Protein 4OUJ (pdb70)

B-factor: mean 22.01, std 11.74, range [7.43, 96.4]

Structure (mmCIF, N/CA/C/O backbone):
data_4OUJ
#
_entry.id   4OUJ
#
_cell.length_a   83.819
_cell.length_b   36.959
_cell.length_c   114.624
_cell.angle_alpha   90.00
_cell.angle_beta   102.11
_cell.angle_gamma   90.00
#
_symmetry.space_group_name_H-M   'P 1 21 1'
#
loop_
_entity.id
_entity.type
_entity.pdbx_description
1 polymer 'Hemagglutinin component HA33'
2 branched beta-D-galactopyranose-(1-4)-alpha-D-glucopyranose
3 water water
#
loop_
_atom_site.group_PDB
_atom_site.id
_atom_site.type_symbol
_atom_site.label_atom_id
_atom_site.label_alt_id
_atom_site.label_comp_id
_atom_site.label_asym_id
_atom_site.label_entity_id
_atom_site.label_seq_id
_atom_site.pdbx_PDB_ins_code
_atom_site.Cartn_x
_atom_site.Cartn_y
_atom_site.Cartn_z
_atom_site.occupancy
_atom_site.B_iso_or_equiv
_atom_site.auth_seq_id
_atom_site.auth_comp_id
_atom_site.auth_asym_id
_atom_site.auth_atom_id
_atom_site.pdbx_PDB_model_num
ATOM 1 N N . LEU A 1 12 ? 84.597 19.914 32.537 1.00 48.45 11 LEU A N 1
ATOM 2 C CA . LEU A 1 12 ? 83.611 19.236 33.374 1.00 29.97 11 LEU A CA 1
ATOM 3 C C . LEU A 1 12 ? 82.517 20.205 33.786 1.00 27.36 11 LEU A C 1
ATOM 4 O O . LEU A 1 12 ? 81.422 19.802 34.203 1.00 27.57 11 LEU A O 1
ATOM 19 N N . ASN A 1 13 ? 82.805 21.494 33.668 1.00 30.12 12 ASN A N 1
ATOM 20 C CA . ASN A 1 13 ? 81.828 22.496 34.041 1.00 28.03 12 ASN A CA 1
ATOM 21 C C . ASN A 1 13 ? 80.566 22.381 33.191 1.00 25.03 12 ASN A C 1
ATOM 22 O O . ASN A 1 13 ? 80.632 22.234 31.971 1.00 27.02 12 ASN A O 1
ATOM 33 N N . ASP A 1 14 ? 79.430 22.440 33.874 1.00 22.51 13 ASP A N 1
ATOM 34 C CA . ASP A 1 14 ? 78.108 22.432 33.262 1.00 23.11 13 ASP A CA 1
ATOM 35 C C . ASP A 1 14 ? 77.681 21.067 32.733 1.00 21.90 13 ASP A C 1
ATOM 36 O O . ASP A 1 14 ? 76.596 20.934 32.182 1.00 27.72 13 ASP A O 1
ATOM 45 N N . LYS A 1 15 ? 78.515 20.047 32.912 1.00 19.33 14 LYS A N 1
ATOM 46 C CA . LYS A 1 15 ? 78.205 18.723 32.386 1.00 17.94 14 LYS A CA 1
ATOM 47 C C . LYS A 1 15 ? 77.200 18.018 33.264 1.00 14.91 14 LYS A C 1
ATOM 48 O O . LYS A 1 15 ? 77.282 18.116 34.480 1.00 16.38 14 LYS A O 1
ATOM 67 N N . ILE A 1 16 ? 76.273 17.294 32.646 1.00 16.29 15 ILE A N 1
ATOM 68 C CA . ILE A 1 16 ? 75.283 16.490 33.382 1.00 14.48 15 ILE A CA 1
ATOM 69 C C . ILE A 1 16 ? 75.753 15.053 33.383 1.00 13.22 15 ILE A C 1
ATOM 70 O O . ILE A 1 16 ? 75.981 14.438 32.322 1.00 16.34 15 ILE A O 1
ATOM 86 N N . VAL A 1 17 ? 75.939 14.534 34.588 1.00 13.96 16 VAL A N 1
ATOM 87 C CA . VAL A 1 17 ? 76.568 13.230 34.772 1.00 11.30 16 VAL A CA 1
ATOM 88 C C . VAL A 1 17 ? 75.742 12.337 35.690 1.00 13.98 16 VAL A C 1
ATOM 89 O O . VAL A 1 17 ? 74.849 12.809 36.411 1.00 14.00 16 VAL A O 1
ATOM 102 N N . THR A 1 18 ? 76.071 11.051 35.656 1.00 12.24 17 THR A N 1
ATOM 103 C CA . THR A 1 18 ? 75.710 10.128 36.722 1.00 12.60 17 THR A CA 1
ATOM 104 C C . THR A 1 18 ? 76.953 9.870 37.554 1.00 11.50 17 THR A C 1
ATOM 105 O O . THR A 1 18 ? 78.080 10.049 37.092 1.00 12.01 17 THR A O 1
ATOM 116 N N . ILE A 1 19 ? 76.729 9.489 38.807 1.00 10.17 18 ILE A N 1
ATOM 117 C CA . ILE A 1 19 ? 77.821 9.168 39.709 1.00 9.24 18 ILE A CA 1
ATOM 118 C C . ILE A 1 19 ? 77.479 7.859 40.354 1.00 9.46 18 ILE A C 1
ATOM 119 O O . ILE A 1 19 ? 76.451 7.705 41.022 1.00 12.31 18 ILE A O 1
ATOM 135 N N . SER A 1 20 ? 78.354 6.897 40.118 1.00 11.00 19 SER A N 1
ATOM 136 C CA . SER A 1 20 ? 78.178 5.562 40.638 1.00 10.47 19 SER A CA 1
ATOM 137 C C . SER A 1 20 ? 79.400 5.085 41.424 1.00 13.35 19 SER A C 1
ATOM 138 O O . SER A 1 20 ? 80.439 5.738 41.457 1.00 11.60 19 SER A O 1
ATOM 146 N N . CYS A 1 21 ? 79.253 3.939 42.075 1.00 11.42 20 CYS A N 1
ATOM 147 C CA . CYS A 1 21 ? 80.197 3.536 43.107 1.00 11.48 20 CYS A CA 1
ATOM 148 C C . CYS A 1 21 ? 81.189 2.509 42.610 1.00 14.92 20 CYS A C 1
ATOM 149 O O . CYS A 1 21 ? 80.792 1.470 42.105 1.00 15.07 20 CYS A O 1
ATOM 157 N N . LYS A 1 22 ? 82.484 2.765 42.774 1.00 14.72 21 LYS A N 1
ATOM 158 C CA . LYS A 1 22 ? 83.446 1.731 42.445 1.00 14.03 21 LYS A CA 1
ATOM 159 C C . LYS A 1 22 ? 83.213 0.466 43.264 1.00 17.08 21 LYS A C 1
ATOM 160 O O . LYS A 1 22 ? 83.496 -0.640 42.780 1.00 19.49 21 LYS A O 1
ATOM 179 N N . ALA A 1 23 ? 82.725 0.625 44.491 1.00 16.07 22 ALA A N 1
ATOM 180 C CA . ALA A 1 23 ? 82.509 -0.511 45.400 1.00 20.84 22 ALA A CA 1
ATOM 181 C C . ALA A 1 23 ? 81.321 -1.366 44.963 1.00 24.85 22 ALA A C 1
ATOM 182 O O . ALA A 1 23 ? 81.234 -2.546 45.319 1.00 23.44 22 ALA A O 1
ATOM 189 N N . ASN A 1 24 ? 80.407 -0.756 44.213 1.00 18.08 23 ASN A N 1
ATOM 190 C CA . ASN A 1 24 ? 79.274 -1.471 43.613 1.00 19.52 23 ASN A CA 1
ATOM 191 C C . ASN A 1 24 ? 78.747 -0.641 42.446 1.00 16.98 23 ASN A C 1
ATOM 192 O O . ASN A 1 24 ? 78.047 0.354 42.642 1.00 17.18 23 ASN A O 1
ATOM 203 N N . THR A 1 25 ? 79.153 -1.004 41.232 1.0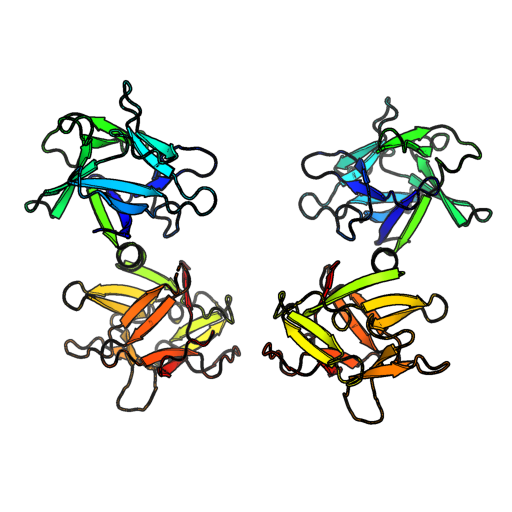0 19.55 24 THR A N 1
ATOM 204 C CA . THR A 1 25 ? 78.909 -0.178 40.055 1.00 17.53 24 THR A CA 1
ATOM 205 C C . THR A 1 25 ? 77.447 -0.197 39.617 1.00 15.67 24 THR A C 1
ATOM 206 O O . THR A 1 25 ? 77.047 0.533 38.708 1.00 19.35 24 THR A O 1
ATOM 217 N N . ASP A 1 26 ? 76.644 -0.997 40.305 1.00 19.79 25 ASP A N 1
ATOM 218 C CA . ASP A 1 26 ? 75.215 -0.993 40.065 1.00 19.27 25 ASP A CA 1
ATOM 219 C C . ASP A 1 26 ? 74.517 0.056 40.917 1.00 15.68 25 ASP A C 1
ATOM 220 O O . ASP A 1 26 ? 73.330 0.225 40.780 1.00 18.23 25 ASP A O 1
ATOM 229 N N . LEU A 1 27 ? 75.259 0.752 41.777 1.00 15.17 26 LEU A N 1
ATOM 230 C CA . LEU A 1 27 ? 74.662 1.757 42.662 1.00 12.24 26 LEU A CA 1
ATOM 231 C C . LEU A 1 27 ? 75.069 3.177 42.280 1.00 12.13 26 LEU A C 1
ATOM 232 O O . LEU A 1 27 ? 76.251 3.480 42.090 1.00 12.55 26 LEU A O 1
ATOM 248 N N . PHE A 1 28 ? 74.043 4.023 42.164 1.00 12.30 27 PHE A N 1
ATOM 249 C CA . PHE A 1 28 ? 74.134 5.376 41.652 1.00 12.52 27 PHE A CA 1
ATOM 250 C C . PHE A 1 28 ? 73.609 6.378 42.669 1.00 11.78 27 PHE A C 1
ATOM 251 O O . PHE A 1 28 ? 72.684 6.084 43.425 1.00 12.35 27 PHE A O 1
ATOM 268 N N . PHE A 1 29 ? 74.200 7.570 42.673 1.00 11.97 28 PHE A N 1
ATOM 269 C CA . PHE A 1 29 ? 73.676 8.656 43.489 1.00 10.70 28 PHE A CA 1
ATOM 270 C C . PHE A 1 29 ? 72.273 8.999 43.001 1.00 10.76 28 PHE A C 1
ATOM 271 O O . PHE A 1 29 ? 72.065 9.312 41.820 1.00 12.62 28 PHE A O 1
ATOM 288 N N . TYR A 1 30 ? 71.324 8.993 43.929 1.00 11.63 29 TYR A N 1
ATOM 289 C CA . TYR A 1 30 ? 69.904 9.124 43.621 1.00 13.29 29 TYR A CA 1
ATOM 290 C C . TYR A 1 30 ? 69.277 10.138 44.558 1.00 14.85 29 TYR A C 1
ATOM 291 O O . TYR A 1 30 ? 69.396 10.043 45.779 1.00 14.26 29 TYR A O 1
ATOM 309 N N . GLN A 1 31 ? 68.619 11.135 43.993 1.00 13.70 30 GLN A N 1
ATOM 310 C CA . GLN A 1 31 ? 67.955 12.150 44.779 1.00 13.62 30 GLN A CA 1
ATOM 311 C C . GLN A 1 31 ? 66.517 11.701 45.015 1.00 15.35 30 GLN A C 1
ATOM 312 O O . GLN A 1 31 ? 65.714 11.606 44.087 1.00 15.48 30 GLN A O 1
ATOM 326 N N . VAL A 1 32 ? 66.206 11.372 46.260 1.00 17.46 31 VAL A N 1
ATOM 327 C CA . VAL A 1 32 ? 64.939 10.766 46.607 1.00 17.52 31 VAL A CA 1
ATOM 328 C C . VAL A 1 32 ? 63.819 11.799 46.517 1.00 19.87 31 VAL A C 1
ATOM 329 O O . VAL A 1 32 ? 63.873 12.823 47.186 1.00 21.53 31 VAL A O 1
ATOM 342 N N . PRO A 1 33 ? 62.799 11.523 45.693 1.00 24.22 32 PRO A N 1
ATOM 343 C CA . PRO A 1 33 ? 61.684 12.463 45.548 1.00 26.83 32 PRO A CA 1
ATOM 344 C C . PRO A 1 33 ? 60.981 12.732 46.867 1.00 27.19 32 PRO A C 1
ATOM 345 O O . PRO A 1 33 ? 60.809 11.816 47.666 1.00 27.65 32 PRO A O 1
ATOM 356 N N . GLY A 1 34 ? 60.596 13.979 47.092 1.00 31.27 33 GLY A N 1
ATOM 357 C CA . GLY A 1 34 ? 59.698 14.294 48.189 1.00 30.81 33 GLY A CA 1
ATOM 358 C C . GLY A 1 34 ? 60.410 14.874 49.383 1.00 35.42 33 GLY A C 1
ATOM 359 O O . GLY A 1 34 ? 59.791 15.484 50.253 1.00 43.79 33 GLY A O 1
ATOM 363 N N . ASN A 1 35 ? 61.724 14.679 49.428 1.00 28.83 34 ASN A N 1
ATOM 364 C CA . ASN A 1 35 ? 62.510 15.162 50.536 1.00 25.33 34 ASN A CA 1
ATOM 365 C C . ASN A 1 35 ? 63.897 15.509 50.007 1.00 31.40 34 ASN A C 1
ATOM 366 O O . ASN A 1 35 ? 64.113 15.552 48.792 1.00 32.62 34 ASN A O 1
ATOM 377 N N . GLY A 1 36 ? 64.826 15.784 50.907 1.00 33.14 35 GLY A N 1
ATOM 378 C CA . GLY A 1 36 ? 66.177 16.116 50.490 1.00 29.50 35 GLY A CA 1
ATOM 379 C C . GLY A 1 36 ? 67.127 14.940 50.552 1.00 26.47 35 GLY A C 1
ATOM 380 O O . GLY A 1 36 ? 68.346 15.120 50.504 1.00 22.07 35 GLY A O 1
ATOM 384 N N . ASN A 1 37 ? 66.602 13.726 50.640 1.00 19.38 36 ASN A N 1
ATOM 385 C CA . ASN A 1 37 ? 67.496 12.588 50.855 1.00 19.54 36 ASN A CA 1
ATOM 386 C C . ASN A 1 37 ? 68.261 12.230 49.593 1.00 16.63 36 ASN A C 1
ATOM 387 O O . ASN A 1 37 ? 67.788 12.457 48.466 1.00 17.11 36 ASN A O 1
ATOM 398 N N . VAL A 1 38 ? 69.458 11.686 49.793 1.00 14.03 37 VAL A N 1
ATOM 399 C CA . VAL A 1 38 ? 70.259 11.129 48.715 1.00 14.35 37 VAL A CA 1
ATOM 400 C C . VAL A 1 38 ? 70.547 9.692 49.076 1.00 13.83 37 VAL A C 1
ATOM 401 O O . VAL A 1 38 ? 70.935 9.404 50.214 1.00 18.07 37 VAL A O 1
ATOM 414 N N . SER A 1 39 ? 70.264 8.782 48.151 1.00 15.03 38 SER A N 1
ATOM 415 C CA . SER A 1 39 ? 70.493 7.378 48.386 1.00 15.37 38 SER A CA 1
ATOM 416 C C . SER A 1 39 ? 71.399 6.831 47.299 1.00 11.77 38 SER A C 1
ATOM 417 O O . SER A 1 39 ? 71.783 7.540 46.347 1.00 15.49 38 SER A O 1
ATOM 425 N N . LEU A 1 40 ? 71.838 5.596 47.521 1.00 14.64 39 LEU A N 1
ATOM 426 C CA . LEU A 1 40 ? 72.526 4.799 46.522 1.00 11.43 39 LEU A CA 1
ATOM 427 C C . LEU A 1 40 ? 71.511 3.810 46.002 1.00 14.11 39 LEU A C 1
ATOM 428 O O . LEU A 1 40 ? 70.965 3.019 46.758 1.00 17.03 39 LEU A O 1
ATOM 444 N N . PHE A 1 41 ? 71.221 3.880 44.706 1.00 13.17 40 PHE A N 1
ATOM 445 C CA . PHE A 1 41 ? 70.058 3.205 44.128 1.00 15.72 40 PHE A CA 1
ATOM 446 C C . PHE A 1 41 ? 70.476 2.542 42.814 1.00 14.88 40 PHE A C 1
ATOM 447 O O . PHE A 1 41 ? 71.443 2.967 42.154 1.00 16.08 40 PHE A O 1
ATOM 464 N N . GLN A 1 42 ? 69.728 1.513 42.420 1.00 15.20 41 GLN A N 1
ATOM 465 C CA . GLN A 1 42 ? 69.956 0.862 41.147 1.00 17.83 41 GLN A CA 1
ATOM 466 C C . GLN A 1 42 ? 69.827 1.873 40.012 1.00 16.23 41 GLN A C 1
ATOM 467 O O . GLN A 1 42 ? 69.236 2.936 40.162 1.00 14.98 41 GLN A O 1
ATOM 481 N N . GLN A 1 43 ? 70.365 1.508 38.856 1.00 16.39 42 GLN A N 1
ATOM 482 C CA . GLN A 1 43 ? 70.398 2.396 37.702 1.00 15.59 42 GLN A CA 1
ATOM 483 C C . GLN A 1 43 ? 68.987 2.653 37.175 1.00 19.66 42 GLN A C 1
ATOM 484 O O . GLN A 1 43 ? 68.266 1.709 36.807 1.00 21.39 42 GLN A O 1
ATOM 498 N N . THR A 1 44 ? 68.599 3.925 37.109 1.00 17.15 43 THR A N 1
ATOM 499 C CA . THR A 1 44 ? 67.250 4.285 36.665 1.00 18.30 43 THR A CA 1
ATOM 500 C C . THR A 1 44 ? 67.188 4.941 35.283 1.00 18.17 43 THR A C 1
ATOM 501 O O . THR A 1 44 ? 66.104 5.039 34.695 1.00 21.13 43 THR A O 1
ATOM 512 N N . ARG A 1 45 ? 68.324 5.402 34.776 1.00 17.80 44 ARG A N 1
ATOM 513 C CA . ARG A 1 45 ? 68.367 6.119 33.501 1.00 17.18 44 ARG A CA 1
ATOM 514 C C . ARG A 1 45 ? 67.332 7.252 33.445 1.00 19.30 44 ARG A C 1
ATOM 515 O O . ARG A 1 45 ? 66.653 7.448 32.441 1.00 21.52 44 ARG A O 1
ATOM 536 N N . ASN A 1 46 ? 67.219 8.002 34.539 1.00 19.58 45 ASN A N 1
ATOM 537 C CA . ASN A 1 46 ? 66.340 9.160 34.569 1.00 18.96 45 ASN A CA 1
ATOM 538 C C . ASN A 1 46 ? 66.947 10.270 35.430 1.00 16.64 45 ASN A C 1
ATOM 539 O O . ASN A 1 46 ? 68.029 10.116 35.986 1.00 15.87 45 ASN A O 1
ATOM 550 N N . TYR A 1 47 ? 66.252 11.393 35.489 1.00 18.92 46 TYR A N 1
ATOM 551 C CA . TYR A 1 47 ? 66.820 12.602 36.054 1.00 17.66 46 TYR A CA 1
ATOM 552 C C . TYR A 1 47 ? 67.115 12.486 37.558 1.00 16.05 46 TYR A C 1
ATOM 553 O O . TYR A 1 47 ? 67.918 13.244 38.074 1.00 16.35 46 TYR A O 1
ATOM 571 N N . LEU A 1 48 ? 66.473 11.549 38.257 1.00 16.13 47 LEU A N 1
ATOM 572 C CA . LEU A 1 48 ? 66.752 11.329 39.672 1.00 15.06 47 LEU A CA 1
ATOM 573 C C . LEU A 1 48 ? 68.216 10.946 39.934 1.00 15.81 47 LEU A C 1
ATOM 574 O O . LEU A 1 48 ? 68.718 11.107 41.051 1.00 15.07 47 LEU A O 1
ATOM 590 N N . GLU A 1 49 ? 68.900 10.427 38.925 1.00 13.42 48 GLU A N 1
ATOM 591 C CA . GLU A 1 49 ? 70.300 10.048 39.040 1.00 11.56 48 GLU A CA 1
ATOM 592 C C . GLU A 1 49 ? 71.241 10.910 38.203 1.00 13.14 48 GLU A C 1
ATOM 593 O O . GLU A 1 49 ? 72.393 10.543 37.971 1.00 13.74 48 GLU A O 1
ATOM 605 N N . ARG A 1 50 ? 70.764 12.076 37.790 1.00 14.10 49 ARG A N 1
ATOM 606 C CA . ARG A 1 50 ? 71.607 13.008 37.047 1.00 13.78 49 ARG A CA 1
ATOM 607 C C . ARG A 1 50 ? 71.931 14.244 37.872 1.00 12.86 49 ARG A C 1
ATOM 608 O O . ARG A 1 50 ? 71.104 14.740 38.631 1.00 15.28 49 ARG A O 1
ATOM 629 N N . TRP A 1 51 ? 73.158 14.708 37.694 1.00 12.56 50 TRP A N 1
ATOM 630 C CA . TRP A 1 51 ? 73.714 15.786 38.481 1.00 13.35 50 TRP A CA 1
ATOM 631 C C . TRP A 1 51 ? 74.521 16.684 37.552 1.00 13.04 50 TRP A C 1
ATOM 632 O O . TRP A 1 51 ? 75.318 16.205 36.737 1.00 14.93 50 TRP A O 1
ATOM 653 N N . ARG A 1 52 ? 74.299 17.985 37.665 1.00 14.44 51 ARG A N 1
ATOM 654 C CA . ARG A 1 52 ? 75.096 18.950 36.922 1.00 14.25 51 ARG A CA 1
ATOM 655 C C . ARG A 1 52 ? 76.297 19.363 37.765 1.00 17.47 51 ARG A C 1
ATOM 656 O O . ARG A 1 52 ? 76.150 19.764 38.921 1.00 15.26 51 ARG A O 1
ATOM 677 N N . ILE A 1 53 ? 77.483 19.242 37.188 1.00 13.73 52 ILE A N 1
ATOM 678 C CA . ILE A 1 53 ? 78.728 19.659 37.802 1.00 13.16 52 ILE A CA 1
ATOM 679 C C . ILE A 1 53 ? 78.927 21.147 37.510 1.00 19.56 52 ILE A C 1
ATOM 680 O O . ILE A 1 53 ? 78.915 21.562 36.348 1.00 20.55 52 ILE A O 1
ATOM 696 N N . ILE A 1 54 ? 79.079 21.948 38.562 1.00 17.42 53 ILE A N 1
ATOM 697 C CA . ILE A 1 54 ? 79.190 23.394 38.411 1.00 19.36 53 ILE A CA 1
ATOM 698 C C . ILE A 1 54 ? 80.473 23.879 39.053 1.00 20.91 53 ILE A C 1
ATOM 699 O O . ILE A 1 54 ? 80.665 23.746 40.258 1.00 17.96 53 ILE A O 1
ATOM 715 N N . TYR A 1 55 ? 81.345 24.450 38.236 1.00 20.94 54 TYR A N 1
ATOM 716 C CA . TYR A 1 55 ? 82.651 24.893 38.703 1.00 22.82 54 TYR A CA 1
ATOM 717 C C . TYR A 1 55 ? 82.605 26.340 39.198 1.00 25.15 54 TYR A C 1
ATOM 718 O O . TYR A 1 55 ? 81.970 27.189 38.574 1.00 29.12 54 TYR A O 1
ATOM 736 N N . ASP A 1 56 ? 83.259 26.600 40.327 1.00 21.93 55 ASP A N 1
ATOM 737 C CA . ASP A 1 56 ? 83.440 27.960 40.854 1.00 20.81 55 ASP A CA 1
ATOM 738 C C . ASP A 1 56 ? 84.924 28.298 40.773 1.00 25.86 55 ASP A C 1
ATOM 739 O O . ASP A 1 56 ? 85.747 27.602 41.374 1.00 22.90 55 ASP A O 1
ATOM 748 N N . SER A 1 57 ? 85.246 29.362 40.038 1.00 25.24 56 SER A N 1
ATOM 749 C CA . SER A 1 57 ? 86.620 29.814 39.820 1.00 31.39 56 SER A CA 1
ATOM 750 C C . SER A 1 57 ? 87.353 30.255 41.082 1.00 33.23 56 SER A C 1
ATOM 751 O O . SER A 1 57 ? 88.558 30.063 41.189 1.00 34.54 56 SER A O 1
ATOM 759 N N . ASN A 1 58 ? 86.650 30.881 42.018 1.00 29.15 57 ASN A N 1
ATOM 760 C CA . ASN A 1 58 ? 87.288 31.364 43.243 1.00 31.20 57 ASN A CA 1
ATOM 761 C C . ASN A 1 58 ? 87.698 30.214 44.125 1.00 48.92 57 ASN A C 1
ATOM 762 O O . ASN A 1 58 ? 88.779 30.208 44.701 1.00 35.84 57 ASN A O 1
ATOM 773 N N . LYS A 1 59 ? 86.810 29.240 44.249 1.00 27.04 58 LYS A N 1
ATOM 774 C CA . LYS A 1 59 ? 87.046 28.143 45.161 1.00 26.69 58 LYS A CA 1
ATOM 775 C C . LYS A 1 59 ? 87.898 27.075 44.476 1.00 21.83 58 LYS A C 1
ATOM 776 O O . LYS A 1 59 ? 88.502 26.240 45.147 1.00 29.06 58 LYS A O 1
ATOM 795 N N . ALA A 1 60 ? 87.941 27.108 43.145 1.00 21.07 59 ALA A N 1
ATOM 796 C CA . ALA A 1 60 ? 88.510 26.012 42.368 1.00 23.69 59 ALA A CA 1
ATOM 797 C C . ALA A 1 60 ? 87.887 24.690 42.798 1.00 35.70 59 ALA A C 1
ATOM 798 O O . ALA A 1 60 ? 88.573 23.672 42.945 1.00 27.44 59 ALA A O 1
ATOM 805 N N . ALA A 1 61 ? 86.574 24.709 42.992 1.00 20.11 60 ALA A N 1
ATOM 806 C CA . ALA A 1 61 ? 85.851 23.547 43.473 1.00 17.79 60 ALA A CA 1
ATOM 807 C C . ALA A 1 61 ? 84.497 23.512 42.801 1.00 18.26 60 ALA A C 1
ATOM 808 O O . ALA A 1 61 ? 84.129 24.445 42.072 1.00 18.14 60 ALA A O 1
ATOM 815 N N . TYR A 1 62 ? 83.753 22.440 43.033 1.00 17.28 61 TYR A N 1
ATOM 816 C CA . TYR A 1 62 ? 82.539 22.193 42.278 1.00 17.63 61 TYR A CA 1
ATOM 817 C C . TYR A 1 62 ? 81.319 21.997 43.163 1.00 14.89 61 TYR A C 1
ATOM 818 O O . TYR A 1 62 ? 81.421 21.432 44.251 1.00 16.81 61 TYR A O 1
ATOM 836 N N . LYS A 1 63 ? 80.159 22.395 42.647 1.00 16.37 62 LYS A N 1
ATOM 837 C CA . LYS A 1 63 ? 78.881 21.964 43.196 1.00 14.07 62 LYS A CA 1
ATOM 838 C C . LYS A 1 63 ? 78.347 20.822 42.364 1.00 14.23 62 LYS A C 1
ATOM 839 O O . LYS A 1 63 ? 78.655 20.710 41.172 1.00 16.94 62 LYS A O 1
ATOM 858 N N . ILE A 1 64 ? 77.508 20.007 42.987 1.00 14.55 63 ILE A N 1
ATOM 859 C CA . ILE A 1 64 ? 76.952 18.839 42.336 1.00 13.96 63 ILE A CA 1
ATOM 860 C C . ILE A 1 64 ? 75.437 18.986 42.479 1.00 13.49 63 ILE A C 1
ATOM 861 O O . ILE A 1 64 ? 74.891 18.761 43.559 1.00 14.55 63 ILE A O 1
ATOM 877 N N . LYS A 1 65 ? 74.762 19.402 41.405 1.00 15.71 64 LYS A N 1
ATOM 878 C CA . LYS A 1 65 ? 73.377 19.864 41.492 1.00 16.88 64 LYS A CA 1
ATOM 879 C C . LYS A 1 65 ? 72.408 18.844 40.907 1.00 15.25 64 LYS A C 1
ATOM 880 O O . LYS A 1 65 ? 72.574 18.395 39.762 1.00 15.70 64 LYS A O 1
ATOM 899 N N . SER A 1 66 ? 71.374 18.479 41.661 1.00 15.70 65 SER A N 1
ATOM 900 C CA . SER A 1 66 ? 70.437 17.481 41.169 1.00 15.14 65 SER A CA 1
ATOM 901 C C . SER A 1 66 ? 69.667 18.003 39.968 1.00 16.79 65 SER A C 1
ATOM 902 O O . SER A 1 66 ? 69.298 19.178 39.927 1.00 19.53 65 SER A O 1
ATOM 910 N N . MET A 1 67 ? 69.394 17.115 39.009 1.00 15.55 66 MET A N 1
ATOM 911 C CA . MET A 1 67 ? 68.530 17.435 37.875 1.00 17.72 66 MET A CA 1
ATOM 912 C C . MET A 1 67 ? 67.039 17.168 38.157 1.00 20.86 66 MET A C 1
ATOM 913 O O . MET A 1 67 ? 66.217 17.130 37.238 1.00 21.07 66 MET A O 1
ATOM 927 N N . ASN A 1 68 ? 66.690 16.978 39.427 1.00 18.12 67 ASN A N 1
ATOM 928 C CA . ASN A 1 68 ? 65.292 16.947 39.870 1.00 21.67 67 ASN A CA 1
ATOM 929 C C . ASN A 1 68 ? 64.472 18.049 39.196 1.00 22.84 67 ASN A C 1
ATOM 930 O O . ASN A 1 68 ? 64.776 19.223 39.350 1.00 25.53 67 ASN A O 1
ATOM 941 N N . ILE A 1 69 ? 63.452 17.672 38.436 1.00 24.87 68 ILE A N 1
ATOM 942 C CA . ILE A 1 69 ? 62.705 18.649 37.648 1.00 26.52 68 ILE A CA 1
ATOM 943 C C . ILE A 1 69 ? 61.712 19.462 38.485 1.00 30.54 68 ILE A C 1
ATOM 944 O O . ILE A 1 69 ? 61.250 20.514 38.045 1.00 28.74 68 ILE A O 1
ATOM 960 N N . TYR A 1 70 ? 61.414 18.990 39.694 1.00 28.51 69 TYR A N 1
ATOM 961 C CA . TYR A 1 70 ? 60.451 19.650 40.569 1.00 32.35 69 TYR A CA 1
ATOM 962 C C . TYR A 1 70 ? 61.098 20.612 41.561 1.00 34.38 69 TYR A C 1
ATOM 963 O O . TYR A 1 70 ? 60.475 21.581 41.993 1.00 37.99 69 TYR A O 1
ATOM 981 N N . ASN A 1 71 ? 62.346 20.342 41.928 1.00 31.16 70 ASN A N 1
ATOM 982 C CA . ASN A 1 71 ? 63.138 21.284 42.712 1.00 30.82 70 ASN A CA 1
ATOM 983 C C . ASN A 1 71 ? 64.536 21.301 42.119 1.00 25.51 70 ASN A C 1
ATOM 984 O O . ASN A 1 71 ? 65.333 20.379 42.326 1.00 25.01 70 ASN A O 1
ATOM 995 N N . THR A 1 72 ? 64.822 22.368 41.381 1.00 29.58 71 THR A N 1
ATOM 996 C CA . THR A 1 72 ? 65.941 22.379 40.455 1.00 28.08 71 THR A CA 1
ATOM 997 C C . THR A 1 72 ? 67.210 23.000 41.023 1.00 22.04 71 THR A C 1
ATOM 998 O O . THR A 1 72 ? 68.220 23.098 40.320 1.00 26.90 71 THR A O 1
ATOM 1009 N N . ASN A 1 73 ? 67.188 23.397 42.296 1.00 22.85 72 ASN A N 1
ATOM 1010 C CA . ASN A 1 73 ? 68.381 24.006 42.878 1.00 25.07 72 ASN A CA 1
ATOM 1011 C C . ASN A 1 73 ? 68.881 23.288 44.128 1.00 21.66 72 ASN A C 1
ATOM 1012 O O . ASN A 1 73 ? 69.400 23.913 45.050 1.00 22.84 72 ASN A O 1
ATOM 1023 N N . LEU A 1 74 ? 68.727 21.974 44.150 1.00 19.56 73 LEU A N 1
ATOM 1024 C CA . LEU A 1 74 ? 69.293 21.173 45.230 1.00 18.62 73 LEU A CA 1
ATOM 1025 C C . LEU A 1 74 ? 70.709 20.731 44.873 1.00 19.34 73 LEU A C 1
ATOM 1026 O O . LEU A 1 74 ? 70.991 20.283 43.749 1.00 17.09 73 LEU A O 1
ATOM 1042 N N . VAL A 1 75 ? 71.610 20.864 45.829 1.00 16.13 74 VAL A N 1
ATOM 1043 C CA . VAL A 1 75 ? 72.987 20.454 45.630 1.00 15.82 74 VAL A CA 1
ATOM 1044 C C . VAL A 1 75 ? 73.442 19.529 46.761 1.00 16.08 74 VAL A C 1
ATOM 1045 O O . VAL A 1 75 ? 72.946 19.613 47.902 1.00 15.82 74 VAL A O 1
ATOM 1058 N N . LEU A 1 76 ? 74.360 18.633 46.421 1.00 14.77 75 LEU A N 1
ATOM 1059 C CA . LEU A 1 76 ? 74.923 17.694 47.386 1.00 14.04 75 LEU A CA 1
ATOM 1060 C C . LEU A 1 76 ? 75.595 18.482 48.497 1.00 13.88 75 LEU A C 1
ATOM 1061 O O . LEU A 1 76 ? 76.436 19.325 48.227 1.00 15.52 75 LEU A O 1
ATOM 1077 N N . THR A 1 77 ? 75.220 18.179 49.740 1.00 12.41 76 THR A N 1
ATOM 1078 C CA . THR A 1 77 ? 75.574 18.985 50.903 1.00 14.14 76 THR A CA 1
ATOM 1079 C C . THR A 1 77 ? 76.002 18.115 52.064 1.00 14.26 76 THR A C 1
ATOM 1080 O O . THR A 1 77 ? 75.348 17.125 52.373 1.00 14.52 76 THR A O 1
ATOM 1091 N N . TRP A 1 78 ? 77.134 18.477 52.670 1.00 13.85 77 TRP A N 1
ATOM 1092 C CA . TRP A 1 78 ? 77.567 17.881 53.926 1.00 15.20 77 TRP A CA 1
ATOM 1093 C C . TRP A 1 78 ? 76.896 18.614 55.086 1.00 16.69 77 TRP A C 1
ATOM 1094 O O . TRP A 1 78 ? 77.143 19.800 55.313 1.00 15.80 77 TRP A O 1
ATOM 1115 N N . ASN A 1 79 ? 76.073 17.882 55.829 1.00 15.42 78 ASN A N 1
ATOM 1116 C CA . ASN A 1 79 ? 75.306 18.429 56.940 1.00 16.92 78 ASN A CA 1
ATOM 1117 C C . ASN A 1 79 ? 76.116 18.463 58.220 1.00 17.92 78 ASN A C 1
ATOM 1118 O O . ASN A 1 79 ? 75.736 17.892 59.241 1.00 19.33 78 ASN A O 1
ATOM 1129 N N . ALA A 1 80 ? 77.239 19.166 58.156 1.00 17.94 79 ALA A N 1
ATOM 1130 C CA . ALA A 1 80 ? 78.057 19.430 59.331 1.00 20.27 79 ALA A CA 1
ATOM 1131 C C . ALA A 1 80 ? 77.189 20.016 60.455 1.00 20.94 79 ALA A C 1
ATOM 1132 O O . ALA A 1 80 ? 76.338 20.869 60.205 1.00 22.37 79 ALA A O 1
ATOM 1139 N N . PRO A 1 81 ? 77.416 19.584 61.699 1.00 22.48 80 PRO A N 1
ATOM 1140 C CA . PRO A 1 81 ? 78.526 18.748 62.179 1.00 22.09 80 PRO A CA 1
ATOM 1141 C C . PRO A 1 81 ? 78.326 17.232 62.093 1.00 35.29 80 PRO A C 1
ATOM 1142 O O . PRO A 1 81 ? 79.197 16.491 62.542 1.00 29.50 80 PRO A O 1
ATOM 1153 N N . THR A 1 82 ? 77.209 16.769 61.545 1.00 22.78 81 THR A N 1
ATOM 1154 C CA . THR A 1 82 ? 77.020 15.342 61.360 1.00 19.96 81 THR A CA 1
ATOM 1155 C C . THR A 1 82 ? 77.839 14.910 60.162 1.00 24.20 81 THR A C 1
ATOM 1156 O O . THR A 1 82 ? 78.422 15.739 59.472 1.00 22.61 81 THR A O 1
ATOM 1167 N N . HIS A 1 83 ? 77.890 13.613 59.923 1.00 22.31 82 HIS A N 1
ATOM 1168 C CA . HIS A 1 83 ? 78.571 13.106 58.737 1.00 21.76 82 HIS A CA 1
ATOM 1169 C C . HIS A 1 83 ? 77.578 12.718 57.647 1.00 26.93 82 HIS A C 1
ATOM 1170 O O . HIS A 1 83 ? 77.921 11.982 56.719 1.00 24.07 82 HIS A O 1
ATOM 1185 N N . ASN A 1 84 ? 76.356 13.239 57.747 1.00 19.94 83 ASN A N 1
ATOM 1186 C CA A ASN A 1 84 ? 75.305 12.925 56.784 0.60 19.23 83 ASN A CA 1
ATOM 1187 C CA B ASN A 1 84 ? 75.296 12.927 56.785 0.40 18.31 83 ASN A CA 1
ATOM 1188 C C . ASN A 1 84 ? 75.389 13.793 55.540 1.00 20.32 83 ASN A C 1
ATOM 1189 O O . ASN A 1 84 ? 75.845 14.936 55.594 1.00 17.86 83 ASN A O 1
ATOM 1208 N N . ILE A 1 85 ? 74.963 13.217 54.422 1.00 14.89 84 ILE A N 1
ATOM 1209 C CA . ILE A 1 85 ? 74.994 13.856 53.121 1.00 13.26 84 ILE A CA 1
ATOM 1210 C C . ILE A 1 85 ? 73.586 13.887 52.547 1.00 15.15 84 ILE A C 1
ATOM 1211 O O . ILE A 1 85 ? 72.891 12.865 52.547 1.00 17.30 84 ILE A O 1
ATOM 1227 N N . SER A 1 86 ? 73.136 15.064 52.114 1.00 14.83 85 SER A N 1
ATOM 1228 C CA . SER A 1 86 ? 71.798 15.195 51.560 1.00 15.10 85 SER A CA 1
ATOM 1229 C C . SER A 1 86 ? 71.822 16.217 50.440 1.00 13.48 85 SER A C 1
ATOM 1230 O O . SER A 1 86 ? 72.881 16.695 50.043 1.00 15.41 85 SER A O 1
ATOM 1238 N N . ALA A 1 87 ? 70.650 16.497 49.879 1.00 17.38 86 ALA A N 1
ATOM 1239 C CA . ALA A 1 87 ? 70.533 17.507 48.843 1.00 14.95 86 ALA A CA 1
ATOM 1240 C C . ALA A 1 87 ? 69.735 18.683 49.415 1.00 16.04 86 ALA A C 1
ATOM 1241 O O . ALA A 1 87 ? 68.582 18.539 49.824 1.00 19.71 86 ALA A O 1
ATOM 1248 N N . GLN A 1 88 ? 70.399 19.831 49.485 1.00 17.12 87 GLN A N 1
ATOM 1249 C CA . GLN A 1 88 ? 69.826 21.021 50.109 1.00 16.61 87 GLN A CA 1
ATOM 1250 C C . GLN A 1 88 ? 69.811 22.172 49.124 1.00 17.54 87 GLN A C 1
ATOM 1251 O O . GLN A 1 88 ? 70.599 22.211 48.201 1.00 18.65 87 GLN A O 1
ATOM 1265 N N . GLN A 1 89 ? 68.945 23.147 49.367 1.00 21.09 88 GLN A N 1
ATOM 1266 C CA . GLN A 1 89 ? 68.931 24.350 48.536 1.00 22.63 88 GLN A CA 1
ATOM 1267 C C . GLN A 1 89 ? 70.327 24.974 48.403 1.00 19.88 88 GLN A C 1
ATOM 1268 O O . GLN A 1 89 ? 71.033 25.223 49.398 1.00 21.95 88 GLN A O 1
ATOM 1282 N N . ASP A 1 90 ? 70.708 25.255 47.166 1.00 20.58 89 ASP A N 1
ATOM 1283 C CA . ASP A 1 90 ? 71.981 25.888 46.869 1.00 21.72 89 ASP A CA 1
ATOM 1284 C C . ASP A 1 90 ? 72.063 27.283 47.480 1.00 21.83 89 ASP A C 1
ATOM 1285 O O . ASP A 1 90 ? 71.257 28.162 47.161 1.00 26.73 89 ASP A O 1
ATOM 1294 N N . SER A 1 91 ? 73.045 27.492 48.351 1.00 20.35 90 SER A N 1
ATOM 1295 C CA . SER A 1 91 ? 73.343 28.833 48.851 1.00 21.55 90 SER A CA 1
ATOM 1296 C C . SER A 1 91 ? 74.822 29.139 48.662 1.00 21.80 90 SER A C 1
ATOM 1297 O O . SER A 1 91 ? 75.365 30.061 49.269 1.00 23.51 90 SER A O 1
ATOM 1305 N N . ASN A 1 92 ? 75.474 28.345 47.815 1.00 21.76 91 ASN A N 1
ATOM 1306 C CA . ASN A 1 92 ? 76.903 28.478 47.571 1.00 24.25 91 ASN A CA 1
ATOM 1307 C C . ASN A 1 92 ? 77.760 28.358 48.817 1.00 23.29 91 ASN A C 1
ATOM 1308 O O . ASN A 1 92 ? 78.857 28.909 48.882 1.00 26.19 91 ASN A O 1
ATOM 1319 N N . ALA A 1 93 ? 77.271 27.611 49.798 1.00 21.70 92 ALA A N 1
ATOM 1320 C CA . ALA A 1 93 ? 77.991 27.454 51.047 1.00 27.28 92 ALA A CA 1
ATOM 1321 C C . ALA A 1 93 ? 79.177 26.497 50.880 1.00 19.34 92 ALA A C 1
ATOM 1322 O O . ALA A 1 93 ? 79.205 25.659 49.959 1.00 19.35 92 ALA A O 1
ATOM 1329 N N . ASP A 1 94 ? 80.174 26.650 51.750 1.00 22.56 93 ASP A N 1
ATOM 1330 C CA . ASP A 1 94 ? 81.384 25.823 51.675 1.00 17.90 93 ASP A CA 1
ATOM 1331 C C . ASP A 1 94 ? 81.072 24.332 51.775 1.00 21.28 93 ASP A C 1
ATOM 1332 O O . ASP A 1 94 ? 81.774 23.523 51.173 1.00 18.96 93 ASP A O 1
ATOM 1341 N N . ASN A 1 95 ? 80.040 23.973 52.546 1.00 18.86 94 ASN A N 1
ATOM 1342 C CA . ASN A 1 95 ? 79.633 22.565 52.693 1.00 16.60 94 ASN A CA 1
ATOM 1343 C C . ASN A 1 95 ? 78.846 22.010 51.503 1.00 17.61 94 ASN A C 1
ATOM 1344 O O . ASN A 1 95 ? 78.340 20.879 51.546 1.00 15.52 94 ASN A O 1
ATOM 1355 N N . GLN A 1 96 ? 78.763 22.818 50.452 1.00 17.10 95 GLN A N 1
ATOM 1356 C CA . GLN A 1 96 ? 78.105 22.450 49.209 1.00 14.53 95 GLN A CA 1
ATOM 1357 C C . GLN A 1 96 ? 79.113 22.432 48.059 1.00 15.22 95 GLN A C 1
ATOM 1358 O O . GLN A 1 96 ? 78.751 22.212 46.906 1.00 17.21 95 GLN A O 1
ATOM 1372 N N . TYR A 1 97 ? 80.388 22.614 48.383 1.00 14.61 96 TYR A N 1
ATOM 1373 C CA . TYR A 1 97 ? 81.454 22.537 47.377 1.00 14.46 96 TYR A CA 1
ATOM 1374 C C . TYR A 1 97 ? 82.381 21.347 47.603 1.00 12.35 96 TYR A C 1
ATOM 1375 O O . TYR A 1 97 ? 82.573 20.891 48.746 1.00 13.45 96 TYR A O 1
ATOM 1393 N N . TRP A 1 98 ? 82.920 20.831 46.500 1.00 13.66 97 TRP A N 1
ATOM 1394 C CA . TRP A 1 98 ? 83.664 19.588 46.514 1.00 13.98 97 TRP A CA 1
ATOM 1395 C C . TRP A 1 98 ? 84.881 19.659 45.604 1.00 13.45 97 TRP A C 1
ATOM 1396 O O . TRP A 1 98 ? 84.849 20.295 44.554 1.00 15.91 97 TRP A O 1
ATOM 1417 N N . LEU A 1 99 ? 85.942 18.995 46.020 1.00 12.95 98 LEU A N 1
ATOM 1418 C CA . LEU A 1 99 ? 87.105 18.825 45.165 1.00 13.46 98 LEU A CA 1
ATOM 1419 C C . LEU A 1 99 ? 86.930 17.523 44.406 1.00 12.12 98 LEU A C 1
ATOM 1420 O O . LEU A 1 99 ? 86.661 16.503 45.013 1.00 13.00 98 LEU A O 1
ATOM 1436 N N . LEU A 1 100 ? 87.079 17.568 43.077 1.00 12.50 99 LEU A N 1
ATOM 1437 C CA . LEU A 1 100 ? 86.973 16.365 42.260 1.00 11.85 99 LEU A CA 1
ATOM 1438 C C . LEU A 1 100 ? 88.384 15.911 41.946 1.00 11.37 99 LEU A C 1
ATOM 1439 O O . LEU A 1 100 ? 89.077 16.524 41.146 1.00 12.07 99 LEU A O 1
ATOM 1455 N N . LEU A 1 101 ? 88.821 14.862 42.636 1.00 10.80 100 LEU A N 1
ATOM 1456 C CA . LEU A 1 101 ? 90.188 14.377 42.589 1.00 10.82 100 LEU A CA 1
ATOM 1457 C C . LEU A 1 101 ? 90.221 13.059 41.824 1.00 11.37 100 LEU A C 1
ATOM 1458 O O . LEU A 1 101 ? 89.714 12.037 42.289 1.00 12.58 100 LEU A O 1
ATOM 1474 N N . LYS A 1 102 ? 90.757 13.089 40.605 1.00 11.13 101 LYS A N 1
ATOM 1475 C CA . LYS A 1 102 ? 90.805 11.887 39.791 1.00 12.22 101 LYS A CA 1
ATOM 1476 C C . LYS A 1 102 ? 92.042 11.058 40.115 1.00 12.13 101 LYS A C 1
ATOM 1477 O O . LYS A 1 102 ? 93.164 11.488 39.937 1.00 12.92 101 LYS A O 1
ATOM 1496 N N . ASP A 1 103 ? 91.796 9.859 40.632 1.00 13.71 102 ASP A N 1
ATOM 1497 C CA . ASP A 1 103 ? 92.865 8.912 40.905 1.00 14.60 102 ASP A CA 1
ATOM 1498 C C . ASP A 1 103 ? 93.304 8.327 39.575 1.00 20.81 102 ASP A C 1
ATOM 1499 O O . ASP A 1 103 ? 92.589 7.513 38.983 1.00 23.97 102 ASP A O 1
ATOM 1508 N N . ILE A 1 104 ? 94.449 8.763 39.082 1.00 19.15 103 ILE A N 1
ATOM 1509 C CA . ILE A 1 104 ? 94.931 8.309 37.795 1.00 19.78 103 ILE A CA 1
ATOM 1510 C C . ILE A 1 104 ? 95.305 6.819 37.874 1.00 22.64 103 ILE A C 1
ATOM 1511 O O . ILE A 1 104 ? 95.367 6.137 36.860 1.00 33.95 103 ILE A O 1
ATOM 1527 N N . GLY A 1 105 ? 95.563 6.322 39.078 1.00 23.71 104 GLY A N 1
ATOM 1528 C CA . GLY A 1 105 ? 95.953 4.929 39.271 1.00 27.34 104 GLY A CA 1
ATOM 1529 C C . GLY A 1 105 ? 94.770 3.976 39.393 1.00 30.47 104 GLY A C 1
ATOM 1530 O O . GLY A 1 105 ? 94.957 2.750 39.422 1.00 39.66 104 GLY A O 1
ATOM 1534 N N . ASN A 1 106 ? 93.559 4.527 39.474 1.00 27.77 105 ASN A N 1
ATOM 1535 C CA . ASN A 1 106 ? 92.339 3.722 39.549 1.00 44.21 105 ASN A CA 1
ATOM 1536 C C . ASN A 1 106 ? 91.251 4.176 38.568 1.00 38.65 105 ASN A C 1
ATOM 1537 O O . ASN A 1 106 ? 90.182 3.575 38.518 1.00 43.20 105 ASN A O 1
ATOM 1548 N N . ASN A 1 107 ? 91.533 5.220 37.786 1.00 27.90 106 ASN A N 1
ATOM 1549 C CA . ASN A 1 107 ? 90.554 5.832 36.882 1.00 21.61 106 ASN A CA 1
ATOM 1550 C C . ASN A 1 107 ? 89.177 6.084 37.533 1.00 27.10 106 ASN A C 1
ATOM 1551 O O . ASN A 1 107 ? 88.128 5.768 36.970 1.00 28.15 106 ASN A O 1
ATOM 1562 N N . SER A 1 108 ? 89.188 6.654 38.725 1.00 16.44 107 SER A N 1
ATOM 1563 C CA . SER A 1 108 ? 87.981 6.936 39.476 1.00 13.73 107 SER A CA 1
ATOM 1564 C C . SER A 1 108 ? 88.211 8.213 40.256 1.00 13.61 107 SER A C 1
ATOM 1565 O O . SER A 1 108 ? 89.317 8.742 40.245 1.00 16.98 107 SER A O 1
ATOM 1573 N N . PHE A 1 109 ? 87.192 8.713 40.931 1.00 11.59 108 PHE A N 1
ATOM 1574 C CA . PHE A 1 109 ? 87.279 9.977 41.648 1.00 11.50 108 PHE A CA 1
ATOM 1575 C C . PHE A 1 109 ? 87.112 9.803 43.144 1.00 12.02 108 PHE A C 1
ATOM 1576 O O . PHE A 1 109 ? 86.242 9.053 43.612 1.00 12.53 108 PHE A O 1
ATOM 1593 N N . ILE A 1 110 ? 87.903 10.580 43.872 1.00 12.02 109 ILE A N 1
ATOM 1594 C CA . ILE A 1 110 ? 87.653 10.898 45.275 1.00 9.87 109 ILE A CA 1
ATOM 1595 C C . ILE A 1 110 ? 86.973 12.248 45.287 1.00 11.89 109 ILE A C 1
ATOM 1596 O O . ILE A 1 110 ? 87.376 13.147 44.562 1.00 12.90 109 ILE A O 1
ATOM 1612 N N . ILE A 1 111 ? 85.933 12.387 46.104 1.00 10.39 110 ILE A N 1
ATOM 1613 C CA . ILE A 1 111 ? 85.134 13.597 46.132 1.00 10.49 110 ILE A CA 1
ATOM 1614 C C . ILE A 1 111 ? 85.264 14.167 47.527 1.00 11.03 110 ILE A C 1
ATOM 1615 O O . ILE A 1 111 ? 84.638 13.683 48.482 1.00 13.14 110 ILE A O 1
ATOM 1631 N N . ALA A 1 112 ? 86.101 15.195 47.654 1.00 11.79 111 ALA A N 1
ATOM 1632 C CA . ALA A 1 112 ? 86.486 15.706 48.967 1.00 12.03 111 ALA A CA 1
ATOM 1633 C C . ALA A 1 112 ? 85.739 16.987 49.290 1.00 12.94 111 ALA A C 1
ATOM 1634 O O . ALA A 1 112 ? 85.489 17.804 48.411 1.00 14.39 111 ALA A O 1
ATOM 1641 N N . SER A 1 113 ? 85.364 17.161 50.555 1.00 13.42 112 SER A N 1
ATOM 1642 C CA . SER A 1 113 ? 84.649 18.376 50.928 1.00 14.29 112 SER A CA 1
ATOM 1643 C C . SER A 1 113 ? 85.545 19.612 50.857 1.00 16.61 112 SER A C 1
ATOM 1644 O O . SER A 1 113 ? 86.626 19.641 51.438 1.00 15.87 112 SER A O 1
ATOM 1652 N N . TYR A 1 114 ? 85.070 20.650 50.185 1.00 13.81 113 TYR A N 1
ATOM 1653 C CA . TYR A 1 114 ? 85.774 21.932 50.201 1.00 13.80 113 TYR A CA 1
ATOM 1654 C C . TYR A 1 114 ? 85.855 22.544 51.600 1.00 16.02 113 TYR A C 1
ATOM 1655 O O . TYR A 1 114 ? 86.842 23.182 51.967 1.00 18.49 113 TYR A O 1
ATOM 1673 N N . LYS A 1 115 ? 84.806 22.365 52.396 1.00 17.23 114 LYS A N 1
ATOM 1674 C CA . LYS A 1 115 ? 84.799 22.902 53.754 1.00 17.91 114 LYS A CA 1
ATOM 1675 C C . LYS A 1 115 ? 85.893 22.236 54.603 1.00 23.54 114 LYS A C 1
ATOM 1676 O O . LYS A 1 115 ? 86.561 22.903 55.390 1.00 21.93 114 LYS A O 1
ATOM 1695 N N . ASN A 1 116 ? 86.068 20.927 54.436 1.00 18.55 115 ASN A N 1
ATOM 1696 C CA . ASN A 1 116 ? 87.149 20.185 55.095 1.00 19.73 115 ASN A CA 1
ATOM 1697 C C . ASN A 1 116 ? 87.635 19.076 54.179 1.00 17.11 115 ASN A C 1
ATOM 1698 O O . ASN A 1 116 ? 87.074 17.974 54.151 1.00 16.77 115 ASN A O 1
ATOM 1709 N N . PRO A 1 117 ? 88.702 19.360 53.419 1.00 19.55 116 PRO A N 1
ATOM 1710 C CA . PRO A 1 117 ? 89.176 18.379 52.431 1.00 19.78 116 PRO A CA 1
ATOM 1711 C C . PRO A 1 117 ? 89.779 17.109 53.029 1.00 20.37 116 PRO A C 1
ATOM 1712 O O . PRO A 1 117 ? 90.046 16.184 52.266 1.00 18.78 116 PRO A O 1
ATOM 1723 N N . ASN A 1 118 ? 89.968 17.046 54.343 1.00 17.93 117 ASN A N 1
ATOM 1724 C CA . ASN A 1 118 ? 90.319 15.786 54.992 1.00 20.42 117 ASN A CA 1
ATOM 1725 C C . ASN A 1 118 ? 89.186 14.791 55.005 1.00 17.10 117 ASN A C 1
ATOM 1726 O O . ASN A 1 118 ? 89.408 13.628 55.315 1.00 19.86 117 ASN A O 1
ATOM 1737 N N . LEU A 1 119 ? 87.973 15.255 54.699 1.00 16.36 118 LEU A N 1
ATOM 1738 C CA . LEU A 1 119 ? 86.823 14.375 54.693 1.00 16.43 118 LEU A CA 1
ATOM 1739 C C . LEU A 1 119 ? 86.288 14.227 53.284 1.00 15.41 118 LEU A C 1
ATOM 1740 O O . LEU A 1 119 ? 86.123 15.225 52.579 1.00 14.22 118 LEU A O 1
ATOM 1756 N N . VAL A 1 120 ? 85.995 12.989 52.895 1.00 13.39 119 VAL A N 1
ATOM 1757 C CA . VAL A 1 120 ? 85.580 12.670 51.541 1.00 11.15 119 VAL A CA 1
ATOM 1758 C C . VAL A 1 120 ? 84.333 11.786 51.520 1.00 13.05 119 VAL A C 1
ATOM 1759 O O . VAL A 1 120 ? 84.009 11.112 52.509 1.00 13.73 119 VAL A O 1
ATOM 1772 N N . LEU A 1 121 ? 83.618 11.786 50.404 1.00 12.17 120 LEU A N 1
ATOM 1773 C CA . LEU A 1 121 ? 82.424 10.951 50.287 1.00 9.85 120 LEU A CA 1
ATOM 1774 C C . LEU A 1 121 ? 82.783 9.476 50.397 1.00 11.99 120 LEU A C 1
ATOM 1775 O O . LEU A 1 121 ? 83.793 9.008 49.845 1.00 12.22 120 LEU A O 1
ATOM 1791 N N . TYR A 1 122 ? 81.904 8.750 51.085 1.00 13.47 121 TYR A N 1
ATOM 1792 C CA . TYR A 1 122 ? 82.045 7.330 51.345 1.00 13.56 121 TYR A CA 1
ATOM 1793 C C . TYR A 1 122 ? 80.724 6.673 51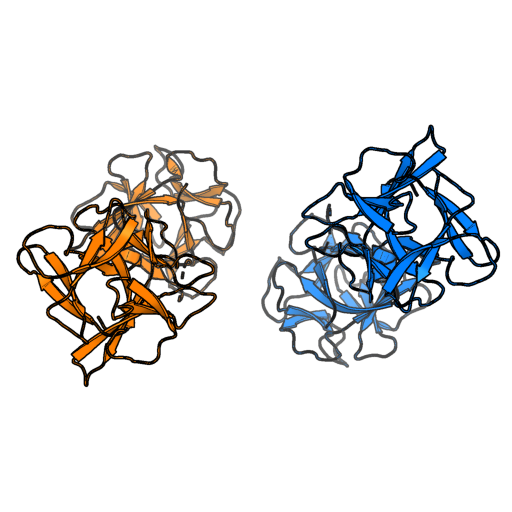.006 1.00 13.43 121 TYR A C 1
ATOM 1794 O O . TYR A 1 122 ? 79.667 7.067 51.526 1.00 14.79 121 TYR A O 1
ATOM 1812 N N . ALA A 1 123 ? 80.775 5.679 50.137 1.00 12.32 122 ALA A N 1
ATOM 1813 C CA . ALA A 1 123 ? 79.585 4.918 49.772 1.00 12.64 122 ALA A CA 1
ATOM 1814 C C . ALA A 1 123 ? 79.285 3.875 50.825 1.00 15.54 122 ALA A C 1
ATOM 1815 O O . ALA A 1 123 ? 79.936 2.838 50.890 1.00 16.38 122 ALA A O 1
ATOM 1822 N N . ASP A 1 124 ? 78.295 4.131 51.665 1.00 14.81 123 ASP A N 1
ATOM 1823 C CA . ASP A 1 124 ? 77.871 3.119 52.626 1.00 15.84 123 ASP A CA 1
ATOM 1824 C C . ASP A 1 124 ? 76.876 2.225 51.919 1.00 16.85 123 ASP A C 1
ATOM 1825 O O . ASP A 1 124 ? 75.674 2.494 51.893 1.00 17.64 123 ASP A O 1
ATOM 1834 N N . THR A 1 125 ? 77.384 1.172 51.292 1.00 19.23 124 THR A N 1
ATOM 1835 C CA . THR A 1 125 ? 76.558 0.372 50.403 1.00 19.42 124 THR A CA 1
ATOM 1836 C C . THR A 1 125 ? 75.534 -0.461 51.168 1.00 22.14 124 THR A C 1
ATOM 1837 O O . THR A 1 125 ? 74.490 -0.823 50.617 1.00 25.85 124 THR A O 1
ATOM 1848 N N . VAL A 1 126 ? 75.803 -0.759 52.433 1.00 21.15 125 VAL A N 1
ATOM 1849 C CA . VAL A 1 126 ? 74.835 -1.454 53.265 1.00 21.70 125 VAL A CA 1
ATOM 1850 C C . VAL A 1 126 ? 73.671 -0.535 53.653 1.00 19.40 125 VAL A C 1
ATOM 1851 O O . VAL A 1 126 ? 72.508 -0.925 53.584 1.00 21.18 125 VAL A O 1
ATOM 1864 N N . ALA A 1 127 ? 73.994 0.695 54.037 1.00 17.64 126 ALA A N 1
ATOM 1865 C CA . ALA A 1 127 ? 72.972 1.674 54.420 1.00 17.77 126 ALA A CA 1
ATOM 1866 C C . ALA A 1 127 ? 72.315 2.287 53.182 1.00 15.72 126 ALA A C 1
ATOM 1867 O O . ALA A 1 127 ? 71.257 2.904 53.291 1.00 15.91 126 ALA A O 1
ATOM 1874 N N . ARG A 1 128 ? 72.931 2.082 52.021 1.00 15.43 127 ARG A N 1
ATOM 1875 C CA . ARG A 1 128 ? 72.474 2.684 50.775 1.00 14.18 127 ARG A CA 1
ATOM 1876 C C . ARG A 1 128 ? 72.405 4.198 50.833 1.00 13.77 127 ARG A C 1
ATOM 1877 O O . ARG A 1 128 ? 71.433 4.800 50.370 1.00 15.22 127 ARG A O 1
ATOM 1898 N N . ASN A 1 129 ? 73.455 4.802 51.378 1.00 14.37 128 ASN A N 1
ATOM 1899 C CA . ASN A 1 129 ? 73.566 6.250 51.420 1.00 14.54 128 ASN A CA 1
ATOM 1900 C C . ASN A 1 129 ? 75.031 6.658 51.456 1.00 14.01 128 ASN A C 1
ATOM 1901 O O . ASN A 1 129 ? 75.914 5.809 51.397 1.00 14.04 128 ASN A O 1
ATOM 1912 N N . LEU A 1 130 ? 75.271 7.962 51.489 1.00 13.62 129 LEU A N 1
ATOM 1913 C CA . LEU A 1 130 ? 76.604 8.525 51.526 1.00 12.79 129 LEU A CA 1
ATOM 1914 C C . LEU A 1 130 ? 76.916 9.095 52.888 1.00 15.81 129 LEU A C 1
ATOM 1915 O O . LEU A 1 130 ? 76.068 9.714 53.524 1.00 16.39 129 LEU A O 1
ATOM 1931 N N . LYS A 1 131 ? 78.147 8.894 53.328 1.00 15.22 130 LYS A N 1
ATOM 1932 C CA . LYS A 1 131 ? 78.629 9.541 54.536 1.00 15.74 130 LYS A CA 1
ATOM 1933 C C . LYS A 1 131 ? 79.919 10.278 54.200 1.00 20.78 130 LYS A C 1
ATOM 1934 O O . LYS A 1 131 ? 80.463 10.084 53.119 1.00 15.86 130 LYS A O 1
ATOM 1953 N N . LEU A 1 132 ? 80.347 11.179 55.087 1.00 23.09 131 LEU A N 1
ATOM 1954 C CA . LEU A 1 132 ? 81.625 11.880 54.954 1.00 23.74 131 LEU A CA 1
ATOM 1955 C C . LEU A 1 132 ? 82.640 11.177 55.827 1.00 21.00 131 LEU A C 1
ATOM 1956 O O . LEU A 1 132 ? 82.340 10.865 56.993 1.00 24.82 131 LEU A O 1
ATOM 1972 N N . SER A 1 133 ? 83.844 10.927 55.283 1.00 26.31 132 SER A N 1
ATOM 1973 C CA . SER A 1 133 ? 84.839 10.028 55.888 1.00 33.09 132 SER A CA 1
ATOM 1974 C C . SER A 1 133 ? 86.293 10.485 55.704 1.00 25.54 132 SER A C 1
ATOM 1975 O O . SER A 1 133 ? 86.559 11.282 54.836 1.00 21.58 132 SER A O 1
ATOM 1983 N N . THR A 1 134 ? 87.230 9.941 56.481 1.00 27.61 133 THR A N 1
ATOM 1984 C CA . THR A 1 134 ? 88.651 10.151 56.207 1.00 19.87 133 THR A CA 1
ATOM 1985 C C . THR A 1 134 ? 89.086 9.321 54.994 1.00 27.89 133 THR A C 1
ATOM 1986 O O . THR A 1 134 ? 88.360 8.436 54.556 1.00 27.12 133 THR A O 1
ATOM 1997 N N . LEU A 1 135 ? 90.232 9.642 54.412 1.00 24.45 134 LEU A N 1
ATOM 1998 C CA . LEU A 1 135 ? 90.759 8.885 53.278 1.00 27.76 134 LEU A CA 1
ATOM 1999 C C . LEU A 1 135 ? 91.339 7.525 53.638 1.00 38.30 134 LEU A C 1
ATOM 2000 O O . LEU A 1 135 ? 91.737 7.288 54.779 1.00 36.86 134 LEU A O 1
ATOM 2016 N N . ASN A 1 136 ? 91.402 6.656 52.631 1.00 28.01 135 ASN A N 1
ATOM 2017 C CA . ASN A 1 136 ? 91.898 5.293 52.769 1.00 27.15 135 ASN A CA 1
ATOM 2018 C C . ASN A 1 136 ? 92.016 4.670 51.387 1.00 23.80 135 ASN A C 1
ATOM 2019 O O . ASN A 1 136 ? 91.729 5.325 50.377 1.00 22.96 135 ASN A O 1
ATOM 2030 N N . ASN A 1 137 ? 92.462 3.420 51.323 1.00 24.94 136 ASN A N 1
ATOM 2031 C CA . ASN A 1 137 ? 92.682 2.768 50.036 1.00 22.04 136 ASN A CA 1
ATOM 2032 C C . ASN A 1 137 ? 91.517 1.897 49.586 1.00 23.47 136 ASN A C 1
ATOM 2033 O O . ASN A 1 137 ? 91.650 1.087 48.661 1.00 25.38 136 ASN A O 1
ATOM 2044 N N . SER A 1 138 ? 90.377 2.063 50.241 1.00 22.26 137 SER A N 1
ATOM 2045 C CA . SER A 1 138 ? 89.197 1.266 49.915 1.00 18.16 137 SER A CA 1
ATOM 2046 C C . SER A 1 138 ? 88.420 1.789 48.700 1.00 21.45 137 SER A C 1
ATOM 2047 O O . SER A 1 138 ? 88.458 2.986 48.357 1.00 19.63 137 SER A O 1
ATOM 2055 N N . SER A 1 139 ? 87.705 0.882 48.049 1.00 19.35 138 SER A N 1
ATOM 2056 C CA . SER A 1 139 ? 86.867 1.258 46.920 1.00 21.22 138 SER A CA 1
ATOM 2057 C C . SER A 1 139 ? 85.659 2.086 47.339 1.00 14.86 138 SER A C 1
ATOM 2058 O O . SER A 1 139 ? 85.024 2.698 46.497 1.00 16.27 138 SER A O 1
ATOM 2066 N N . TYR A 1 140 ? 85.356 2.142 48.639 1.00 17.18 139 TYR A N 1
ATOM 2067 C CA . TYR A 1 140 ? 84.175 2.858 49.117 1.00 16.17 139 TYR A CA 1
ATOM 2068 C C . TYR A 1 140 ? 84.254 4.372 49.022 1.00 14.79 139 TYR A C 1
ATOM 2069 O O . TYR A 1 140 ? 83.241 5.049 49.060 1.00 15.17 139 TYR A O 1
ATOM 2087 N N . ILE A 1 141 ? 85.455 4.917 48.854 1.00 13.61 140 ILE A N 1
ATOM 2088 C CA . ILE A 1 141 ? 85.591 6.341 48.631 1.00 12.62 140 ILE A CA 1
ATOM 2089 C C . ILE A 1 141 ? 85.874 6.701 47.170 1.00 11.60 140 ILE A C 1
ATOM 2090 O O . ILE A 1 141 ? 86.274 7.817 46.892 1.00 12.75 140 ILE A O 1
ATOM 2106 N N . LYS A 1 142 ? 85.659 5.756 46.263 1.00 12.58 141 LYS A N 1
ATOM 2107 C CA . LYS A 1 142 ? 85.960 5.968 44.857 1.00 10.28 141 LYS A CA 1
ATOM 2108 C C . LYS A 1 142 ? 84.711 5.898 43.995 1.00 11.94 141 LYS A C 1
ATOM 2109 O O . LYS A 1 142 ? 83.867 5.019 44.170 1.00 12.56 141 LYS A O 1
ATOM 2128 N N . PHE A 1 143 ? 84.613 6.816 43.030 1.00 12.13 142 PHE A N 1
ATOM 2129 C CA . PHE A 1 143 ? 83.365 7.018 42.281 1.00 12.46 142 PHE A CA 1
ATOM 2130 C C . PHE A 1 143 ? 83.628 7.163 40.799 1.00 13.26 142 PHE A C 1
ATOM 2131 O O . PHE A 1 143 ? 84.685 7.635 40.372 1.00 13.36 142 PHE A O 1
ATOM 2148 N N . ILE A 1 144 ? 82.639 6.737 40.029 1.00 11.66 143 ILE A N 1
ATOM 2149 C CA . ILE A 1 144 ? 82.659 6.807 38.585 1.00 11.52 143 ILE A CA 1
ATOM 2150 C C . ILE A 1 144 ? 81.734 7.939 38.142 1.00 11.81 143 ILE A C 1
ATOM 2151 O O . ILE A 1 144 ? 80.528 7.900 38.390 1.00 13.06 143 ILE A O 1
ATOM 2167 N N . ILE A 1 145 ? 82.315 8.960 37.516 1.00 11.78 144 ILE A N 1
ATOM 2168 C CA . ILE A 1 145 ? 81.554 10.117 37.051 1.00 12.59 144 ILE A CA 1
ATOM 2169 C C . ILE A 1 145 ? 81.516 10.015 35.528 1.00 11.86 144 ILE A C 1
ATOM 2170 O O . ILE A 1 145 ? 82.559 9.953 34.887 1.00 15.58 144 ILE A O 1
ATOM 2186 N N . GLU A 1 146 ? 80.308 9.957 34.952 1.00 12.08 145 GLU A N 1
ATOM 2187 C CA . GLU A 1 146 ? 80.175 9.759 33.524 1.00 12.62 145 GLU A CA 1
ATOM 2188 C C . GLU A 1 146 ? 79.075 10.639 32.952 1.00 11.81 145 GLU A C 1
ATOM 2189 O O . GLU A 1 146 ? 78.018 10.825 33.572 1.00 13.93 145 GLU A O 1
ATOM 2201 N N . ASP A 1 147 ? 79.316 11.174 31.760 1.00 13.89 146 ASP A N 1
ATOM 2202 C CA . ASP A 1 147 ? 78.280 11.846 30.996 1.00 15.50 146 ASP A CA 1
ATOM 2203 C C . ASP A 1 147 ? 77.019 10.976 31.002 1.00 14.76 146 ASP A C 1
ATOM 2204 O O . ASP A 1 147 ? 77.085 9.779 30.744 1.00 14.81 146 ASP A O 1
ATOM 2213 N N . TYR A 1 148 ? 75.863 11.558 31.288 1.00 14.73 147 TYR A N 1
ATOM 2214 C CA . TYR A 1 148 ? 74.694 10.725 31.547 1.00 13.85 147 TYR A CA 1
ATOM 2215 C C . TYR A 1 148 ? 74.194 9.984 30.299 1.00 14.56 147 TYR A C 1
ATOM 2216 O O . TYR A 1 148 ? 73.637 8.906 30.422 1.00 15.25 147 TYR A O 1
ATOM 2234 N N . VAL A 1 149 ? 74.395 10.533 29.103 1.00 15.51 148 VAL A N 1
ATOM 2235 C CA . VAL A 1 149 ? 73.931 9.839 27.902 1.00 16.91 148 VAL A CA 1
ATOM 2236 C C . VAL A 1 149 ? 74.780 8.593 27.679 1.00 17.00 148 VAL A C 1
ATOM 2237 O O . VAL A 1 149 ? 74.259 7.516 27.431 1.00 17.69 148 VAL A O 1
ATOM 2250 N N . ILE A 1 150 ? 76.095 8.727 27.839 1.00 16.79 149 ILE A N 1
ATOM 2251 C CA . ILE A 1 150 ? 76.972 7.558 27.751 1.00 17.03 149 ILE A CA 1
ATOM 2252 C C . ILE A 1 150 ? 76.625 6.528 28.852 1.00 15.87 149 ILE A C 1
ATOM 2253 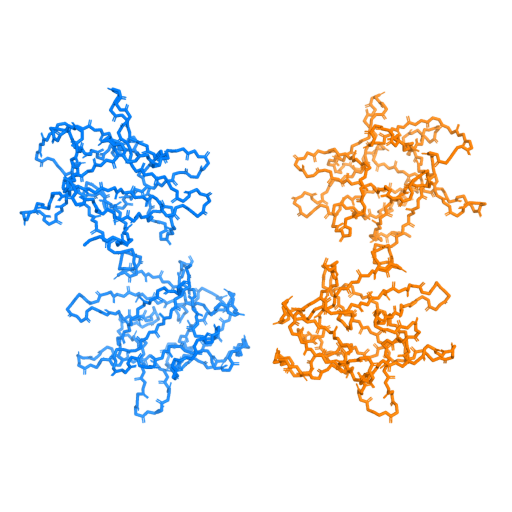O O . ILE A 1 150 ? 76.553 5.322 28.601 1.00 17.04 149 ILE A O 1
ATOM 2269 N N . SER A 1 151 ? 76.416 7.010 30.072 1.00 15.06 150 SER A N 1
ATOM 2270 C CA . SER A 1 151 ? 76.041 6.133 31.164 1.00 14.95 150 SER A CA 1
ATOM 2271 C C . SER A 1 151 ? 74.768 5.359 30.842 1.00 16.72 150 SER A C 1
ATOM 2272 O O . SER A 1 151 ? 74.690 4.140 31.036 1.00 16.66 150 SER A O 1
ATOM 2280 N N . ASP A 1 152 ? 73.760 6.062 30.333 1.00 15.57 151 ASP A N 1
ATOM 2281 C CA . ASP A 1 152 ? 72.478 5.439 30.040 1.00 16.60 151 ASP A CA 1
ATOM 2282 C C . ASP A 1 152 ? 72.571 4.445 28.883 1.00 18.04 151 ASP A C 1
ATOM 2283 O O . ASP A 1 152 ? 71.920 3.408 28.914 1.00 18.83 151 ASP A O 1
ATOM 2292 N N . PHE A 1 153 ? 73.352 4.766 27.858 1.00 18.57 152 PHE A N 1
ATOM 2293 C CA . PHE A 1 153 ? 73.237 4.056 26.584 1.00 16.04 152 PHE A CA 1
ATOM 2294 C C . PHE A 1 153 ? 74.495 3.303 26.144 1.00 15.81 152 PHE A C 1
ATOM 2295 O O . PHE A 1 153 ? 74.540 2.782 25.023 1.00 16.11 152 PHE A O 1
ATOM 2312 N N . LYS A 1 154 ? 75.492 3.184 27.012 1.00 16.23 153 LYS A N 1
ATOM 2313 C CA . LYS A 1 154 ? 76.735 2.550 26.573 1.00 20.08 153 LYS A CA 1
ATOM 2314 C C . LYS A 1 154 ? 76.583 1.042 26.425 1.00 20.61 153 LYS A C 1
ATOM 2315 O O . LYS A 1 154 ? 77.360 0.403 25.712 1.00 19.57 153 LYS A O 1
ATOM 2334 N N . ASN A 1 155 ? 75.641 0.459 27.155 1.00 18.09 154 ASN A N 1
ATOM 2335 C CA . ASN A 1 155 ? 75.405 -0.977 27.084 1.00 17.62 154 ASN A CA 1
ATOM 2336 C C . ASN A 1 155 ? 73.991 -1.231 27.594 1.00 15.71 154 ASN A C 1
ATOM 2337 O O . ASN A 1 155 ? 73.770 -1.515 28.778 1.00 21.37 154 ASN A O 1
ATOM 2348 N N . PHE A 1 156 ? 73.028 -1.068 26.711 1.00 16.64 155 PHE A N 1
ATOM 2349 C CA . PHE A 1 156 ? 71.637 -1.006 27.131 1.00 14.59 155 PHE A CA 1
ATOM 2350 C C . PHE A 1 156 ? 70.756 -1.705 26.112 1.00 14.17 155 PHE A C 1
ATOM 2351 O O . PHE A 1 156 ? 70.708 -1.313 24.957 1.00 13.84 155 PHE A O 1
ATOM 2368 N N . THR A 1 157 ? 70.057 -2.747 26.555 1.00 14.32 156 THR A N 1
ATOM 2369 C CA . THR A 1 157 ? 69.017 -3.364 25.743 1.00 13.80 156 THR A CA 1
ATOM 2370 C C . THR A 1 157 ? 67.707 -2.601 25.919 1.00 13.41 156 THR A C 1
ATOM 2371 O O . THR A 1 157 ? 67.192 -2.433 27.028 1.00 17.58 156 THR A O 1
ATOM 2382 N N . CYS A 1 158 ? 67.200 -2.118 24.789 1.00 15.23 157 CYS A N 1
ATOM 2383 C CA . CYS A 1 158 ? 66.144 -1.126 24.785 1.00 14.07 157 CYS A CA 1
ATOM 2384 C C . CYS A 1 158 ? 65.096 -1.382 23.718 1.00 14.31 157 CYS A C 1
ATOM 2385 O O . CYS A 1 158 ? 65.246 -2.238 22.833 1.00 15.20 157 CYS A O 1
ATOM 2393 N N . ARG A 1 159 ? 64.015 -0.626 23.843 1.00 11.94 158 ARG A N 1
ATOM 2394 C CA . ARG A 1 159 ? 63.099 -0.372 22.738 1.00 14.31 158 ARG A CA 1
ATOM 2395 C C . ARG A 1 159 ? 63.150 1.103 22.376 1.00 14.51 158 ARG A C 1
ATOM 2396 O O . ARG A 1 159 ? 63.363 1.976 23.244 1.00 14.44 158 ARG A O 1
ATOM 2417 N N . ILE A 1 160 ? 63.010 1.376 21.081 1.00 11.68 159 ILE A N 1
ATOM 2418 C CA . ILE A 1 160 ? 63.055 2.723 20.539 1.00 11.48 159 ILE A CA 1
ATOM 2419 C C . ILE A 1 160 ? 61.685 3.045 19.974 1.00 10.86 159 ILE A C 1
ATOM 2420 O O . ILE A 1 160 ? 61.178 2.301 19.124 1.00 11.72 159 ILE A O 1
ATOM 2436 N N . SER A 1 161 ? 61.061 4.118 20.446 1.00 11.32 160 SER A N 1
ATOM 2437 C CA . SER A 1 161 ? 59.714 4.478 20.008 1.00 11.47 160 SER A CA 1
ATOM 2438 C C . SER A 1 161 ? 59.655 5.933 19.562 1.00 11.73 160 SER A C 1
ATOM 2439 O O . SER A 1 161 ? 60.310 6.789 20.142 1.00 10.96 160 SER A O 1
ATOM 2447 N N . PRO A 1 162 ? 58.871 6.208 18.514 1.00 10.70 161 PRO A N 1
ATOM 2448 C CA . PRO A 1 162 ? 58.677 7.594 18.117 1.00 11.27 161 PRO A CA 1
ATOM 2449 C C . PRO A 1 162 ? 57.874 8.343 19.173 1.00 11.99 161 PRO A C 1
ATOM 2450 O O . PRO A 1 162 ? 56.960 7.759 19.753 1.00 13.55 161 PRO A O 1
ATOM 2461 N N . ILE A 1 163 ? 58.200 9.596 19.457 1.00 13.08 162 ILE A N 1
ATOM 2462 C CA . ILE A 1 163 ? 57.362 10.337 20.395 1.00 13.97 162 ILE A CA 1
ATOM 2463 C C . ILE A 1 163 ? 55.914 10.443 19.889 1.00 14.92 162 ILE A C 1
ATOM 2464 O O . ILE A 1 163 ? 54.998 10.599 20.683 1.00 18.01 162 ILE A O 1
ATOM 2480 N N . LEU A 1 164 ? 55.687 10.292 18.585 1.00 12.94 163 LEU A N 1
ATOM 2481 C CA . LEU A 1 164 ? 54.339 10.374 18.028 1.00 13.57 163 LEU A CA 1
ATOM 2482 C C . LEU A 1 164 ? 53.494 9.113 18.253 1.00 14.43 163 LEU A C 1
ATOM 2483 O O . LEU A 1 164 ? 52.280 9.122 17.997 1.00 16.34 163 LEU A O 1
ATOM 2499 N N . ALA A 1 165 ? 54.126 8.027 18.680 1.00 15.75 164 ALA A N 1
ATOM 2500 C CA . ALA A 1 165 ? 53.409 6.765 18.880 1.00 13.94 164 ALA A CA 1
ATOM 2501 C C . ALA A 1 165 ? 54.137 5.922 19.926 1.00 16.08 164 ALA A C 1
ATOM 2502 O O . ALA A 1 165 ? 54.876 5.004 19.608 1.00 14.46 164 ALA A O 1
ATOM 2509 N N . GLY A 1 166 ? 53.896 6.241 21.190 1.00 14.76 165 GLY A N 1
ATOM 2510 C CA . GLY A 1 166 ? 54.611 5.639 22.297 1.00 17.98 165 GLY A CA 1
ATOM 2511 C C . GLY A 1 166 ? 54.414 4.145 22.474 1.00 19.11 165 GLY A C 1
ATOM 2512 O O . GLY A 1 166 ? 55.236 3.485 23.126 1.00 21.06 165 GLY A O 1
ATOM 2516 N N . GLY A 1 167 ? 53.339 3.607 21.917 1.00 16.99 166 GLY A N 1
ATOM 2517 C CA . GLY A 1 167 ? 53.059 2.190 22.005 1.00 17.10 166 GLY A CA 1
ATOM 2518 C C . GLY A 1 167 ? 53.623 1.377 20.865 1.00 15.65 166 GLY A C 1
ATOM 2519 O O . GLY A 1 167 ? 53.409 0.160 20.814 1.00 18.27 166 GLY A O 1
ATOM 2523 N N . LYS A 1 168 ? 54.299 2.045 19.936 1.00 13.66 167 LYS A N 1
ATOM 2524 C CA . LYS A 1 168 ? 54.914 1.364 18.806 1.00 12.79 167 LYS A CA 1
ATOM 2525 C C . LYS A 1 168 ? 56.411 1.525 18.847 1.00 12.98 167 LYS A C 1
ATOM 2526 O O . LYS A 1 168 ? 56.949 2.406 19.531 1.00 15.02 167 LYS A O 1
ATOM 2545 N N . VAL A 1 169 ? 57.094 0.652 18.128 1.00 11.17 168 VAL A N 1
ATOM 2546 C CA . VAL A 1 169 ? 58.547 0.600 18.174 1.00 11.40 168 VAL A CA 1
ATOM 2547 C C . VAL A 1 169 ? 59.182 0.433 16.799 1.00 10.51 168 VAL A C 1
ATOM 2548 O O . VAL A 1 169 ? 58.591 -0.133 15.864 1.00 10.87 168 VAL A O 1
ATOM 2561 N N . VAL A 1 170 ? 60.407 0.916 16.716 1.00 10.13 169 VAL A N 1
ATOM 2562 C CA . VAL A 1 170 ? 61.316 0.659 15.620 1.00 8.98 169 VAL A CA 1
ATOM 2563 C C . VAL A 1 170 ? 61.765 -0.792 15.698 1.00 9.11 169 VAL A C 1
ATOM 2564 O O . VAL A 1 170 ? 62.292 -1.244 16.715 1.00 11.46 169 VAL A O 1
ATOM 2577 N N . GLN A 1 171 ? 61.592 -1.524 14.610 1.00 10.07 170 GLN A N 1
ATOM 2578 C CA . GLN A 1 171 ? 61.870 -2.951 14.622 1.00 9.30 170 GLN A CA 1
ATOM 2579 C C . GLN A 1 171 ? 62.440 -3.411 13.304 1.00 10.07 170 GLN A C 1
ATOM 2580 O O . GLN A 1 171 ? 62.124 -2.869 12.236 1.00 10.90 170 GLN A O 1
ATOM 2594 N N . GLN A 1 172 ? 63.297 -4.419 13.378 1.00 10.45 171 GLN A N 1
ATOM 2595 C CA . GLN A 1 172 ? 63.624 -5.198 12.208 1.00 10.16 171 GLN A CA 1
ATOM 2596 C C . GLN A 1 172 ? 62.371 -6.010 11.861 1.00 11.78 171 GLN A C 1
ATOM 2597 O O . GLN A 1 172 ? 61.709 -6.510 12.746 1.00 12.03 171 GLN A O 1
ATOM 2611 N N . VAL A 1 173 ? 62.039 -6.150 10.577 1.00 9.80 172 VAL A N 1
ATOM 2612 C CA . VAL A 1 173 ? 60.764 -6.797 10.233 1.00 10.64 172 VAL A CA 1
ATOM 2613 C C . VAL A 1 173 ? 60.691 -8.250 10.689 1.00 12.78 172 VAL A C 1
ATOM 2614 O O . VAL A 1 173 ? 59.692 -8.703 11.280 1.00 13.78 172 VAL A O 1
ATOM 2627 N N . SER A 1 174 ? 61.759 -8.983 10.437 1.00 11.67 173 SER A N 1
ATOM 2628 C CA . SER A 1 174 ? 61.868 -10.358 10.905 1.00 12.73 173 SER A CA 1
ATOM 2629 C C . SER A 1 174 ? 63.326 -10.777 10.900 1.00 13.33 173 SER A C 1
ATOM 2630 O O . SER A 1 174 ? 64.195 -9.998 10.514 1.00 13.01 173 SER A O 1
ATOM 2638 N N . MET A 1 175 ? 63.620 -11.998 11.341 1.00 14.19 174 MET A N 1
ATOM 2639 C CA . MET A 1 175 ? 64.999 -12.431 11.349 1.00 14.71 174 MET A CA 1
ATOM 2640 C C . MET A 1 175 ? 65.618 -12.346 9.953 1.00 17.16 174 MET A C 1
ATOM 2641 O O . MET A 1 175 ? 66.795 -12.010 9.826 1.00 17.21 174 MET A O 1
ATOM 2655 N N . THR A 1 176 ? 64.839 -12.624 8.910 1.00 16.02 175 THR A N 1
ATOM 2656 C CA . THR A 1 176 ? 65.383 -12.660 7.560 1.00 16.34 175 THR A CA 1
ATOM 2657 C C . THR A 1 176 ? 65.048 -11.439 6.725 1.00 17.14 175 THR A C 1
ATOM 2658 O O . THR A 1 176 ? 65.690 -11.231 5.691 1.00 20.49 175 THR A O 1
ATOM 2669 N N . ASN A 1 177 ? 64.045 -10.669 7.143 1.00 13.48 176 ASN A N 1
ATOM 2670 C CA . ASN A 1 177 ? 63.708 -9.425 6.451 1.00 12.61 176 ASN A CA 1
ATOM 2671 C C . ASN A 1 177 ? 64.334 -8.287 7.214 1.00 11.65 176 ASN A C 1
ATOM 2672 O O . ASN A 1 177 ? 63.876 -7.916 8.292 1.00 11.39 176 ASN A O 1
ATOM 2683 N N . LEU A 1 178 ? 65.432 -7.767 6.667 1.00 12.83 177 LEU A N 1
ATOM 2684 C CA . LEU A 1 178 ? 66.265 -6.800 7.380 1.00 10.90 177 LEU A CA 1
ATOM 2685 C C . LEU A 1 178 ? 65.793 -5.354 7.254 1.00 11.07 177 LEU A C 1
ATOM 2686 O O . LEU A 1 178 ? 66.466 -4.430 7.726 1.00 10.44 177 LEU A O 1
ATOM 2702 N N . ALA A 1 179 ? 64.655 -5.135 6.607 1.00 12.21 178 ALA A N 1
ATOM 2703 C CA . ALA A 1 179 ? 64.049 -3.820 6.625 1.00 11.23 178 ALA A CA 1
ATOM 2704 C C . ALA A 1 179 ? 63.659 -3.407 8.037 1.00 10.33 178 ALA A C 1
ATOM 2705 O O . ALA A 1 179 ? 63.530 -4.243 8.941 1.00 10.86 178 ALA A O 1
ATOM 2712 N N . VAL A 1 180 ? 63.513 -2.098 8.253 1.00 8.70 179 VAL A N 1
ATOM 2713 C CA . VAL A 1 180 ? 63.189 -1.553 9.552 1.00 8.26 179 VAL A CA 1
ATOM 2714 C C . VAL A 1 180 ? 61.934 -0.710 9.424 1.00 9.23 179 VAL A C 1
ATOM 2715 O O . VAL A 1 180 ? 61.848 0.190 8.568 1.00 11.44 179 VAL A O 1
ATOM 2728 N N . ASN A 1 181 ? 60.959 -0.988 10.271 1.00 9.16 180 ASN A N 1
ATOM 2729 C CA . ASN A 1 181 ? 59.702 -0.285 10.209 1.00 8.70 180 ASN A CA 1
ATOM 2730 C C . ASN A 1 181 ? 59.120 -0.090 11.605 1.00 10.04 180 ASN A C 1
ATOM 2731 O O . ASN A 1 181 ? 59.772 -0.436 12.589 1.00 9.92 180 ASN A O 1
ATOM 2742 N N . LEU A 1 182 ? 57.916 0.469 11.665 1.00 9.54 181 LEU A N 1
ATOM 2743 C CA . LEU A 1 182 ? 57.212 0.732 12.903 1.00 9.86 181 LEU A CA 1
ATOM 2744 C C . LEU A 1 182 ? 56.131 -0.314 13.145 1.00 12.14 181 LEU A C 1
ATOM 2745 O O . LEU A 1 182 ? 55.368 -0.655 12.235 1.00 11.28 181 LEU A O 1
ATOM 2761 N N . TYR A 1 183 ? 56.009 -0.810 14.373 1.00 10.62 182 TYR A N 1
ATOM 2762 C CA . TYR A 1 183 ? 54.964 -1.782 14.688 1.00 11.44 182 TYR A CA 1
ATOM 2763 C C . TYR A 1 183 ? 54.651 -1.727 16.157 1.00 11.73 182 TYR A C 1
ATOM 2764 O O . TYR A 1 183 ? 55.515 -1.398 16.953 1.00 12.63 182 TYR A O 1
ATOM 2782 N N . ILE A 1 184 ? 53.443 -2.129 16.515 1.00 11.84 183 ILE A N 1
ATOM 2783 C CA . ILE A 1 184 ? 53.060 -2.182 17.913 1.00 11.99 183 ILE A CA 1
ATOM 2784 C C . ILE A 1 184 ? 54.025 -3.056 18.708 1.00 13.35 183 ILE A C 1
ATOM 2785 O O . ILE A 1 184 ? 54.480 -4.103 18.236 1.00 13.53 183 ILE A O 1
ATOM 2801 N N . TRP A 1 185 ? 54.320 -2.622 19.931 1.00 13.80 184 TRP A N 1
ATOM 2802 C CA . TRP A 1 185 ? 55.148 -3.393 20.848 1.00 14.57 184 TRP A CA 1
ATOM 2803 C C . TRP A 1 185 ? 54.545 -4.736 21.165 1.00 14.41 184 TRP A C 1
ATOM 2804 O O . TRP A 1 185 ? 53.398 -4.830 21.583 1.00 16.78 184 TRP A O 1
ATOM 2825 N N . ASN A 1 186 ? 55.349 -5.779 20.995 1.00 14.69 185 ASN A N 1
ATOM 2826 C CA . ASN A 1 186 ? 54.933 -7.125 21.317 1.00 17.09 185 ASN A CA 1
ATOM 2827 C C . ASN A 1 186 ? 56.024 -7.898 22.067 1.00 15.29 185 ASN A C 1
ATOM 2828 O O . ASN A 1 186 ? 55.947 -9.114 22.173 1.00 20.07 185 ASN A O 1
ATOM 2839 N N . ASN A 1 187 ? 57.039 -7.184 22.546 1.00 18.02 186 ASN A N 1
ATOM 2840 C CA . ASN A 1 187 ? 58.195 -7.800 23.209 1.00 17.35 186 ASN A CA 1
ATOM 2841 C C . ASN A 1 187 ? 58.814 -8.941 22.414 1.00 18.75 186 ASN A C 1
ATOM 2842 O O . ASN A 1 187 ? 59.239 -9.943 22.979 1.00 22.57 186 ASN A O 1
ATOM 2853 N N . ASP A 1 188 ? 58.904 -8.778 21.100 1.00 18.33 187 ASP A N 1
ATOM 2854 C CA . ASP A 1 188 ? 59.616 -9.758 20.288 1.00 18.56 187 ASP A CA 1
ATOM 2855 C C . ASP A 1 188 ? 61.079 -9.336 20.089 1.00 14.79 187 ASP A C 1
ATOM 2856 O O . ASP A 1 188 ? 61.423 -8.153 20.210 1.00 14.16 187 ASP A O 1
ATOM 2865 N N . LEU A 1 189 ? 61.941 -10.320 19.817 1.00 15.46 188 LEU A N 1
ATOM 2866 C CA . LEU A 1 189 ? 63.375 -10.072 19.786 1.00 15.56 188 LEU A CA 1
ATOM 2867 C C . LEU A 1 189 ? 63.762 -9.031 18.742 1.00 15.02 188 LEU A C 1
ATOM 2868 O O . LEU A 1 189 ? 64.657 -8.206 18.959 1.00 13.29 188 LEU A O 1
ATOM 2884 N N . ASN A 1 190 ? 63.086 -9.069 17.599 1.00 12.71 189 ASN A N 1
ATOM 2885 C CA . ASN A 1 190 ? 63.354 -8.126 16.509 1.00 11.70 189 ASN A CA 1
ATOM 2886 C C . ASN A 1 190 ? 62.938 -6.703 16.827 1.00 11.44 189 ASN A C 1
ATOM 2887 O O . ASN A 1 190 ? 63.258 -5.800 16.076 1.00 11.87 189 ASN A O 1
ATOM 2898 N N . GLN A 1 191 ? 62.247 -6.509 17.950 1.00 11.84 190 GLN A N 1
ATOM 2899 C CA . GLN A 1 191 ? 61.816 -5.181 18.393 1.00 11.51 190 GLN A CA 1
ATOM 2900 C C . GLN A 1 191 ? 62.705 -4.611 19.492 1.00 13.52 190 GLN A C 1
ATOM 2901 O O . GLN A 1 191 ? 62.369 -3.586 20.080 1.00 13.88 190 GLN A O 1
ATOM 2915 N N . LYS A 1 192 ? 63.811 -5.292 19.783 1.00 12.34 191 LYS A N 1
ATOM 2916 C CA . LYS A 1 192 ? 64.717 -4.861 20.833 1.00 13.63 191 LYS A CA 1
ATOM 2917 C C . LYS A 1 192 ? 66.116 -4.690 20.275 1.00 12.69 191 LYS A C 1
ATOM 2918 O O . LYS A 1 192 ? 66.528 -5.416 19.367 1.00 13.32 191 LYS A O 1
ATOM 2937 N N . TRP A 1 193 ? 66.853 -3.743 20.852 1.00 12.98 192 TRP A N 1
ATOM 2938 C CA . TRP A 1 193 ? 68.161 -3.360 20.355 1.00 12.12 192 TRP A CA 1
ATOM 2939 C C . TRP A 1 193 ? 69.112 -3.242 21.520 1.00 15.82 192 TRP A C 1
ATOM 2940 O O . TRP A 1 193 ? 68.730 -2.727 22.556 1.00 18.85 192 TRP A O 1
ATOM 2961 N N . THR A 1 194 ? 70.339 -3.718 21.366 1.00 12.62 193 THR A N 1
ATOM 2962 C CA . THR A 1 194 ? 71.355 -3.428 22.388 1.00 13.78 193 THR A CA 1
ATOM 2963 C C . THR A 1 194 ? 72.209 -2.293 21.864 1.00 14.52 193 THR A C 1
ATOM 2964 O O . THR A 1 194 ? 72.812 -2.405 20.799 1.00 13.02 193 THR A O 1
ATOM 2975 N N . ILE A 1 195 ? 72.232 -1.184 22.597 1.00 12.92 194 ILE A N 1
ATOM 2976 C CA . ILE A 1 195 ? 73.047 -0.031 22.250 1.00 13.15 194 ILE A CA 1
ATOM 2977 C C . ILE A 1 195 ? 74.415 -0.253 22.877 1.00 15.68 194 ILE A C 1
ATOM 2978 O O . ILE A 1 195 ? 74.530 -0.608 24.061 1.00 16.32 194 ILE A O 1
ATOM 2994 N N . ILE A 1 196 ? 75.459 -0.080 22.083 1.00 14.10 195 ILE A N 1
ATOM 2995 C CA . ILE A 1 196 ? 76.833 -0.224 22.533 1.00 18.52 195 ILE A CA 1
ATOM 2996 C C . ILE A 1 196 ? 77.622 1.000 22.108 1.00 16.96 195 ILE A C 1
ATOM 2997 O O . ILE A 1 196 ? 77.641 1.361 20.923 1.00 14.75 195 ILE A O 1
ATOM 3013 N N . TYR A 1 197 ? 78.268 1.633 23.080 1.00 16.54 196 TYR A N 1
ATOM 3014 C CA . TYR A 1 197 ? 79.089 2.807 22.821 1.00 14.98 196 TYR A CA 1
ATOM 3015 C C . TYR A 1 197 ? 80.497 2.404 22.462 1.00 18.60 196 TYR A C 1
ATOM 3016 O O . TYR A 1 197 ? 81.135 1.625 23.172 1.00 20.44 196 TYR A O 1
ATOM 3034 N N . ASN A 1 198 ? 80.978 2.959 21.354 1.00 19.73 197 ASN A N 1
ATOM 3035 C CA . ASN A 1 198 ? 82.373 2.816 20.943 1.00 18.68 197 ASN A CA 1
ATOM 3036 C C . ASN A 1 198 ? 83.142 4.061 21.344 1.00 19.59 197 ASN A C 1
ATOM 3037 O O . ASN A 1 198 ? 82.890 5.148 20.831 1.00 20.12 197 ASN A O 1
ATOM 3048 N N . GLU A 1 199 ? 84.076 3.898 22.287 1.00 23.05 198 GLU A N 1
ATOM 3049 C CA . GLU A 1 199 ? 84.827 5.021 22.841 1.00 24.45 198 GLU A CA 1
ATOM 3050 C C . GLU A 1 199 ? 85.753 5.684 21.822 1.00 24.73 198 GLU A C 1
ATOM 3051 O O . GLU A 1 199 ? 85.897 6.908 21.826 1.00 32.10 198 GLU A O 1
ATOM 3063 N N . GLU A 1 200 ? 86.367 4.878 20.955 1.00 30.27 199 GLU A N 1
ATOM 3064 C CA . GLU A 1 200 ? 87.289 5.387 19.934 1.00 36.08 199 GLU A CA 1
ATOM 3065 C C . GLU A 1 200 ? 86.580 6.317 18.967 1.00 29.52 199 GLU A C 1
ATOM 3066 O O . GLU A 1 200 ? 87.073 7.400 18.639 1.00 32.07 199 GLU A O 1
ATOM 3078 N N . LYS A 1 201 ? 85.418 5.874 18.509 1.00 25.05 200 LYS A N 1
ATOM 3079 C CA . LYS A 1 201 ? 84.646 6.609 17.526 1.00 27.08 200 LYS A CA 1
ATOM 3080 C C . LYS A 1 201 ? 83.702 7.607 18.176 1.00 20.15 200 LYS A C 1
ATOM 3081 O O . LYS A 1 201 ? 83.119 8.452 17.498 1.00 23.53 200 LYS A O 1
ATOM 3100 N N . ALA A 1 202 ? 83.567 7.516 19.496 1.00 18.05 201 ALA A N 1
ATOM 3101 C CA . ALA A 1 202 ? 82.608 8.329 20.241 1.00 17.79 201 ALA A CA 1
ATOM 3102 C C . ALA A 1 202 ? 81.235 8.309 19.567 1.00 18.93 201 ALA A C 1
ATOM 3103 O O . ALA A 1 202 ? 80.603 9.346 19.308 1.00 19.43 201 ALA A O 1
ATOM 3110 N N . ALA A 1 203 ? 80.764 7.099 19.299 1.00 15.62 202 ALA A N 1
ATOM 3111 C CA . ALA A 1 203 ? 79.486 6.898 18.660 1.00 13.57 202 ALA A CA 1
ATOM 3112 C C . ALA A 1 203 ? 78.931 5.550 19.066 1.00 13.14 202 ALA A C 1
ATOM 3113 O O . ALA A 1 203 ? 79.653 4.719 19.623 1.00 14.63 202 ALA A O 1
ATOM 3120 N N . TYR A 1 204 ? 77.665 5.328 18.751 1.00 12.25 203 TYR A N 1
ATOM 3121 C CA . TYR A 1 204 ? 76.936 4.145 19.204 1.00 11.92 203 TYR A CA 1
ATOM 3122 C C . TYR A 1 204 ? 76.502 3.254 18.048 1.00 13.60 203 TYR A C 1
ATOM 3123 O O . TYR A 1 204 ? 76.265 3.726 16.936 1.00 12.40 203 TYR A O 1
ATOM 3141 N N . GLN A 1 205 ? 76.375 1.968 18.330 1.00 11.51 204 GLN A N 1
ATOM 3142 C CA . GLN A 1 205 ? 75.718 1.039 17.419 1.00 11.61 204 GLN A CA 1
ATOM 3143 C C . GLN A 1 205 ? 74.497 0.460 18.073 1.00 11.28 204 GLN A C 1
ATOM 3144 O O . GLN A 1 205 ? 74.448 0.324 19.315 1.00 11.86 204 GLN A O 1
ATOM 3158 N N . PHE A 1 206 ? 73.519 0.103 17.251 1.00 10.97 205 PHE A N 1
ATOM 3159 C CA . PHE A 1 206 ? 72.294 -0.524 17.717 1.00 10.18 205 PHE A CA 1
ATOM 3160 C C . PHE A 1 206 ? 72.233 -1.937 17.145 1.00 11.10 205 PHE A C 1
ATOM 3161 O O . PHE A 1 206 ? 72.012 -2.109 15.943 1.00 11.59 205 PHE A O 1
ATOM 3178 N N . PHE A 1 207 ? 72.451 -2.936 17.990 1.00 11.44 206 PHE A N 1
ATOM 3179 C CA . PHE A 1 207 ? 72.449 -4.345 17.610 1.00 11.47 206 PHE A CA 1
ATOM 3180 C C . PHE A 1 207 ? 71.059 -4.907 17.792 1.00 15.00 206 PHE A C 1
ATOM 3181 O O . PHE A 1 207 ? 70.505 -4.875 18.887 1.00 15.46 206 PHE A O 1
ATOM 3198 N N . ASN A 1 208 ? 70.472 -5.441 16.728 1.00 12.07 207 ASN A N 1
ATOM 3199 C CA . ASN A 1 208 ? 69.146 -6.009 16.875 1.00 11.86 207 ASN A CA 1
ATOM 3200 C C . ASN A 1 208 ? 69.215 -7.356 17.573 1.00 13.66 207 ASN A C 1
ATOM 3201 O O . ASN A 1 208 ? 70.069 -8.181 17.267 1.00 14.03 207 ASN A O 1
ATOM 3212 N N . LYS A 1 209 ? 68.341 -7.571 18.545 1.00 12.42 208 LYS A N 1
ATOM 3213 C CA . LYS A 1 209 ? 68.415 -8.790 19.353 1.00 13.79 208 LYS A CA 1
ATOM 3214 C C . LYS A 1 209 ? 68.040 -10.084 18.641 1.00 14.74 208 LYS A C 1
ATOM 3215 O O . LYS A 1 209 ? 68.307 -11.174 19.175 1.00 18.68 208 LYS A O 1
ATOM 3234 N N . ILE A 1 210 ? 67.482 -10.009 17.438 1.00 13.82 209 ILE A N 1
ATOM 3235 C CA . ILE A 1 210 ? 67.139 -11.244 16.741 1.00 14.62 209 ILE A CA 1
ATOM 3236 C C . ILE A 1 210 ? 68.324 -11.783 15.917 1.00 17.57 209 ILE A C 1
ATOM 3237 O O . ILE A 1 210 ? 68.270 -12.906 15.420 1.00 17.78 209 ILE A O 1
ATOM 3253 N N . LEU A 1 211 ? 69.381 -10.983 15.786 1.00 16.83 210 LEU A N 1
ATOM 3254 C CA . LEU A 1 211 ? 70.620 -11.384 15.134 1.00 16.35 210 LEU A CA 1
ATOM 3255 C C . LEU A 1 211 ? 71.790 -11.297 16.110 1.00 21.39 210 LEU A C 1
ATOM 3256 O O . LEU A 1 211 ? 71.673 -10.730 17.203 1.00 21.72 210 LEU A O 1
ATOM 3272 N N . SER A 1 212 ? 72.934 -11.848 15.730 1.00 23.62 211 SER A N 1
ATOM 3273 C CA . SER A 1 212 ? 74.088 -11.774 16.611 1.00 24.08 211 SER A CA 1
ATOM 3274 C C . SER A 1 212 ? 75.001 -10.608 16.268 1.00 32.09 211 SER A C 1
ATOM 3275 O O . SER A 1 212 ? 75.658 -10.043 17.144 1.00 36.88 211 SER A O 1
ATOM 3283 N N . ASN A 1 213 ? 75.034 -10.236 14.997 1.00 21.02 212 ASN A N 1
ATOM 3284 C CA . ASN A 1 213 ? 75.971 -9.210 14.543 1.00 19.90 212 ASN A CA 1
ATOM 3285 C C . ASN A 1 213 ? 75.312 -8.199 13.610 1.00 22.33 212 ASN A C 1
ATOM 3286 O O . ASN A 1 213 ? 75.958 -7.603 12.750 1.00 23.19 212 ASN A O 1
ATOM 3297 N N . GLY A 1 214 ? 74.016 -8.005 13.789 1.00 16.57 213 GLY A N 1
ATOM 3298 C CA . GLY A 1 214 ? 73.259 -7.132 12.907 1.00 14.19 213 GLY A CA 1
ATOM 3299 C C . GLY A 1 214 ? 73.014 -5.786 13.542 1.00 12.19 213 GLY A C 1
ATOM 3300 O O . GLY A 1 214 ? 72.466 -5.699 14.646 1.00 14.71 213 GLY A O 1
ATOM 3304 N N . VAL A 1 215 ? 73.421 -4.737 12.848 1.00 13.19 214 VAL A N 1
ATOM 3305 C CA . VAL A 1 215 ? 73.294 -3.386 13.364 1.00 11.27 214 VAL A CA 1
ATOM 3306 C C . VAL A 1 215 ? 72.489 -2.458 12.464 1.00 10.09 214 VAL A C 1
ATOM 3307 O O . VAL A 1 215 ? 72.482 -2.581 11.223 1.00 11.32 214 VAL A O 1
ATOM 3320 N N . LEU A 1 216 ? 71.817 -1.514 13.101 1.00 9.68 215 LEU A N 1
ATOM 3321 C CA . LEU A 1 216 ? 71.040 -0.495 12.398 1.00 9.58 215 LEU A CA 1
ATOM 3322 C C . LEU A 1 216 ? 71.970 0.312 11.491 1.00 9.10 215 LEU A C 1
ATOM 3323 O O . LEU A 1 216 ? 72.956 0.896 11.963 1.00 11.10 215 LEU A O 1
ATOM 3339 N N . THR A 1 217 ? 71.669 0.361 10.192 1.00 10.50 216 THR A N 1
ATOM 3340 C CA . THR A 1 217 ? 72.593 0.923 9.218 1.00 12.01 216 THR A CA 1
ATOM 3341 C C . THR A 1 217 ? 71.887 1.828 8.229 1.00 9.91 216 THR A C 1
ATOM 3342 O O . THR A 1 217 ? 70.827 1.472 7.691 1.00 11.44 216 THR A O 1
ATOM 3353 N N . TRP A 1 218 ? 72.471 2.981 7.946 1.00 10.59 217 TRP A N 1
ATOM 3354 C CA . TRP A 1 218 ? 72.061 3.781 6.792 1.00 10.03 217 TRP A CA 1
ATOM 3355 C C . TRP A 1 218 ? 72.661 3.182 5.516 1.00 11.72 217 TRP A C 1
ATOM 3356 O O . TRP A 1 218 ? 73.899 3.128 5.355 1.00 12.77 217 TRP A O 1
ATOM 3377 N N . ILE A 1 219 ? 71.785 2.729 4.621 1.00 10.93 218 ILE A N 1
ATOM 3378 C CA . ILE A 1 219 ? 72.182 2.198 3.324 1.00 11.02 218 ILE A CA 1
ATOM 3379 C C . ILE A 1 219 ? 72.316 3.372 2.369 1.00 13.35 218 ILE A C 1
ATOM 3380 O O . ILE A 1 219 ? 71.408 3.693 1.592 1.00 14.43 218 ILE A O 1
ATOM 3396 N N . PHE A 1 220 ? 73.467 4.026 2.446 1.00 12.02 219 PHE A N 1
ATOM 3397 C CA . PHE A 1 220 ? 73.656 5.288 1.749 1.00 14.11 219 PHE A CA 1
ATOM 3398 C C . PHE A 1 220 ? 73.735 5.105 0.249 1.00 16.66 219 PHE A C 1
ATOM 3399 O O . PHE A 1 220 ? 73.588 6.066 -0.488 1.00 17.69 219 PHE A O 1
ATOM 3416 N N . SER A 1 221 ? 73.972 3.879 -0.208 1.00 14.87 220 SER A N 1
ATOM 3417 C CA . SER A 1 221 ? 73.908 3.571 -1.633 1.00 18.36 220 SER A CA 1
ATOM 3418 C C . SER A 1 221 ? 72.470 3.547 -2.154 1.00 15.77 220 SER A C 1
ATOM 3419 O O . SER A 1 221 ? 72.277 3.421 -3.377 1.00 17.82 220 SER A O 1
ATOM 3427 N N . ASP A 1 222 ? 71.481 3.630 -1.247 1.00 16.37 221 ASP A N 1
ATOM 3428 C CA . ASP A 1 222 ? 70.059 3.586 -1.615 1.00 14.31 221 ASP A CA 1
ATOM 3429 C C . ASP A 1 222 ? 69.319 4.732 -0.941 1.00 12.29 221 ASP A C 1
ATOM 3430 O O . ASP A 1 222 ? 68.356 4.553 -0.193 1.00 13.05 221 ASP A O 1
ATOM 3439 N N . GLY A 1 223 ? 69.793 5.939 -1.198 1.00 12.77 222 GLY A N 1
ATOM 3440 C CA . GLY A 1 223 ? 69.067 7.104 -0.744 1.00 12.97 222 GLY A CA 1
ATOM 3441 C C . GLY A 1 223 ? 68.999 7.234 0.760 1.00 13.33 222 GLY A C 1
ATOM 3442 O O . GLY A 1 223 ? 70.022 7.358 1.424 1.00 14.18 222 GLY A O 1
ATOM 3446 N N . ASN A 1 224 ? 67.781 7.199 1.292 1.00 10.89 223 ASN A N 1
ATOM 3447 C CA . ASN A 1 224 ? 67.523 7.367 2.723 1.00 12.33 223 ASN A CA 1
ATOM 3448 C C . ASN A 1 224 ? 67.274 6.051 3.460 1.00 9.72 223 ASN A C 1
ATOM 3449 O O . ASN A 1 224 ? 66.935 6.039 4.637 1.00 10.21 223 ASN A O 1
ATOM 3460 N N . THR A 1 225 ? 67.428 4.935 2.778 1.00 9.83 224 THR A N 1
ATOM 3461 C CA . THR A 1 225 ? 67.087 3.635 3.321 1.00 9.25 224 THR A CA 1
ATOM 3462 C C . THR A 1 225 ? 67.872 3.277 4.569 1.00 10.43 224 THR A C 1
ATOM 3463 O O . THR A 1 225 ? 69.066 3.510 4.641 1.00 10.57 224 THR A O 1
ATOM 3474 N N . VAL A 1 226 ? 67.168 2.702 5.546 1.00 9.38 225 VAL A N 1
ATOM 3475 C CA . VAL A 1 226 ? 67.769 2.093 6.728 1.00 8.44 225 VAL A CA 1
ATOM 3476 C C . VAL A 1 226 ? 67.427 0.612 6.759 1.00 10.28 225 VAL A C 1
ATOM 3477 O O . VAL A 1 226 ? 66.278 0.216 6.563 1.00 13.06 225 VAL A O 1
ATOM 3490 N N . ARG A 1 227 ? 68.439 -0.195 7.014 1.00 9.14 226 ARG A N 1
ATOM 3491 C CA . ARG A 1 227 ? 68.281 -1.640 7.145 1.00 11.74 226 ARG A CA 1
ATOM 3492 C C . ARG A 1 227 ? 69.198 -2.121 8.239 1.00 11.26 226 ARG A C 1
ATOM 3493 O O . ARG A 1 227 ? 70.073 -1.385 8.665 1.00 11.90 226 ARG A O 1
ATOM 3514 N N . VAL A 1 228 ? 68.963 -3.323 8.731 1.00 11.76 227 VAL A N 1
ATOM 3515 C CA . VAL A 1 228 ? 69.940 -3.977 9.578 1.00 11.27 227 VAL A CA 1
ATOM 3516 C C . VAL 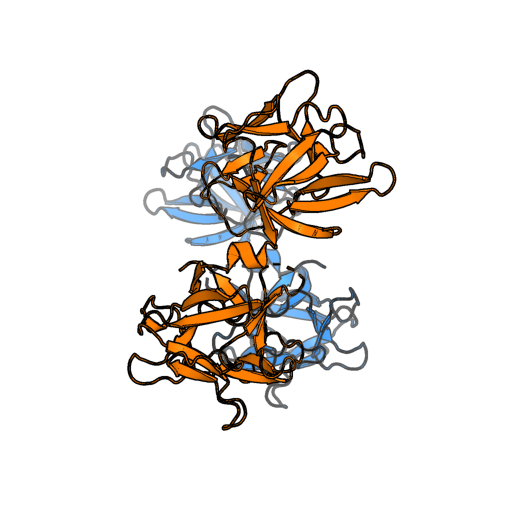A 1 228 ? 70.933 -4.632 8.633 1.00 16.04 227 VAL A C 1
ATOM 3517 O O . VAL A 1 228 ? 70.554 -5.185 7.581 1.00 17.48 227 VAL A O 1
ATOM 3530 N N . SER A 1 229 ? 72.207 -4.524 8.974 1.00 12.43 228 SER A N 1
ATOM 3531 C CA . SER A 1 229 ? 73.288 -5.109 8.206 1.00 13.17 228 SER A CA 1
ATOM 3532 C C . SER A 1 229 ? 74.352 -5.660 9.137 1.00 14.40 228 SER A C 1
ATOM 3533 O O . SER A 1 229 ? 74.499 -5.201 10.274 1.00 15.97 228 SER A O 1
ATOM 3541 N N . SER A 1 230 ? 75.126 -6.631 8.656 1.00 17.28 229 SER A N 1
ATOM 3542 C CA . SER A 1 230 ? 76.205 -7.176 9.458 1.00 17.05 229 SER A CA 1
ATOM 3543 C C . SER A 1 230 ? 77.223 -6.105 9.835 1.00 17.67 229 SER A C 1
ATOM 3544 O O . SER A 1 230 ? 77.642 -5.303 8.990 1.00 20.07 229 SER A O 1
ATOM 3552 N N . SER A 1 231 ? 77.617 -6.079 11.103 1.00 17.95 230 SER A N 1
ATOM 3553 C CA . SER A 1 231 ? 78.635 -5.144 11.537 1.00 22.37 230 SER A CA 1
ATOM 3554 C C . SER A 1 231 ? 79.867 -5.342 10.662 1.00 27.45 230 SER A C 1
ATOM 3555 O O . SER A 1 231 ? 80.345 -6.463 10.496 1.00 28.92 230 SER A O 1
ATOM 3563 N N . ALA A 1 232 ? 80.327 -4.256 10.045 1.00 49.99 231 ALA A N 1
ATOM 3564 C CA . ALA A 1 232 ? 81.456 -4.303 9.119 1.00 46.16 231 ALA A CA 1
ATOM 3565 C C . ALA A 1 232 ? 82.521 -3.316 9.571 1.00 60.32 231 ALA A C 1
ATOM 3566 O O . ALA A 1 232 ? 82.220 -2.183 9.939 1.00 41.55 231 ALA A O 1
ATOM 3573 N N . GLN A 1 233 ? 83.773 -3.757 9.526 1.00 40.81 232 GLN A N 1
ATOM 3574 C CA . GLN A 1 233 ? 84.878 -3.023 10.127 1.00 63.56 232 GLN A CA 1
ATOM 3575 C C . GLN A 1 233 ? 84.804 -1.509 9.930 1.00 38.86 232 GLN A C 1
ATOM 3576 O O . GLN A 1 233 ? 84.832 -0.754 10.904 1.00 73.65 232 GLN A O 1
ATOM 3582 N N . ASN A 1 234 ? 84.709 -1.066 8.677 1.00 39.36 233 ASN A N 1
ATOM 3583 C CA . ASN A 1 234 ? 84.946 0.341 8.355 1.00 49.44 233 ASN A CA 1
ATOM 3584 C C . ASN A 1 234 ? 83.747 1.035 7.729 1.00 55.83 233 ASN A C 1
ATOM 3585 O O . ASN A 1 234 ? 83.870 1.614 6.645 1.00 54.10 233 ASN A O 1
ATOM 3591 N N . ASN A 1 235 ? 82.598 0.989 8.397 1.00 34.51 234 ASN A N 1
ATOM 3592 C CA . ASN A 1 235 ? 81.428 1.688 7.891 1.00 21.74 234 ASN A CA 1
ATOM 3593 C C . ASN A 1 235 ? 80.799 2.611 8.931 1.00 19.03 234 ASN A C 1
ATOM 3594 O O . ASN A 1 235 ? 80.042 2.180 9.804 1.00 17.08 234 ASN A O 1
ATOM 3605 N N . ASP A 1 236 ? 81.124 3.896 8.818 1.00 18.05 235 ASP A N 1
ATOM 3606 C CA . ASP A 1 236 ? 80.596 4.898 9.722 1.00 15.18 235 ASP A CA 1
ATOM 3607 C C . ASP A 1 236 ? 79.072 5.027 9.632 1.00 12.90 235 ASP A C 1
ATOM 3608 O O . ASP A 1 236 ? 78.440 5.536 10.556 1.00 12.71 235 ASP A O 1
ATOM 3617 N N . ALA A 1 237 ? 78.472 4.540 8.543 1.00 13.41 236 ALA A N 1
ATOM 3618 C CA . ALA A 1 237 ? 77.003 4.558 8.410 1.00 12.57 236 ALA A CA 1
ATOM 3619 C C . ALA A 1 237 ? 76.316 3.597 9.369 1.00 12.36 236 ALA A C 1
ATOM 3620 O O . ALA A 1 237 ? 75.090 3.601 9.471 1.00 11.25 236 ALA A O 1
ATOM 3627 N N . GLN A 1 238 ? 77.098 2.757 10.035 1.00 12.76 237 GLN A N 1
ATOM 3628 C CA . GLN A 1 238 ? 76.572 1.864 11.076 1.00 11.21 237 GLN A CA 1
ATOM 3629 C C . GLN A 1 238 ? 76.703 2.445 12.481 1.00 11.63 237 GLN A C 1
ATOM 3630 O O . GLN A 1 238 ? 76.458 1.739 13.460 1.00 12.83 237 GLN A O 1
ATOM 3644 N N . TYR A 1 239 ? 77.147 3.695 12.581 1.00 11.44 238 TYR A N 1
ATOM 3645 C CA . TYR A 1 239 ? 77.314 4.357 13.867 1.00 11.31 238 TYR A CA 1
ATOM 3646 C C . TYR A 1 239 ? 76.459 5.604 13.940 1.00 11.95 238 TYR A C 1
ATOM 3647 O O . TYR A 1 239 ? 76.150 6.227 12.918 1.00 13.03 238 TYR A O 1
ATOM 3665 N N . TRP A 1 240 ? 76.115 5.978 15.168 1.00 11.27 239 TRP A N 1
ATOM 3666 C CA . TRP A 1 240 ? 75.117 7.007 15.419 1.00 11.98 239 TRP A CA 1
ATOM 3667 C C . TRP A 1 240 ? 75.447 7.804 16.649 1.00 11.21 239 TRP A C 1
ATOM 3668 O O . TRP A 1 240 ? 76.087 7.300 17.577 1.00 11.62 239 TRP A O 1
ATOM 3689 N N . LEU A 1 241 ? 74.993 9.052 16.647 1.00 11.11 240 LEU A N 1
ATOM 3690 C CA . LEU A 1 241 ? 75.138 9.942 17.792 1.00 11.76 240 LEU A CA 1
ATOM 3691 C C . LEU A 1 241 ? 73.785 10.102 18.427 1.00 13.44 240 LEU A C 1
ATOM 3692 O O . LEU A 1 241 ? 72.782 10.210 17.735 1.00 14.58 240 LEU A O 1
ATOM 3708 N N . ILE A 1 242 ? 73.738 10.059 19.755 1.00 13.86 241 ILE A N 1
ATOM 3709 C CA . ILE A 1 242 ? 72.479 10.163 20.484 1.00 13.94 241 ILE A CA 1
ATOM 3710 C C . ILE A 1 242 ? 72.525 11.482 21.233 1.00 12.30 241 ILE A C 1
ATOM 3711 O O . ILE A 1 242 ? 73.403 11.697 22.083 1.00 14.93 241 ILE A O 1
ATOM 3727 N N . ASN A 1 243 ? 71.614 12.391 20.905 1.00 14.21 242 ASN A N 1
ATOM 3728 C CA . ASN A 1 243 ? 71.607 13.704 21.539 1.00 16.57 242 ASN A CA 1
ATOM 3729 C C . ASN A 1 243 ? 70.260 14.028 22.125 1.00 13.74 242 ASN A C 1
ATOM 3730 O O . ASN A 1 243 ? 69.234 13.903 21.479 1.00 14.90 242 ASN A O 1
ATOM 3741 N N . PRO A 1 244 ? 70.247 14.465 23.375 1.00 14.40 243 PRO A N 1
ATOM 3742 C CA . PRO A 1 244 ? 68.973 14.886 23.946 1.00 15.22 243 PRO A CA 1
ATOM 3743 C C . PRO A 1 244 ? 68.421 16.138 23.276 1.00 18.62 243 PRO A C 1
ATOM 3744 O O . PRO A 1 244 ? 69.158 17.009 22.828 1.00 22.65 243 PRO A O 1
ATOM 3755 N N . VAL A 1 245 ? 67.102 16.198 23.222 1.00 21.33 244 VAL A N 1
ATOM 3756 C CA . VAL A 1 245 ? 66.404 17.320 22.635 1.00 24.65 244 VAL A CA 1
ATOM 3757 C C . VAL A 1 245 ? 66.379 18.443 23.652 1.00 47.35 244 VAL A C 1
ATOM 3758 O O . VAL A 1 245 ? 65.976 18.237 24.797 1.00 43.70 244 VAL A O 1
ATOM 3771 N N . SER A 1 246 ? 66.825 19.619 23.215 1.00 37.40 245 SER A N 1
ATOM 3772 C CA . SER A 1 246 ? 67.023 20.781 24.079 1.00 43.55 245 SER A CA 1
ATOM 3773 C C . SER A 1 246 ? 65.896 20.968 25.095 1.00 55.57 245 SER A C 1
ATOM 3774 O O . SER A 1 246 ? 64.763 20.532 24.880 1.00 64.31 245 SER A O 1
ATOM 3782 N N . ASP A 1 250 ? 63.494 13.327 28.178 1.00 35.57 249 ASP A N 1
ATOM 3783 C CA . ASP A 1 250 ? 64.203 12.159 27.658 1.00 25.22 249 ASP A CA 1
ATOM 3784 C C . ASP A 1 250 ? 63.702 11.779 26.274 1.00 16.60 249 ASP A C 1
ATOM 3785 O O . ASP A 1 250 ? 63.200 10.676 26.008 1.00 18.81 249 ASP A O 1
ATOM 3794 N N . ARG A 1 251 ? 63.884 12.736 25.388 1.00 18.73 250 ARG A N 1
ATOM 3795 C CA . ARG A 1 251 ? 63.662 12.563 23.978 1.00 14.44 250 ARG A CA 1
ATOM 3796 C C . ARG A 1 251 ? 64.996 12.820 23.320 1.00 16.41 250 ARG A C 1
ATOM 3797 O O . ARG A 1 251 ? 65.756 13.663 23.775 1.00 18.99 250 ARG A O 1
ATOM 3818 N N . TYR A 1 252 ? 65.255 12.093 22.240 1.00 13.54 251 TYR A N 1
ATOM 3819 C CA . TYR A 1 252 ? 66.556 12.080 21.582 1.00 12.90 251 TYR A CA 1
ATOM 3820 C C . TYR A 1 252 ? 66.445 12.154 20.082 1.00 12.29 251 TYR A C 1
ATOM 3821 O O . TYR A 1 252 ? 65.514 11.594 19.494 1.00 13.67 251 TYR A O 1
ATOM 3839 N N . THR A 1 253 ? 67.416 12.813 19.451 1.00 13.09 252 THR A N 1
ATOM 3840 C CA . THR A 1 253 ? 67.647 12.600 18.034 1.00 12.49 252 THR A CA 1
ATOM 3841 C C . THR A 1 253 ? 68.752 11.572 17.897 1.00 15.23 252 THR A C 1
ATOM 3842 O O . THR A 1 253 ? 69.592 11.417 18.797 1.00 14.09 252 THR A O 1
ATOM 3853 N N . ILE A 1 254 ? 68.747 10.860 16.773 1.00 10.72 253 ILE A N 1
ATOM 3854 C CA . ILE A 1 254 ? 69.699 9.807 16.518 1.00 10.55 253 ILE A CA 1
ATOM 3855 C C . ILE A 1 254 ? 70.313 10.137 15.159 1.00 12.38 253 ILE A C 1
ATOM 3856 O O . ILE A 1 254 ? 69.653 10.034 14.129 1.00 12.04 253 ILE A O 1
ATOM 3872 N N . THR A 1 255 ? 71.567 10.587 15.181 1.00 11.19 254 THR A N 1
ATOM 3873 C CA . THR A 1 255 ? 72.224 11.191 14.029 1.00 10.78 254 THR A CA 1
ATOM 3874 C C . THR A 1 255 ? 73.233 10.212 13.449 1.00 12.85 254 THR A C 1
ATOM 3875 O O . THR A 1 255 ? 73.982 9.592 14.193 1.00 13.70 254 THR A O 1
ATOM 3886 N N . ASN A 1 256 ? 73.260 10.035 12.129 1.00 11.96 255 ASN A N 1
ATOM 3887 C CA . ASN A 1 256 ? 74.224 9.108 11.550 1.00 10.93 255 ASN A CA 1
ATOM 3888 C C . ASN A 1 256 ? 75.628 9.706 11.518 1.00 11.81 255 ASN A C 1
ATOM 3889 O O . ASN A 1 256 ? 75.818 10.886 11.215 1.00 12.88 255 ASN A O 1
ATOM 3900 N N . LEU A 1 257 ? 76.625 8.889 11.828 1.00 11.77 256 LEU A N 1
ATOM 3901 C CA . LEU A 1 257 ? 77.997 9.380 11.896 1.00 13.23 256 LEU A CA 1
ATOM 3902 C C . LEU A 1 257 ? 78.585 9.693 10.515 1.00 15.80 256 LEU A C 1
ATOM 3903 O O . LEU A 1 257 ? 79.430 10.591 10.380 1.00 18.85 256 LEU A O 1
ATOM 3919 N N . ARG A 1 258 ? 78.164 8.946 9.499 1.00 14.39 257 ARG A N 1
ATOM 3920 C CA . ARG A 1 258 ? 78.701 9.174 8.167 1.00 15.37 257 ARG A CA 1
ATOM 3921 C C . ARG A 1 258 ? 78.354 10.574 7.648 1.00 14.55 257 ARG A C 1
ATOM 3922 O O . ARG A 1 258 ? 79.164 11.233 6.970 1.00 18.13 257 ARG A O 1
ATOM 3943 N N . ASP A 1 259 ? 77.137 11.030 7.942 1.00 17.73 258 ASP A N 1
ATOM 3944 C CA . ASP A 1 259 ? 76.668 12.352 7.513 1.00 16.19 258 ASP A CA 1
ATOM 3945 C C . ASP A 1 259 ? 75.750 12.896 8.601 1.00 17.45 258 ASP A C 1
ATOM 3946 O O . ASP A 1 259 ? 74.598 12.468 8.740 1.00 15.16 258 ASP A O 1
ATOM 3955 N N . LYS A 1 260 ? 76.282 13.817 9.392 1.00 20.04 259 LYS A N 1
ATOM 3956 C CA . LYS A 1 260 ? 75.599 14.279 10.585 1.00 16.74 259 LYS A CA 1
ATOM 3957 C C . LYS A 1 260 ? 74.442 15.223 10.299 1.00 16.39 259 LYS A C 1
ATOM 3958 O O . LYS A 1 260 ? 73.812 15.725 11.233 1.00 19.46 259 LYS A O 1
ATOM 3977 N N . THR A 1 261 ? 74.167 15.484 9.021 1.00 15.71 260 THR A N 1
ATOM 3978 C CA . THR A 1 261 ? 72.901 16.119 8.663 1.00 14.26 260 THR A CA 1
ATOM 3979 C C . THR A 1 261 ? 71.746 15.131 8.573 1.00 15.66 260 THR A C 1
ATOM 3980 O O . THR A 1 261 ? 70.600 15.545 8.464 1.00 15.04 260 THR A O 1
ATOM 3991 N N . LYS A 1 262 ? 72.042 13.837 8.650 1.00 14.11 261 LYS A N 1
ATOM 3992 C CA . LYS A 1 262 ? 71.033 12.793 8.466 1.00 11.80 261 LYS A CA 1
ATOM 3993 C C . LYS A 1 262 ? 70.651 12.215 9.819 1.00 12.86 261 LYS A C 1
ATOM 3994 O O . LYS A 1 262 ? 71.516 11.816 10.598 1.00 13.96 261 LYS A O 1
ATOM 4013 N N . VAL A 1 263 ? 69.361 12.181 10.120 1.00 12.31 262 VAL A N 1
ATOM 4014 C CA . VAL A 1 263 ? 68.900 11.681 11.411 1.00 11.05 262 VAL A CA 1
ATOM 4015 C C . VAL A 1 263 ? 67.824 10.613 11.191 1.00 11.47 262 VAL A C 1
ATOM 4016 O O . VAL A 1 263 ? 67.170 10.576 10.136 1.00 10.21 262 VAL A O 1
ATOM 4029 N N . LEU A 1 264 ? 67.643 9.734 12.173 1.00 8.95 263 LEU A N 1
ATOM 4030 C CA . LEU A 1 264 ? 66.607 8.712 12.116 1.00 8.04 263 LEU A CA 1
ATOM 4031 C C . LEU A 1 264 ? 65.249 9.381 12.071 1.00 8.32 263 LEU A C 1
ATOM 4032 O O . LEU A 1 264 ? 64.979 10.337 12.805 1.00 10.21 263 LEU A O 1
ATOM 4048 N N . ASP A 1 265 ? 64.380 8.887 11.191 1.00 8.82 264 ASP A N 1
ATOM 4049 C CA . ASP A 1 265 ? 63.196 9.614 10.760 1.00 8.22 264 ASP A CA 1
ATOM 4050 C C . ASP A 1 265 ? 62.050 8.633 10.542 1.00 8.32 264 ASP A C 1
ATOM 4051 O O . ASP A 1 265 ? 62.190 7.601 9.881 1.00 8.58 264 ASP A O 1
ATOM 4060 N N . LEU A 1 266 ? 60.913 8.927 11.149 1.00 9.59 265 LEU A N 1
ATOM 4061 C CA . LEU A 1 266 ? 59.686 8.190 10.933 1.00 8.10 265 LEU A CA 1
ATOM 4062 C C . LEU A 1 266 ? 58.974 8.821 9.756 1.00 9.92 265 LEU A C 1
ATOM 4063 O O . LEU A 1 266 ? 58.550 9.982 9.808 1.00 9.64 265 LEU A O 1
ATOM 4079 N N . TYR A 1 267 ? 58.838 8.061 8.671 1.00 9.06 266 TYR A N 1
ATOM 4080 C CA . TYR A 1 267 ? 58.351 8.604 7.403 1.00 8.85 266 TYR A CA 1
ATOM 4081 C C . TYR A 1 267 ? 57.052 9.393 7.555 1.00 9.44 266 TYR A C 1
ATOM 4082 O O . TYR A 1 267 ? 56.025 8.845 7.974 1.00 9.98 266 TYR A O 1
ATOM 4100 N N . GLY A 1 268 ? 57.108 10.675 7.192 1.00 10.03 267 GLY A N 1
ATOM 4101 C CA . GLY A 1 268 ? 55.940 11.537 7.184 1.00 10.81 267 GLY A CA 1
ATOM 4102 C C . GLY A 1 268 ? 55.246 11.780 8.501 1.00 11.00 267 GLY A C 1
ATOM 4103 O O . GLY A 1 268 ? 54.124 12.320 8.503 1.00 13.75 267 GLY A O 1
ATOM 4107 N N . GLY A 1 269 ? 55.883 11.396 9.602 1.00 12.02 268 GLY A N 1
ATOM 4108 C CA . GLY A 1 269 ? 55.228 11.314 10.897 1.00 11.36 268 GLY A CA 1
ATOM 4109 C C . GLY A 1 269 ? 54.029 10.383 10.936 1.00 12.66 268 GLY A C 1
ATOM 4110 O O . GLY A 1 269 ? 53.156 10.518 11.784 1.00 14.57 268 GLY A O 1
ATOM 4114 N N . GLN A 1 270 ? 53.979 9.430 10.011 1.00 11.75 269 GLN A N 1
ATOM 4115 C CA . GLN A 1 270 ? 52.911 8.444 9.957 1.00 10.74 269 GLN A CA 1
ATOM 4116 C C . GLN A 1 270 ? 53.098 7.434 11.084 1.00 11.77 269 GLN A C 1
ATOM 4117 O O . GLN A 1 270 ? 54.215 7.062 11.409 1.00 12.75 269 GLN A O 1
ATOM 4131 N N . THR A 1 271 ? 52.008 7.008 11.709 1.00 11.46 270 THR A N 1
ATOM 4132 C CA . THR A 1 271 ? 52.107 6.124 12.856 1.00 10.57 270 THR A CA 1
ATOM 4133 C C . THR A 1 271 ? 51.435 4.777 12.614 1.00 13.82 270 THR A C 1
ATOM 4134 O O . THR A 1 271 ? 51.359 3.955 13.524 1.00 14.81 270 THR A O 1
ATOM 4145 N N . ALA A 1 272 ? 50.983 4.526 11.398 1.00 12.37 271 ALA A N 1
ATOM 4146 C CA . ALA A 1 272 ? 50.419 3.219 11.071 1.00 13.23 271 ALA A CA 1
ATOM 4147 C C . ALA A 1 272 ? 51.466 2.128 11.194 1.00 11.42 271 ALA A C 1
ATOM 4148 O O . ALA A 1 272 ? 52.660 2.353 10.957 1.00 11.58 271 ALA A O 1
ATOM 4155 N N . ASP A 1 273 ? 51.024 0.933 11.583 1.00 12.93 272 ASP A N 1
ATOM 4156 C CA . ASP A 1 273 ? 51.887 -0.217 11.505 1.00 11.07 272 ASP A CA 1
ATOM 4157 C C . ASP A 1 273 ? 52.459 -0.301 10.096 1.00 10.92 272 ASP A C 1
ATOM 4158 O O . ASP A 1 273 ? 51.751 -0.132 9.108 1.00 12.49 272 ASP A O 1
ATOM 4167 N N . GLY A 1 274 ? 53.749 -0.600 10.009 1.00 10.67 273 GLY A N 1
ATOM 4168 C CA . GLY A 1 274 ? 54.410 -0.737 8.725 1.00 9.36 273 GLY A CA 1
ATOM 4169 C C . GLY A 1 274 ? 55.084 0.527 8.224 1.00 9.57 273 GLY A C 1
ATOM 4170 O O . GLY A 1 274 ? 55.759 0.500 7.197 1.00 11.00 273 GLY A O 1
ATOM 4174 N N . THR A 1 275 ? 54.892 1.646 8.896 1.00 8.80 274 THR A N 1
ATOM 4175 C CA . THR A 1 275 ? 55.503 2.906 8.456 1.00 9.27 274 THR A CA 1
ATOM 4176 C C . THR A 1 275 ? 57.013 2.723 8.410 1.00 8.84 274 THR A C 1
ATOM 4177 O O . THR A 1 275 ? 57.613 2.123 9.294 1.00 9.02 274 THR A O 1
ATOM 4188 N N . THR A 1 276 ? 57.619 3.261 7.366 1.00 9.17 275 THR A N 1
ATOM 4189 C CA . THR A 1 276 ? 59.036 3.189 7.148 1.00 8.38 275 THR A CA 1
ATOM 4190 C C . THR A 1 276 ? 59.820 3.990 8.176 1.00 8.34 275 THR A C 1
ATOM 4191 O O . THR A 1 276 ? 59.492 5.131 8.503 1.00 9.48 275 THR A O 1
ATOM 4202 N N . ILE A 1 277 ? 60.906 3.385 8.650 1.00 8.11 276 ILE A N 1
ATOM 4203 C CA . ILE A 1 277 ? 61.953 4.068 9.394 1.00 7.46 276 ILE A CA 1
ATOM 4204 C C . ILE A 1 277 ? 63.112 4.263 8.428 1.00 8.19 276 ILE A C 1
ATOM 4205 O O . ILE A 1 277 ? 63.507 3.316 7.741 1.00 9.14 276 ILE A O 1
ATOM 4221 N N . GLN A 1 278 ? 63.659 5.478 8.387 1.00 8.40 277 GLN A N 1
ATOM 4222 C CA . GLN A 1 278 ? 64.680 5.823 7.417 1.00 7.72 277 GLN A CA 1
ATOM 4223 C C . GLN A 1 278 ? 65.614 6.861 8.040 1.00 9.00 277 GLN A C 1
ATOM 4224 O O . GLN A 1 278 ? 65.499 7.157 9.224 1.00 9.78 277 GLN A O 1
ATOM 4238 N N . VAL A 1 279 ? 66.530 7.416 7.262 1.00 8.91 278 VAL A N 1
ATOM 4239 C CA . VAL A 1 27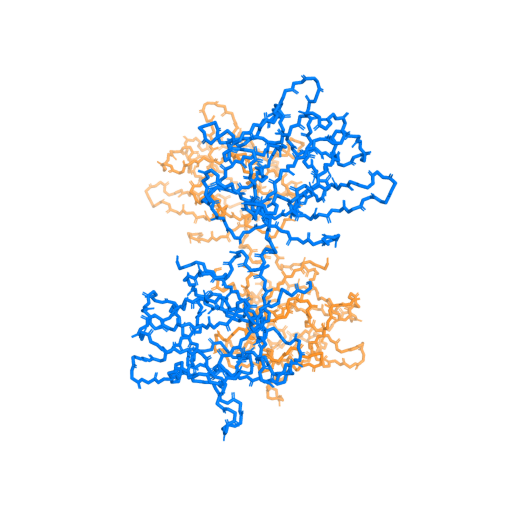9 ? 67.177 8.662 7.659 1.00 8.82 278 VAL A CA 1
ATOM 4240 C C . VAL A 1 279 ? 66.606 9.755 6.802 1.00 10.50 278 VAL A C 1
ATOM 4241 O O . VAL A 1 279 ? 65.978 9.511 5.764 1.00 10.06 278 VAL A O 1
ATOM 4254 N N . PHE A 1 280 ? 66.827 10.989 7.239 1.00 9.84 279 PHE A N 1
ATOM 4255 C CA . PHE A 1 280 ? 66.370 12.148 6.504 1.00 10.48 279 PHE A CA 1
ATOM 4256 C C . PHE A 1 280 ? 67.136 13.368 6.958 1.00 11.28 279 PHE A C 1
ATOM 4257 O O . PHE A 1 280 ? 67.691 13.402 8.052 1.00 11.89 279 PHE A O 1
ATOM 4274 N N . ASN A 1 281 ? 67.141 14.406 6.138 1.00 11.82 280 ASN A N 1
ATOM 4275 C CA . ASN A 1 281 ? 67.708 15.685 6.562 1.00 14.66 280 ASN A CA 1
ATOM 4276 C C . ASN A 1 281 ? 67.109 16.121 7.891 1.00 14.92 280 ASN A C 1
ATOM 4277 O O . ASN A 1 281 ? 65.899 16.105 8.064 1.00 13.02 280 ASN A O 1
ATOM 4288 N N . SER A 1 282 ? 67.961 16.541 8.821 1.00 13.18 281 SER A N 1
ATOM 4289 C CA . SER A 1 282 ? 67.497 17.043 10.104 1.00 14.88 281 SER A CA 1
ATOM 4290 C C . SER A 1 282 ? 66.589 18.241 9.911 1.00 15.00 281 SER A C 1
ATOM 4291 O O . SER A 1 282 ? 67.008 19.225 9.315 1.00 17.74 281 SER A O 1
ATOM 4299 N N . ASN A 1 283 ? 65.374 18.191 10.450 1.00 13.68 282 ASN A N 1
ATOM 4300 C CA . ASN A 1 283 ? 64.438 19.280 10.224 1.00 15.09 282 ASN A CA 1
ATOM 4301 C C . ASN A 1 283 ? 63.610 19.689 11.438 1.00 15.01 282 ASN A C 1
ATOM 4302 O O . ASN A 1 283 ? 62.725 20.548 11.351 1.00 16.50 282 ASN A O 1
ATOM 4313 N N . GLY A 1 284 ? 63.949 19.110 12.582 1.00 15.71 283 GLY A N 1
ATOM 4314 C CA . GLY A 1 284 ? 63.324 19.478 13.843 1.00 16.66 283 GLY A CA 1
ATOM 4315 C C . GLY A 1 284 ? 61.934 18.923 14.063 1.00 16.12 283 GLY A C 1
ATOM 4316 O O . GLY A 1 284 ? 61.273 19.269 15.042 1.00 18.30 283 GLY A O 1
ATOM 4320 N N . GLY A 1 285 ? 61.484 18.039 13.177 1.00 14.30 284 GLY A N 1
ATOM 4321 C CA . GLY A 1 285 ? 60.141 17.507 13.287 1.00 14.33 284 GLY A CA 1
ATOM 4322 C C . GLY A 1 285 ? 59.991 16.540 14.444 1.00 12.85 284 GLY A C 1
ATOM 4323 O O . GLY A 1 285 ? 60.958 15.874 14.861 1.00 13.64 284 GLY A O 1
ATOM 4327 N N . ASP A 1 286 ? 58.762 16.425 14.950 1.00 15.82 285 ASP A N 1
ATOM 4328 C CA . ASP A 1 286 ? 58.468 15.457 16.000 1.00 14.91 285 ASP A CA 1
ATOM 4329 C C . ASP A 1 286 ? 58.765 14.035 15.527 1.00 12.94 285 ASP A C 1
ATOM 4330 O O . ASP A 1 286 ? 59.039 13.168 16.344 1.00 12.67 285 ASP A O 1
ATOM 4339 N N . ASN A 1 287 ? 58.705 13.804 14.213 1.00 11.29 286 ASN A N 1
ATOM 4340 C CA . ASN A 1 287 ? 58.996 12.498 13.631 1.00 10.65 286 ASN A CA 1
ATOM 4341 C C . ASN A 1 287 ? 60.487 12.158 13.574 1.00 10.51 286 ASN A C 1
ATOM 4342 O O . ASN A 1 287 ? 60.853 11.110 13.050 1.00 11.24 286 ASN A O 1
ATOM 4353 N N . GLN A 1 288 ? 61.332 13.019 14.125 1.00 11.05 287 GLN A N 1
ATOM 4354 C CA . GLN A 1 288 ? 62.756 12.763 14.241 1.00 10.77 287 GLN A CA 1
ATOM 4355 C C . GLN A 1 288 ? 63.193 12.702 15.713 1.00 11.29 287 GLN A C 1
ATOM 4356 O O . GLN A 1 288 ? 64.377 12.757 16.008 1.00 12.10 287 GLN A O 1
ATOM 4370 N N . LYS A 1 289 ? 62.224 12.576 16.609 1.00 11.90 288 LYS A N 1
ATOM 4371 C CA . LYS A 1 289 ? 62.490 12.517 18.047 1.00 14.06 288 LYS A CA 1
ATOM 4372 C C . LYS A 1 289 ? 62.014 11.176 18.583 1.00 12.12 288 LYS A C 1
ATOM 4373 O O . LYS A 1 289 ? 60.974 10.664 18.192 1.00 12.32 288 LYS A O 1
ATOM 4392 N N . TRP A 1 290 ? 62.798 10.606 19.499 1.00 11.73 289 TRP A N 1
ATOM 4393 C CA . TRP A 1 290 ? 62.622 9.216 19.917 1.00 10.89 289 TRP A CA 1
ATOM 4394 C C . TRP A 1 290 ? 62.735 9.059 21.430 1.00 11.98 289 TRP A C 1
ATOM 4395 O O . TRP A 1 290 ? 63.519 9.754 22.088 1.00 12.31 289 TRP A O 1
ATOM 4416 N N . ASN A 1 291 ? 61.982 8.107 21.955 1.00 12.99 290 ASN A N 1
ATOM 4417 C CA . ASN A 1 291 ? 62.164 7.653 23.314 1.00 15.86 290 ASN A CA 1
ATOM 4418 C C . ASN A 1 291 ? 62.964 6.368 23.269 1.00 13.68 290 ASN A C 1
ATOM 4419 O O . ASN A 1 291 ? 62.788 5.544 22.353 1.00 13.85 290 ASN A O 1
ATOM 4430 N N . ILE A 1 292 ? 63.877 6.204 24.219 1.00 14.03 291 ILE A N 1
ATOM 4431 C CA . ILE A 1 292 ? 64.735 5.035 24.287 1.00 14.19 291 ILE A CA 1
ATOM 4432 C C . ILE A 1 292 ? 64.566 4.484 25.700 1.00 13.30 291 ILE A C 1
ATOM 4433 O O . ILE A 1 292 ? 64.983 5.103 26.670 1.00 16.76 291 ILE A O 1
ATOM 4449 N N . ARG A 1 293 ? 63.911 3.334 25.810 1.00 13.44 292 ARG A N 1
ATOM 4450 C CA . ARG A 1 293 ? 63.411 2.832 27.072 1.00 16.60 292 ARG A CA 1
ATOM 4451 C C . ARG A 1 293 ? 63.705 1.357 27.310 1.00 18.52 292 ARG A C 1
ATOM 4452 O O . ARG A 1 293 ? 63.966 0.591 26.391 1.00 17.88 292 ARG A O 1
ATOM 4473 N N . ASN A 1 294 ? 63.631 0.962 28.568 1.00 18.79 293 ASN A N 1
ATOM 4474 C CA . ASN A 1 294 ? 63.792 -0.440 28.926 1.00 22.54 293 ASN A CA 1
ATOM 4475 C C . ASN A 1 294 ? 62.570 -1.206 28.429 1.00 24.73 293 ASN A C 1
ATOM 4476 O O . ASN A 1 294 ? 61.478 -0.640 28.353 1.00 26.87 293 ASN A O 1
ATOM 4487 N N . PRO A 1 295 ? 62.751 -2.471 28.022 1.00 22.46 294 PRO A N 1
ATOM 4488 C CA . PRO A 1 295 ? 61.543 -3.230 27.671 1.00 22.63 294 PRO A CA 1
ATOM 4489 C C . PRO A 1 295 ? 60.737 -3.615 28.902 1.00 25.63 294 PRO A C 1
ATOM 4490 O O . PRO A 1 295 ? 61.317 -3.625 29.991 1.00 27.06 294 PRO A O 1
ATOM 4501 N N . LEU B 1 12 ? 16.752 6.877 33.168 1.00 32.42 11 LEU B N 1
ATOM 4502 C CA . LEU B 1 12 ? 17.922 7.519 33.762 1.00 37.35 11 LEU B CA 1
ATOM 4503 C C . LEU B 1 12 ? 19.074 6.546 33.965 1.00 36.07 11 LEU B C 1
ATOM 4504 O O . LEU B 1 12 ? 20.203 6.961 34.239 1.00 26.54 11 LEU B O 1
ATOM 4519 N N . ASN B 1 13 ? 18.792 5.256 33.837 1.00 26.13 12 ASN B N 1
ATOM 4520 C CA . ASN B 1 13 ? 19.786 4.231 34.102 1.00 24.37 12 ASN B CA 1
ATOM 4521 C C . ASN B 1 13 ? 21.014 4.402 33.227 1.00 34.42 12 ASN B C 1
ATOM 4522 O O . ASN B 1 13 ? 20.913 4.572 32.007 1.00 30.17 12 ASN B O 1
ATOM 4533 N N . ASP B 1 14 ? 22.171 4.353 33.874 1.00 24.71 13 ASP B N 1
ATOM 4534 C CA . ASP B 1 14 ? 23.457 4.368 33.206 1.00 31.53 13 ASP B CA 1
ATOM 4535 C C . ASP B 1 14 ? 23.820 5.754 32.675 1.00 24.89 13 ASP B C 1
ATOM 4536 O O . ASP B 1 14 ? 24.897 5.941 32.110 1.00 25.63 13 ASP B O 1
ATOM 4545 N N . LYS B 1 15 ? 22.942 6.731 32.871 1.00 20.42 14 LYS B N 1
ATOM 4546 C CA . LYS B 1 15 ? 23.214 8.085 32.398 1.00 17.86 14 LYS B CA 1
ATOM 4547 C C . LYS B 1 15 ? 24.214 8.819 33.294 1.00 16.81 14 LYS B C 1
ATOM 4548 O O . LYS B 1 15 ? 24.149 8.720 34.519 1.00 16.25 14 LYS B O 1
ATOM 4567 N N . ILE B 1 16 ? 25.124 9.565 32.676 1.00 15.72 15 ILE B N 1
ATOM 4568 C CA . ILE B 1 16 ? 26.145 10.330 33.383 1.00 13.94 15 ILE B CA 1
ATOM 4569 C C . ILE B 1 16 ? 25.688 11.788 33.434 1.00 13.45 15 ILE B C 1
ATOM 4570 O O . ILE B 1 16 ? 25.481 12.426 32.394 1.00 16.34 15 ILE B O 1
ATOM 4586 N N . VAL B 1 17 ? 25.511 12.296 34.649 1.00 14.11 16 VAL B N 1
ATOM 4587 C CA . VAL B 1 17 ? 24.895 13.600 34.862 1.00 11.86 16 VAL B CA 1
ATOM 4588 C C . VAL B 1 17 ? 25.725 14.506 35.746 1.00 10.42 16 VAL B C 1
ATOM 4589 O O . VAL B 1 17 ? 26.644 14.048 36.439 1.00 12.40 16 VAL B O 1
ATOM 4602 N N . THR B 1 18 ? 25.391 15.793 35.712 1.00 13.07 17 THR B N 1
ATOM 4603 C CA . THR B 1 18 ? 25.752 16.700 36.796 1.00 12.77 17 THR B CA 1
ATOM 4604 C C . THR B 1 18 ? 24.499 16.967 37.641 1.00 10.22 17 THR B C 1
ATOM 4605 O O . THR B 1 18 ? 23.349 16.803 37.185 1.00 11.11 17 THR B O 1
ATOM 4616 N N . ILE B 1 19 ? 24.749 17.337 38.894 1.00 12.35 18 ILE B N 1
ATOM 4617 C CA . ILE B 1 19 ? 23.686 17.652 39.836 1.00 10.40 18 ILE B CA 1
ATOM 4618 C C . ILE B 1 19 ? 24.017 18.994 40.476 1.00 9.84 18 ILE B C 1
ATOM 4619 O O . ILE B 1 19 ? 25.062 19.165 41.100 1.00 11.61 18 ILE B O 1
ATOM 4635 N N . SER B 1 20 ? 23.150 19.965 40.247 1.00 10.71 19 SER B N 1
ATOM 4636 C CA . SER B 1 20 ? 23.372 21.312 40.733 1.00 12.07 19 SER B CA 1
ATOM 4637 C C . SER B 1 20 ? 22.146 21.778 41.530 1.00 11.53 19 SER B C 1
ATOM 4638 O O . SER B 1 20 ? 21.117 21.097 41.576 1.00 11.57 19 SER B O 1
ATOM 4646 N N . CYS B 1 21 ? 22.311 22.904 42.218 1.00 13.15 20 CYS B N 1
ATOM 4647 C CA . CYS B 1 21 ? 21.370 23.301 43.263 1.00 12.80 20 CYS B CA 1
ATOM 4648 C C . CYS B 1 21 ? 20.381 24.314 42.734 1.00 12.43 20 CYS B C 1
ATOM 4649 O O . CYS B 1 21 ? 20.787 25.343 42.198 1.00 17.31 20 CYS B O 1
ATOM 4657 N N . LYS B 1 22 ? 19.084 24.046 42.883 1.00 14.24 21 LYS B N 1
ATOM 4658 C CA . LYS B 1 22 ? 18.085 25.055 42.543 1.00 13.91 21 LYS B CA 1
ATOM 4659 C C . LYS B 1 22 ? 18.316 26.328 43.366 1.00 17.49 21 LYS B C 1
ATOM 4660 O O . LYS B 1 22 ? 18.069 27.434 42.874 1.00 19.58 21 LYS B O 1
ATOM 4679 N N . ALA B 1 23 ? 18.776 26.177 44.612 1.00 15.61 22 ALA B N 1
ATOM 4680 C CA . ALA B 1 23 ? 19.037 27.338 45.490 1.00 19.98 22 ALA B CA 1
ATOM 4681 C C . ALA B 1 23 ? 20.233 28.191 45.030 1.00 23.03 22 ALA B C 1
ATOM 4682 O O . ALA B 1 23 ? 20.373 29.352 45.418 1.00 24.85 22 ALA B O 1
ATOM 4689 N N . ASN B 1 24 ? 21.116 27.602 44.234 1.00 18.95 23 ASN B N 1
ATOM 4690 C CA . ASN B 1 24 ? 22.260 28.311 43.667 1.00 16.96 23 ASN B CA 1
ATOM 4691 C C . ASN B 1 24 ? 22.783 27.480 42.507 1.00 18.01 23 ASN B C 1
ATOM 4692 O O . ASN B 1 24 ? 23.514 26.498 42.713 1.00 17.88 23 ASN B O 1
ATOM 4703 N N . THR B 1 25 ? 22.380 27.852 41.290 1.00 17.92 24 THR B N 1
ATOM 4704 C CA . THR B 1 25 ? 22.647 27.045 40.105 1.00 16.96 24 THR B CA 1
ATOM 4705 C C . THR B 1 25 ? 24.116 27.084 39.699 1.00 15.92 24 THR B C 1
ATOM 4706 O O . THR B 1 25 ? 24.525 26.345 38.795 1.00 20.41 24 THR B O 1
ATOM 4717 N N . ASP B 1 26 ? 24.891 27.935 40.377 1.00 19.49 25 ASP B N 1
ATOM 4718 C CA . ASP B 1 26 ? 26.346 27.965 40.239 1.00 19.37 25 ASP B CA 1
ATOM 4719 C C . ASP B 1 26 ? 27.023 26.800 40.943 1.00 15.28 25 ASP B C 1
ATOM 4720 O O . ASP B 1 26 ? 28.215 26.601 40.757 1.00 19.22 25 ASP B O 1
ATOM 4729 N N . LEU B 1 27 ? 26.284 26.081 41.791 1.00 12.93 26 LEU B N 1
ATOM 4730 C CA . LEU B 1 27 ? 26.880 25.074 42.690 1.00 13.51 26 LEU B CA 1
ATOM 4731 C C . LEU B 1 27 ? 26.489 23.640 42.312 1.00 10.58 26 LEU B C 1
ATOM 4732 O O . LEU B 1 27 ? 25.327 23.312 42.146 1.00 12.09 26 LEU B O 1
ATOM 4748 N N . PHE B 1 28 ? 27.514 22.808 42.196 1.00 11.22 27 PHE B N 1
ATOM 4749 C CA . PHE B 1 28 ? 27.408 21.452 41.681 1.00 10.83 27 PHE B CA 1
ATOM 4750 C C . PHE B 1 28 ? 27.947 20.439 42.667 1.00 11.08 27 PHE B C 1
ATOM 4751 O O . PHE B 1 28 ? 28.883 20.731 43.391 1.00 13.06 27 PHE B O 1
ATOM 4768 N N . PHE B 1 29 ? 27.382 19.237 42.670 1.00 11.95 28 PHE B N 1
ATOM 4769 C CA . PHE B 1 29 ? 27.910 18.158 43.506 1.00 10.83 28 PHE B CA 1
ATOM 4770 C C . PHE B 1 29 ? 29.306 17.792 43.009 1.00 12.14 28 PHE B C 1
ATOM 4771 O O . PHE B 1 29 ? 29.483 17.465 41.836 1.00 11.27 28 PHE B O 1
ATOM 4788 N N . TYR B 1 30 ? 30.279 17.849 43.905 1.00 12.98 29 TYR B N 1
ATOM 4789 C CA . TYR B 1 30 ? 31.690 17.712 43.572 1.00 12.58 29 TYR B CA 1
ATOM 4790 C C . TYR B 1 30 ? 32.330 16.710 44.508 1.00 14.01 29 TYR B C 1
ATOM 4791 O O . TYR B 1 30 ? 32.219 16.815 45.729 1.00 13.62 29 TYR B O 1
ATOM 4809 N N . GLN B 1 31 ? 32.961 15.701 43.937 1.00 13.19 30 GLN B N 1
ATOM 4810 C CA . GLN B 1 31 ? 33.650 14.696 44.714 1.00 13.39 30 GLN B CA 1
ATOM 4811 C C . GLN B 1 31 ? 35.082 15.160 44.930 1.00 15.46 30 GLN B C 1
ATOM 4812 O O . GLN B 1 31 ? 35.885 15.234 43.988 1.00 16.46 30 GLN B O 1
ATOM 4826 N N . VAL B 1 32 ? 35.396 15.498 46.176 1.00 16.75 31 VAL B N 1
ATOM 4827 C CA . VAL B 1 32 ? 36.684 16.103 46.484 1.00 18.01 31 VAL B CA 1
ATOM 4828 C C . VAL B 1 32 ? 37.819 15.076 46.324 1.00 19.47 31 VAL B C 1
ATOM 4829 O O . VAL B 1 32 ? 37.799 14.032 46.976 1.00 19.92 31 VAL B O 1
ATOM 4842 N N . PRO B 1 33 ? 38.816 15.373 45.475 1.00 22.88 32 PRO B N 1
ATOM 4843 C CA . PRO B 1 33 ? 39.938 14.442 45.324 1.00 29.44 32 PRO B CA 1
ATOM 4844 C C . PRO B 1 33 ? 40.635 14.090 46.637 1.00 28.95 32 PRO B C 1
ATOM 4845 O O . PRO B 1 33 ? 40.838 14.942 47.507 1.00 28.05 32 PRO B O 1
ATOM 4856 N N . GLY B 1 34 ? 40.986 12.819 46.776 1.00 26.73 33 GLY B N 1
ATOM 4857 C CA . GLY B 1 34 ? 41.870 12.401 47.849 1.00 28.38 33 GLY B CA 1
ATOM 4858 C C . GLY B 1 34 ? 41.163 11.763 49.015 1.00 39.55 33 GLY B C 1
ATOM 4859 O O . GLY B 1 34 ? 41.766 11.016 49.781 1.00 42.78 33 GLY B O 1
ATOM 4863 N N . ASN B 1 35 ? 39.876 12.056 49.149 1.00 28.40 34 ASN B N 1
ATOM 4864 C CA . ASN B 1 35 ? 39.104 11.551 50.251 1.00 29.06 34 ASN B CA 1
ATOM 4865 C C . ASN B 1 35 ? 37.697 11.220 49.747 1.00 21.06 34 ASN B C 1
ATOM 4866 O O . ASN B 1 35 ? 37.468 11.123 48.523 1.00 27.63 34 ASN B O 1
ATOM 4877 N N . GLY B 1 36 ? 36.788 10.984 50.674 1.00 35.73 35 GLY B N 1
ATOM 4878 C CA . GLY B 1 36 ? 35.434 10.659 50.294 1.00 27.20 35 GLY B CA 1
ATOM 4879 C C . GLY B 1 36 ? 34.509 11.847 50.416 1.00 22.62 35 GLY B C 1
ATOM 4880 O O . GLY B 1 36 ? 33.310 11.661 50.433 1.00 23.05 35 GLY B O 1
ATOM 4884 N N . ASN B 1 37 ? 35.043 13.063 50.514 1.00 20.52 36 ASN B N 1
ATOM 4885 C CA . ASN B 1 37 ? 34.182 14.227 50.759 1.00 19.29 36 ASN B CA 1
ATOM 4886 C C . ASN B 1 37 ? 33.383 14.585 49.533 1.00 18.34 36 ASN B C 1
ATOM 4887 O O . ASN B 1 37 ? 33.831 14.390 48.404 1.00 16.19 36 ASN B O 1
ATOM 4898 N N . VAL B 1 38 ? 32.197 15.133 49.766 1.00 15.71 37 VAL B N 1
ATOM 4899 C CA . VAL B 1 38 ? 31.382 15.711 48.716 1.00 13.61 37 VAL B CA 1
ATOM 4900 C C . VAL B 1 38 ? 31.095 17.150 49.069 1.00 15.46 37 VAL B C 1
ATOM 4901 O O . VAL B 1 38 ? 30.652 17.460 50.186 1.00 16.69 37 VAL B O 1
ATOM 4914 N N . SER B 1 39 ? 31.361 18.043 48.128 1.00 15.06 38 SER B N 1
ATOM 4915 C CA . SER B 1 39 ? 31.115 19.444 48.370 1.00 16.10 38 SER B CA 1
ATOM 4916 C C . SER B 1 39 ? 30.201 20.008 47.312 1.00 13.70 38 SER B C 1
ATOM 4917 O O . SER B 1 39 ? 29.843 19.331 46.335 1.00 14.22 38 SER B O 1
ATOM 4925 N N . LEU B 1 40 ? 29.768 21.236 47.538 1.00 15.63 39 LEU B N 1
ATOM 4926 C CA . LEU B 1 40 ? 29.081 22.015 46.522 1.00 12.46 39 LEU B CA 1
ATOM 4927 C C . LEU B 1 40 ? 30.100 22.994 45.996 1.00 13.56 39 LEU B C 1
ATOM 4928 O O . LEU B 1 40 ? 30.682 23.758 46.768 1.00 15.85 39 LEU B O 1
ATOM 4944 N N . PHE B 1 41 ? 30.349 22.951 44.692 1.00 13.43 40 PHE B N 1
ATOM 4945 C CA . PHE B 1 41 ? 31.512 23.613 44.097 1.00 15.95 40 PHE B CA 1
ATOM 4946 C C . PHE B 1 41 ? 31.097 24.268 42.787 1.00 15.14 40 PHE B C 1
ATOM 4947 O O . PHE B 1 41 ? 30.126 23.874 42.159 1.00 14.94 40 PHE B O 1
ATOM 4964 N N . GLN B 1 42 ? 31.858 25.264 42.372 1.00 16.13 41 GLN B N 1
ATOM 4965 C CA . GLN B 1 42 ? 31.602 25.931 41.102 1.00 17.07 41 GLN B CA 1
ATOM 4966 C C . GLN B 1 42 ? 31.730 24.935 39.951 1.00 16.15 41 GLN B C 1
ATOM 4967 O O . GLN B 1 42 ? 32.349 23.875 40.088 1.00 15.24 41 GLN B O 1
ATOM 4981 N N . GLN B 1 43 ? 31.149 25.290 38.809 1.00 16.57 42 GLN B N 1
ATOM 4982 C CA . GLN B 1 43 ? 31.118 24.407 37.655 1.00 18.62 42 GLN B CA 1
ATOM 4983 C C . GLN B 1 43 ? 32.524 24.164 37.141 1.00 21.11 42 GLN B C 1
ATOM 4984 O O . GLN B 1 43 ? 33.218 25.119 36.824 1.00 21.11 42 GLN B O 1
ATOM 4998 N N . THR B 1 44 ? 32.925 22.897 37.033 1.00 14.22 43 THR B N 1
ATOM 4999 C CA . THR B 1 44 ? 34.262 22.532 36.578 1.00 16.29 43 THR B CA 1
ATOM 5000 C C . THR B 1 44 ? 34.276 21.892 35.194 1.00 17.14 43 THR B C 1
ATOM 5001 O O . THR B 1 44 ? 35.316 21.867 34.531 1.00 18.52 43 THR B O 1
ATOM 5012 N N . ARG B 1 45 ? 33.124 21.397 34.740 1.00 16.45 44 ARG B N 1
ATOM 5013 C CA . ARG B 1 45 ? 33.045 20.736 33.435 1.00 16.40 44 ARG B CA 1
ATOM 5014 C C . ARG B 1 45 ? 34.064 19.609 33.315 1.00 18.62 44 ARG B C 1
ATOM 5015 O O . ARG B 1 45 ? 34.731 19.450 32.290 1.00 19.85 44 ARG B O 1
ATOM 5036 N N . ASN B 1 46 ? 34.197 18.840 34.391 1.00 16.46 45 ASN B N 1
ATOM 5037 C CA . ASN B 1 46 ? 35.069 17.682 34.397 1.00 18.53 45 ASN B CA 1
ATOM 5038 C C . ASN B 1 46 ? 34.485 16.568 35.277 1.00 16.74 45 ASN B C 1
ATOM 5039 O O . ASN B 1 46 ? 33.409 16.715 35.873 1.00 14.79 45 ASN B O 1
ATOM 5050 N N . TYR B 1 47 ? 35.199 15.453 35.317 1.00 20.01 46 TYR B N 1
ATOM 5051 C CA . TYR B 1 47 ? 34.684 14.235 35.914 1.00 19.51 46 TYR B CA 1
ATOM 5052 C C . TYR B 1 47 ? 34.375 14.382 37.400 1.00 17.23 46 TYR B C 1
ATOM 5053 O O . TYR B 1 47 ? 33.579 13.609 37.927 1.00 17.14 46 TYR B O 1
ATOM 5071 N N . LEU B 1 48 ? 35.005 15.338 38.083 1.00 13.92 47 LEU B N 1
ATOM 5072 C CA . LEU B 1 48 ? 34.765 15.512 39.514 1.00 14.89 47 LEU B CA 1
ATOM 5073 C C . LEU B 1 48 ? 33.305 15.873 39.822 1.00 13.68 47 LEU B C 1
ATOM 5074 O O . LEU B 1 48 ? 32.836 15.691 40.958 1.00 12.97 47 LEU B O 1
ATOM 5090 N N . GLU B 1 49 ? 32.607 16.429 38.838 1.00 13.22 48 GLU B N 1
ATOM 5091 C CA . GLU B 1 49 ? 31.208 16.814 38.968 1.00 11.10 48 GLU B CA 1
ATOM 5092 C C . GLU B 1 49 ? 30.260 15.927 38.166 1.00 10.86 48 GLU B C 1
ATOM 5093 O O . GLU B 1 49 ? 29.086 16.266 37.951 1.00 12.38 48 GLU B O 1
ATOM 5105 N N . ARG B 1 50 ? 30.748 14.754 37.766 1.00 14.01 49 ARG B N 1
ATOM 5106 C CA . ARG B 1 50 ? 29.920 13.824 36.995 1.00 13.59 49 ARG B CA 1
ATOM 5107 C C . ARG B 1 50 ? 29.593 12.601 37.828 1.00 12.76 49 ARG B C 1
ATOM 5108 O O . ARG B 1 50 ? 30.435 12.113 38.581 1.00 12.79 49 ARG B O 1
ATOM 5129 N N . TRP B 1 51 ? 28.369 12.111 37.667 1.00 12.38 50 TRP B N 1
ATOM 5130 C CA . TRP B 1 51 ? 27.830 11.032 38.473 1.00 12.40 50 TRP B CA 1
ATOM 5131 C C . TRP B 1 51 ? 27.033 10.110 37.545 1.00 14.00 50 TRP B C 1
ATOM 5132 O O . TRP B 1 51 ? 26.221 10.577 36.758 1.00 15.29 50 TRP B O 1
ATOM 5153 N N . ARG B 1 52 ? 27.274 8.809 37.627 1.00 16.48 51 ARG B N 1
ATOM 5154 C CA . ARG B 1 52 ? 26.448 7.850 36.903 1.00 14.26 51 ARG B CA 1
ATOM 5155 C C . ARG B 1 52 ? 25.252 7.442 37.732 1.00 16.59 51 ARG B C 1
ATOM 5156 O O . ARG B 1 52 ? 25.394 7.060 38.895 1.00 15.33 51 ARG B O 1
ATOM 5177 N N . ILE B 1 53 ? 24.066 7.569 37.150 1.00 15.51 52 ILE B N 1
ATOM 5178 C CA . ILE B 1 53 ? 22.834 7.149 37.789 1.00 16.50 52 ILE B CA 1
ATOM 5179 C C . ILE B 1 53 ? 22.602 5.677 37.491 1.00 22.03 52 ILE B C 1
ATOM 5180 O O . ILE B 1 53 ? 22.564 5.290 36.334 1.00 22.06 52 ILE B O 1
ATOM 5196 N N . ILE B 1 54 ? 22.446 4.873 38.543 1.00 21.06 53 ILE B N 1
ATOM 5197 C CA . ILE B 1 54 ? 22.377 3.413 38.435 1.00 18.43 53 ILE B CA 1
ATOM 5198 C C . ILE B 1 54 ? 21.108 2.895 39.094 1.00 22.51 53 ILE B C 1
ATOM 5199 O O . ILE B 1 54 ? 20.922 2.990 40.304 1.00 21.82 53 ILE B O 1
ATOM 5215 N N . TYR B 1 55 ? 20.246 2.322 38.276 1.00 23.55 54 TYR B N 1
ATOM 5216 C CA . TYR B 1 55 ? 18.948 1.870 38.731 1.00 25.85 54 TYR B CA 1
ATOM 5217 C C . TYR B 1 55 ? 18.977 0.428 39.262 1.00 23.52 54 TYR B C 1
ATOM 5218 O O . TYR B 1 55 ? 19.595 -0.447 38.654 1.00 34.40 54 TYR B O 1
ATOM 5236 N N . ASP B 1 56 ? 18.332 0.204 40.405 1.00 24.15 55 ASP B N 1
ATOM 5237 C CA . ASP B 1 56 ? 18.121 -1.147 40.947 1.00 25.42 55 ASP B CA 1
ATOM 5238 C C . ASP B 1 56 ? 16.618 -1.441 40.910 1.00 23.77 55 ASP B C 1
ATOM 5239 O O . ASP B 1 56 ? 15.819 -0.715 41.489 1.00 27.15 55 ASP B O 1
ATOM 5248 N N . SER B 1 57 ? 16.250 -2.503 40.210 1.00 29.04 56 SER B N 1
ATOM 5249 C CA . SER B 1 57 ? 14.847 -2.815 39.957 1.00 36.45 56 SER B CA 1
ATOM 5250 C C . SER B 1 57 ? 14.114 -3.343 41.192 1.00 39.15 56 SER B C 1
ATOM 5251 O O . SER B 1 57 ? 12.898 -3.201 41.291 1.00 34.69 56 SER B O 1
ATOM 5259 N N . ASN B 1 58 ? 14.843 -3.934 42.135 1.00 37.86 57 ASN B N 1
ATOM 5260 C CA . ASN B 1 58 ? 14.230 -4.425 43.374 1.00 34.53 57 ASN B CA 1
ATOM 5261 C C . ASN B 1 58 ? 13.846 -3.317 44.321 1.00 45.81 57 ASN B C 1
ATOM 5262 O O . ASN B 1 58 ? 12.776 -3.347 44.930 1.00 38.89 57 ASN B O 1
ATOM 5273 N N . LYS B 1 59 ? 14.745 -2.352 44.467 1.00 27.43 58 LYS B N 1
ATOM 5274 C CA . LYS B 1 59 ? 14.515 -1.234 45.357 1.00 26.22 58 LYS B CA 1
ATOM 5275 C C . LYS B 1 59 ? 13.698 -0.153 44.654 1.00 24.12 58 LYS B C 1
ATOM 5276 O O . LYS B 1 59 ? 13.139 0.734 45.302 1.00 31.60 58 LYS B O 1
ATOM 5295 N N . ALA B 1 60 ? 13.641 -0.227 43.326 1.00 26.58 59 ALA B N 1
ATOM 5296 C CA . ALA B 1 60 ? 13.079 0.859 42.522 1.00 31.76 59 ALA B CA 1
ATOM 5297 C C . ALA B 1 60 ? 13.730 2.167 42.934 1.00 30.55 59 ALA B C 1
ATOM 5298 O O . ALA B 1 60 ? 13.076 3.198 43.112 1.00 31.22 59 ALA B O 1
ATOM 5305 N N . ALA B 1 61 ? 15.044 2.123 43.082 1.00 25.43 60 ALA B N 1
ATOM 5306 C CA . ALA B 1 61 ? 15.783 3.264 43.570 1.00 21.41 60 ALA B CA 1
ATOM 5307 C C . ALA B 1 61 ? 17.112 3.307 42.847 1.00 18.39 60 ALA B C 1
ATOM 5308 O O . ALA B 1 61 ? 17.446 2.416 42.075 1.00 19.83 60 ALA B O 1
ATOM 5315 N N . TYR B 1 62 ? 17.863 4.361 43.103 1.00 14.73 61 TYR B N 1
ATOM 5316 C CA . TYR B 1 62 ? 19.076 4.633 42.351 1.00 15.90 61 TYR B CA 1
ATOM 5317 C C . TYR B 1 62 ? 20.302 4.840 43.213 1.00 16.19 61 TYR B C 1
ATOM 5318 O O . TYR B 1 62 ? 20.227 5.461 44.277 1.00 16.87 61 TYR B O 1
ATOM 5336 N N . LYS B 1 63 ? 21.440 4.365 42.710 1.00 17.99 62 LYS B N 1
ATOM 5337 C CA . LYS B 1 63 ? 22.740 4.784 43.224 1.00 18.47 62 LYS B CA 1
ATOM 5338 C C . LYS B 1 63 ? 23.249 5.943 42.396 1.00 18.46 62 LYS B C 1
ATOM 5339 O O . LYS B 1 63 ? 22.903 6.089 41.214 1.00 16.67 62 LYS B O 1
ATOM 5358 N N . ILE B 1 64 ? 24.087 6.761 43.015 1.00 16.66 63 ILE B N 1
ATOM 5359 C CA . ILE B 1 64 ? 24.643 7.931 42.349 1.00 14.34 63 ILE B CA 1
ATOM 5360 C C . ILE B 1 64 ? 26.154 7.833 42.496 1.00 13.72 63 ILE B C 1
ATOM 5361 O O . ILE B 1 64 ? 26.712 8.114 43.569 1.00 15.55 63 ILE B O 1
ATOM 5377 N N . LYS B 1 65 ? 26.805 7.415 41.412 1.00 14.88 64 LYS B N 1
ATOM 5378 C CA . LYS B 1 65 ? 28.191 6.959 41.457 1.00 14.33 64 LYS B CA 1
ATOM 5379 C C . LYS B 1 65 ? 29.156 7.972 40.855 1.00 14.19 64 LYS B C 1
ATOM 5380 O O . LYS B 1 65 ? 28.980 8.429 39.716 1.00 15.67 64 LYS B O 1
ATOM 5399 N N . SER B 1 66 ? 30.195 8.336 41.592 1.00 16.02 65 SER B N 1
ATOM 5400 C CA . SER B 1 66 ? 31.122 9.340 41.103 1.00 15.42 65 SER B CA 1
ATOM 5401 C C . SER B 1 66 ? 31.922 8.840 39.893 1.00 14.89 65 SER B C 1
ATOM 5402 O O . SER B 1 66 ? 32.334 7.673 39.849 1.00 18.42 65 SER B O 1
ATOM 5410 N N . MET B 1 67 ? 32.147 9.719 38.918 1.00 15.99 66 MET B N 1
ATOM 5411 C CA . MET B 1 67 ? 33.033 9.405 37.798 1.00 17.72 66 MET B CA 1
ATOM 5412 C C . MET B 1 67 ? 34.507 9.688 38.095 1.00 18.78 66 MET B C 1
ATOM 5413 O O . MET B 1 67 ? 35.329 9.736 37.182 1.00 20.10 66 MET B O 1
ATOM 5427 N N . ASN B 1 68 ? 34.853 9.874 39.364 1.00 15.69 67 ASN B N 1
ATOM 5428 C CA . ASN B 1 68 ? 36.248 9.894 39.804 1.00 17.84 67 ASN B CA 1
ATOM 5429 C C . ASN B 1 68 ? 37.056 8.819 39.074 1.00 22.84 67 ASN B C 1
ATOM 5430 O O . ASN B 1 68 ? 36.767 7.634 39.186 1.00 23.68 67 ASN B O 1
ATOM 5441 N N . ILE B 1 69 ? 38.048 9.227 38.300 1.00 24.55 68 ILE B N 1
ATOM 5442 C CA . ILE B 1 69 ? 38.785 8.247 37.502 1.00 23.54 68 ILE B CA 1
ATOM 5443 C C . ILE B 1 69 ? 39.772 7.421 38.329 1.00 31.40 68 ILE B C 1
ATOM 5444 O O . ILE B 1 69 ? 40.173 6.329 37.912 1.00 30.07 68 ILE B O 1
ATOM 5460 N N . TYR B 1 70 ? 40.151 7.926 39.501 1.00 28.83 69 TYR B N 1
ATOM 5461 C CA . TYR B 1 70 ? 41.134 7.239 40.334 1.00 35.18 69 TYR B CA 1
ATOM 5462 C C . TYR B 1 70 ? 40.488 6.220 41.281 1.00 43.88 69 TYR B C 1
ATOM 5463 O O . TYR B 1 70 ? 41.046 5.153 41.527 1.00 51.57 69 TYR B O 1
ATOM 5481 N N . ASN B 1 71 ? 39.309 6.541 41.802 1.00 29.82 70 ASN B N 1
ATOM 5482 C CA . ASN B 1 71 ? 38.522 5.567 42.557 1.00 38.06 70 ASN B CA 1
ATOM 5483 C C . ASN B 1 71 ? 37.109 5.565 42.003 1.00 22.15 70 ASN B C 1
ATOM 5484 O O . ASN B 1 71 ? 36.340 6.498 42.232 1.00 24.96 70 ASN B O 1
ATOM 5495 N N . THR B 1 72 ? 36.771 4.496 41.294 1.00 24.71 71 THR B N 1
ATOM 5496 C CA . THR B 1 72 ? 35.648 4.515 40.380 1.00 28.51 71 THR B CA 1
ATOM 5497 C C . THR B 1 72 ? 34.378 3.891 40.922 1.00 22.62 71 THR B C 1
ATOM 5498 O O . THR B 1 72 ? 33.371 3.842 40.216 1.00 25.13 71 THR B O 1
ATOM 5509 N N . ASN B 1 73 ? 34.406 3.422 42.171 1.00 23.22 72 ASN B N 1
ATOM 5510 C CA . ASN B 1 73 ? 33.209 2.835 42.756 1.00 22.25 72 ASN B CA 1
ATOM 5511 C C . ASN B 1 73 ? 32.759 3.535 44.042 1.00 20.29 72 ASN B C 1
ATOM 5512 O O . ASN B 1 73 ? 32.298 2.900 45.001 1.00 22.30 72 ASN B O 1
ATOM 5523 N N . LEU B 1 74 ? 32.897 4.850 44.060 1.00 18.42 73 LEU B N 1
ATOM 5524 C CA . LEU B 1 74 ? 32.329 5.647 45.146 1.00 18.95 73 LEU B CA 1
ATOM 5525 C C . LEU B 1 74 ? 30.911 6.086 44.811 1.00 16.59 73 LEU B C 1
ATOM 5526 O O . LEU B 1 74 ? 30.626 6.576 43.707 1.00 18.15 73 LEU B O 1
ATOM 5542 N N . VAL B 1 75 ? 30.018 5.929 45.775 1.00 15.86 74 VAL B N 1
ATOM 5543 C CA . VAL B 1 75 ? 28.633 6.343 45.618 1.00 16.09 74 VAL B CA 1
ATOM 5544 C C . VAL B 1 75 ? 28.181 7.290 46.735 1.00 15.38 74 VAL B C 1
ATOM 5545 O O . VAL B 1 75 ? 28.686 7.243 47.862 1.00 15.29 74 VAL B O 1
ATOM 5558 N N . LEU B 1 76 ? 27.246 8.169 46.398 1.00 15.16 75 LEU B N 1
ATOM 5559 C CA . LEU B 1 76 ? 26.688 9.106 47.363 1.00 13.05 75 LEU B CA 1
ATOM 5560 C C . LEU B 1 76 ? 26.016 8.311 48.479 1.00 13.68 75 LEU B C 1
ATOM 5561 O O . LEU B 1 76 ? 25.155 7.464 48.215 1.00 15.76 75 LEU B O 1
ATOM 5577 N N . THR B 1 77 ? 26.403 8.614 49.715 1.00 13.83 76 THR B N 1
ATOM 5578 C CA . THR B 1 77 ? 26.067 7.829 50.894 1.00 14.46 76 THR B CA 1
ATOM 5579 C C . THR B 1 77 ? 25.632 8.700 52.060 1.00 15.36 76 THR B C 1
ATOM 5580 O O . THR B 1 77 ? 26.297 9.683 52.400 1.00 14.12 76 THR B O 1
ATOM 5591 N N . TRP B 1 78 ? 24.524 8.309 52.699 1.00 14.16 77 TRP B N 1
ATOM 5592 C CA . TRP B 1 78 ? 24.081 8.928 53.930 1.00 14.85 77 TRP B CA 1
ATOM 5593 C C . TRP B 1 78 ? 24.786 8.228 55.080 1.00 16.62 77 TRP B C 1
ATOM 5594 O O . TRP B 1 78 ? 24.557 7.034 55.341 1.00 16.11 77 TRP B O 1
ATOM 5615 N N . ASN B 1 79 ? 25.630 8.969 55.788 1.00 15.44 78 ASN B N 1
ATOM 5616 C CA . ASN B 1 79 ? 26.398 8.390 56.895 1.00 16.46 78 ASN B CA 1
ATOM 5617 C C . ASN B 1 79 ? 25.609 8.340 58.200 1.00 17.51 78 ASN B C 1
ATOM 5618 O O . ASN B 1 79 ? 25.987 8.925 59.205 1.00 19.14 78 ASN B O 1
ATOM 5629 N N . ALA B 1 80 ? 24.513 7.598 58.157 1.00 19.09 79 ALA B N 1
ATOM 5630 C CA . ALA B 1 80 ? 23.695 7.362 59.329 1.00 18.92 79 ALA B CA 1
ATOM 5631 C C . ALA B 1 80 ? 24.541 6.730 60.434 1.00 21.42 79 ALA B C 1
ATOM 5632 O O . ALA B 1 80 ? 25.373 5.859 60.161 1.00 22.13 79 ALA B O 1
ATOM 5639 N N . PRO B 1 81 ? 24.310 7.129 61.695 1.00 23.26 80 PRO B N 1
ATOM 5640 C CA . PRO B 1 81 ? 23.203 7.967 62.171 1.00 21.82 80 PRO B CA 1
ATOM 5641 C C . PRO B 1 81 ? 23.407 9.472 62.099 1.00 25.38 80 PRO B C 1
ATOM 5642 O O . PRO B 1 81 ? 22.529 10.197 62.564 1.00 27.25 80 PRO B O 1
ATOM 5653 N N . THR B 1 82 ? 24.521 9.945 61.546 1.00 21.48 81 THR B N 1
ATOM 5654 C CA . THR B 1 82 ? 24.704 11.380 61.386 1.00 20.38 81 THR B CA 1
ATOM 5655 C C . THR B 1 82 ? 23.863 11.840 60.207 1.00 21.19 81 THR B C 1
ATOM 5656 O O . THR B 1 82 ? 23.298 11.015 59.481 1.00 22.15 81 THR B O 1
ATOM 5667 N N . HIS B 1 83 ? 23.806 13.149 59.984 1.00 19.25 82 HIS B N 1
ATOM 5668 C CA . HIS B 1 83 ? 23.119 13.658 58.794 1.00 18.93 82 HIS B CA 1
ATOM 5669 C C . HIS B 1 83 ? 24.085 13.999 57.668 1.00 24.21 82 HIS B C 1
ATOM 5670 O O . HIS B 1 83 ? 23.709 14.711 56.745 1.00 22.78 82 HIS B O 1
ATOM 5685 N N . ASN B 1 84 ? 25.314 13.485 57.721 1.00 18.99 83 ASN B N 1
ATOM 5686 C CA . ASN B 1 84 ? 26.327 13.830 56.747 1.00 19.60 83 ASN B CA 1
ATOM 5687 C C . ASN B 1 84 ? 26.251 12.950 55.521 1.00 17.72 83 ASN B C 1
ATOM 5688 O O . ASN B 1 84 ? 25.759 11.811 55.579 1.00 16.85 83 ASN B O 1
ATOM 5699 N N . ILE B 1 85 ? 26.690 13.527 54.406 1.00 14.86 84 ILE B N 1
ATOM 5700 C CA . ILE B 1 85 ? 26.659 12.887 53.107 1.00 14.38 84 ILE B CA 1
ATOM 5701 C C . ILE B 1 85 ? 28.069 12.862 52.544 1.00 16.40 84 ILE B C 1
ATOM 5702 O O . ILE B 1 85 ? 28.750 13.884 52.533 1.00 16.66 84 ILE B O 1
ATOM 5718 N N . SER B 1 86 ? 28.519 11.699 52.104 1.00 14.37 85 SER B N 1
ATOM 5719 C CA . SER B 1 86 ? 29.863 11.583 51.539 1.00 15.69 85 SER B CA 1
ATOM 5720 C C . SER B 1 86 ? 29.853 10.601 50.377 1.00 14.63 85 SER B C 1
ATOM 5721 O O . SER B 1 86 ? 28.801 10.086 50.007 1.00 15.17 85 SER B O 1
ATOM 5729 N N . ALA B 1 87 ? 31.026 10.356 49.792 1.00 15.11 86 ALA B N 1
ATOM 5730 C CA . ALA B 1 87 ? 31.136 9.330 48.773 1.00 14.55 86 ALA B CA 1
ATOM 5731 C C . ALA B 1 87 ? 31.922 8.137 49.324 1.00 16.83 86 ALA B C 1
ATOM 5732 O O . ALA B 1 87 ? 33.074 8.273 49.715 1.00 19.00 86 ALA B O 1
ATOM 5739 N N . GLN B 1 88 ? 31.273 6.976 49.378 1.00 15.16 87 GLN B N 1
ATOM 5740 C CA . GLN B 1 88 ? 31.847 5.796 50.004 1.00 15.65 87 GLN B CA 1
ATOM 5741 C C . GLN B 1 88 ? 31.836 4.636 49.028 1.00 16.55 87 GLN B C 1
ATOM 5742 O O . GLN B 1 88 ? 31.045 4.619 48.098 1.00 16.22 87 GLN B O 1
ATOM 5756 N N . GLN B 1 89 ? 32.700 3.657 49.262 1.00 19.23 88 GLN B N 1
ATOM 5757 C CA . GLN B 1 89 ? 32.738 2.458 48.436 1.00 21.06 88 GLN B CA 1
ATOM 5758 C C . GLN B 1 89 ? 31.346 1.852 48.310 1.00 21.86 88 GLN B C 1
ATOM 5759 O O . GLN B 1 89 ? 30.653 1.657 49.299 1.00 20.98 88 GLN B O 1
ATOM 5773 N N . ASP B 1 90 ? 30.950 1.552 47.082 1.00 21.05 89 ASP B N 1
ATOM 5774 C CA . ASP B 1 90 ? 29.647 0.972 46.808 1.00 18.94 89 ASP B CA 1
ATOM 5775 C C . ASP B 1 90 ? 29.566 -0.438 47.391 1.00 22.17 89 ASP B C 1
ATOM 5776 O O . ASP B 1 90 ? 30.343 -1.315 47.025 1.00 26.83 89 ASP B O 1
ATOM 5785 N N . SER B 1 91 ? 28.633 -0.651 48.309 1.00 19.76 90 SER B N 1
ATOM 5786 C CA . SER B 1 91 ? 28.354 -1.995 48.802 1.00 23.15 90 SER B CA 1
ATOM 5787 C C . SER B 1 91 ? 26.863 -2.318 48.644 1.00 23.94 90 SER B C 1
ATOM 5788 O O . SER B 1 91 ? 26.339 -3.247 49.268 1.00 26.86 90 SER B O 1
ATOM 5796 N N . ASN B 1 92 ? 26.202 -1.549 47.783 1.00 21.99 91 ASN B N 1
ATOM 5797 C CA . ASN B 1 92 ? 24.762 -1.662 47.550 1.00 25.42 91 ASN B CA 1
ATOM 5798 C C . ASN B 1 92 ? 23.913 -1.5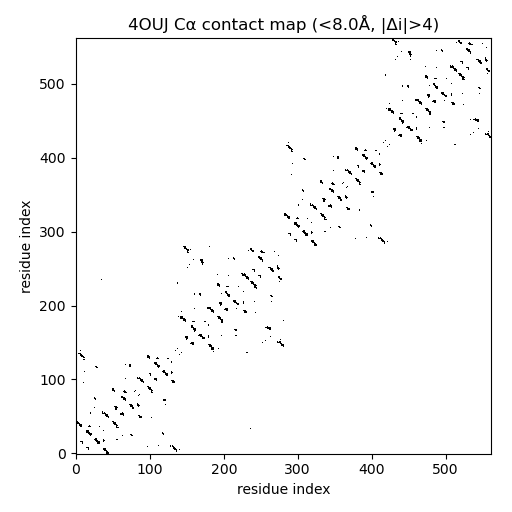44 48.798 1.00 21.39 91 ASN B C 1
ATOM 5799 O O . ASN B 1 92 ? 22.815 -2.108 48.870 1.00 24.64 91 ASN B O 1
ATOM 5810 N N . ALA B 1 93 ? 24.403 -0.778 49.769 1.00 24.08 92 ALA B N 1
ATOM 5811 C CA . ALA B 1 93 ? 23.703 -0.604 51.037 1.00 20.65 92 ALA B CA 1
ATOM 5812 C C . ALA B 1 93 ? 22.511 0.342 50.891 1.00 21.18 92 ALA B C 1
ATOM 5813 O O . ALA B 1 93 ? 22.475 1.205 49.993 1.00 18.40 92 ALA B O 1
ATOM 5820 N N . ASP B 1 94 ? 21.527 0.174 51.768 1.00 23.43 93 ASP B N 1
ATOM 5821 C CA . ASP B 1 94 ? 20.330 1.002 51.726 1.00 19.59 93 ASP B CA 1
ATOM 5822 C C . ASP B 1 94 ? 20.641 2.492 51.813 1.00 19.88 93 ASP B C 1
ATOM 5823 O O . ASP B 1 94 ? 19.933 3.307 51.218 1.00 19.06 93 ASP B O 1
ATOM 5832 N N . ASN B 1 95 ? 21.683 2.849 52.561 1.00 16.89 94 ASN B N 1
ATOM 5833 C CA . ASN B 1 95 ? 22.071 4.255 52.703 1.00 16.44 94 ASN B CA 1
ATOM 5834 C C . ASN B 1 95 ? 22.856 4.765 51.491 1.00 16.29 94 ASN B C 1
ATOM 5835 O O . ASN B 1 95 ? 23.375 5.896 51.504 1.00 16.35 94 ASN B O 1
ATOM 5846 N N . GLN B 1 96 ? 22.932 3.932 50.453 1.00 15.87 95 GLN B N 1
ATOM 5847 C CA . GLN B 1 96 ? 23.542 4.313 49.177 1.00 16.09 95 GLN B CA 1
ATOM 5848 C C . GLN B 1 96 ? 22.522 4.357 48.036 1.00 15.08 95 GLN B C 1
ATOM 5849 O O . GLN B 1 96 ? 22.888 4.546 46.883 1.00 15.70 95 GLN B O 1
ATOM 5863 N N . TYR B 1 97 ? 21.239 4.193 48.366 1.00 14.67 96 TYR B N 1
ATOM 5864 C CA . TYR B 1 97 ? 20.156 4.270 47.383 1.00 14.95 96 TYR B CA 1
ATOM 5865 C C . TYR B 1 97 ? 19.266 5.469 47.638 1.00 14.04 96 TYR B C 1
ATOM 5866 O O . TYR B 1 97 ? 19.086 5.905 48.780 1.00 13.77 96 TYR B O 1
ATOM 5884 N N . TRP B 1 98 ? 18.705 5.983 46.545 1.00 14.53 97 TRP B N 1
ATOM 5885 C CA . TRP B 1 98 ? 17.977 7.239 46.545 1.00 13.57 97 TRP B CA 1
ATOM 5886 C C . TRP B 1 98 ? 16.761 7.163 45.637 1.00 15.17 97 TRP B C 1
ATOM 5887 O O . TRP B 1 98 ? 16.805 6.552 44.562 1.00 16.48 97 TRP B O 1
ATOM 5908 N N . LEU B 1 99 ? 15.682 7.797 46.065 1.00 15.04 98 LEU B N 1
ATOM 5909 C CA . LEU B 1 99 ? 14.502 7.967 45.225 1.00 13.13 98 LEU B CA 1
ATOM 5910 C C . LEU B 1 99 ? 14.673 9.274 44.475 1.00 11.68 98 LEU B C 1
ATOM 5911 O O . LEU B 1 99 ? 15.005 10.295 45.081 1.00 14.15 98 LEU B O 1
ATOM 5927 N N . LEU B 1 100 ? 14.526 9.236 43.153 1.00 12.39 99 LEU B N 1
ATOM 5928 C CA . LEU B 1 100 ? 14.624 10.439 42.335 1.00 11.61 99 LEU B CA 1
ATOM 5929 C C . LEU B 1 100 ? 13.198 10.894 42.004 1.00 12.82 99 LEU B C 1
ATOM 5930 O O . LEU B 1 100 ? 12.501 10.300 41.174 1.00 13.69 99 LEU B O 1
ATOM 5946 N N . LEU B 1 101 ? 12.757 11.931 42.706 1.00 12.72 100 LEU B N 1
ATOM 5947 C CA . LEU B 1 101 ? 11.390 12.427 42.638 1.00 10.97 100 LEU B CA 1
ATOM 5948 C C . LEU B 1 101 ? 11.347 13.760 41.910 1.00 12.20 100 LEU B C 1
ATOM 5949 O O . LEU B 1 101 ? 11.851 14.788 42.394 1.00 12.03 100 LEU B O 1
ATOM 5965 N N . LYS B 1 102 ? 10.804 13.739 40.708 1.00 11.80 101 LYS B N 1
ATOM 5966 C CA . LYS B 1 102 ? 10.761 14.932 39.874 1.00 11.26 101 LYS B CA 1
ATOM 5967 C C . LYS B 1 102 ? 9.541 15.778 40.187 1.00 12.09 101 LYS B C 1
ATOM 5968 O O . LYS B 1 102 ? 8.439 15.359 39.970 1.00 12.74 101 LYS B O 1
ATOM 5987 N N . ASP B 1 103 ? 9.761 16.981 40.703 1.00 14.43 102 ASP B N 1
ATOM 5988 C CA . ASP B 1 103 ? 8.692 17.928 40.935 1.00 13.67 102 ASP B CA 1
ATOM 5989 C C . ASP B 1 103 ? 8.301 18.497 39.601 1.00 18.75 102 ASP B C 1
ATOM 5990 O O . ASP B 1 103 ? 9.020 19.298 39.010 1.00 20.97 102 ASP B O 1
ATOM 5999 N N . ILE B 1 104 ? 7.184 18.043 39.082 1.00 17.52 103 ILE B N 1
ATOM 6000 C CA . ILE B 1 104 ? 6.741 18.485 37.777 1.00 18.04 103 ILE B CA 1
ATOM 6001 C C . ILE B 1 104 ? 6.292 19.959 37.818 1.00 19.64 103 ILE B C 1
ATOM 6002 O O . ILE B 1 104 ? 6.150 20.585 36.778 1.00 29.57 103 ILE B O 1
ATOM 6018 N N . GLY B 1 105 ? 6.056 20.496 39.012 1.00 23.93 104 GLY B N 1
ATOM 6019 C CA . GLY B 1 105 ? 5.674 21.893 39.161 1.00 27.40 104 GLY B CA 1
ATOM 6020 C C . GLY B 1 105 ? 6.857 22.856 39.224 1.00 41.02 104 GLY B C 1
ATOM 6021 O O . GLY B 1 105 ? 6.669 24.076 39.160 1.00 36.73 104 GLY B O 1
ATOM 6025 N N . ASN B 1 106 ? 8.071 22.320 39.352 1.00 29.53 105 ASN B N 1
ATOM 6026 C CA . ASN B 1 106 ? 9.284 23.145 39.414 1.00 52.49 105 ASN B CA 1
ATOM 6027 C C . ASN B 1 106 ? 10.401 22.667 38.475 1.00 49.89 105 ASN B C 1
ATOM 6028 O O . ASN B 1 106 ? 11.474 23.264 38.432 1.00 45.90 105 ASN B O 1
ATOM 6039 N N . ASN B 1 107 ? 10.142 21.603 37.716 1.00 27.24 106 ASN B N 1
ATOM 6040 C CA . ASN B 1 107 ? 11.155 20.970 36.885 1.00 23.12 106 ASN B CA 1
ATOM 6041 C C . ASN B 1 107 ? 12.490 20.742 37.634 1.00 24.50 106 ASN B C 1
ATOM 6042 O O . ASN B 1 107 ? 13.570 21.067 37.136 1.00 32.14 106 ASN B O 1
ATOM 6053 N N . SER B 1 108 ? 12.415 20.183 38.828 1.00 15.83 107 SER B N 1
ATOM 6054 C CA . SER B 1 108 ? 13.581 19.914 39.633 1.00 14.51 107 SER B CA 1
ATOM 6055 C C . SER B 1 108 ? 13.323 18.647 40.407 1.00 15.09 107 SER B C 1
ATOM 6056 O O . SER B 1 108 ? 12.203 18.138 40.385 1.00 16.81 107 SER B O 1
ATOM 6064 N N . PHE B 1 109 ? 14.344 18.138 41.079 1.00 11.07 108 PHE B N 1
ATOM 6065 C CA . PHE B 1 109 ? 14.253 16.882 41.792 1.00 11.52 108 PHE B CA 1
ATOM 6066 C C . PHE B 1 109 ? 14.436 17.028 43.278 1.00 12.03 108 PHE B C 1
ATOM 6067 O O . PHE B 1 109 ? 15.292 17.796 43.744 1.00 13.33 108 PHE B O 1
ATOM 6084 N N . ILE B 1 110 ? 13.657 16.246 44.013 1.00 11.38 109 ILE B N 1
ATOM 6085 C CA . ILE B 1 110 ? 13.929 15.912 45.401 1.00 10.93 109 ILE B CA 1
ATOM 6086 C C . ILE B 1 110 ? 14.625 14.565 45.386 1.00 14.30 109 ILE B C 1
ATOM 6087 O O . ILE B 1 110 ? 14.212 13.653 44.662 1.00 13.14 109 ILE B O 1
ATOM 6103 N N . ILE B 1 111 ? 15.683 14.444 46.178 1.00 12.04 110 ILE B N 1
ATOM 6104 C CA . ILE B 1 111 ? 16.467 13.230 46.214 1.00 11.51 110 ILE B CA 1
ATOM 6105 C C . ILE B 1 111 ? 16.338 12.637 47.617 1.00 13.44 110 ILE B C 1
ATOM 6106 O O . ILE B 1 111 ? 16.949 13.122 48.573 1.00 13.42 110 ILE B O 1
ATOM 6122 N N . ALA B 1 112 ? 15.488 11.618 47.739 1.00 12.56 111 ALA B N 1
ATOM 6123 C CA . ALA B 1 112 ? 15.134 11.068 49.036 1.00 12.45 111 ALA B CA 1
ATOM 6124 C C . ALA B 1 112 ? 15.904 9.788 49.349 1.00 15.20 111 ALA B C 1
ATOM 6125 O O . ALA B 1 112 ? 16.116 8.962 48.464 1.00 15.57 111 ALA B O 1
ATOM 6132 N N . SER B 1 113 ? 16.283 9.600 50.616 1.00 14.64 112 SER B N 1
ATOM 6133 C CA . SER B 1 113 ? 17.001 8.390 51.006 1.00 13.68 112 SER B CA 1
ATOM 6134 C C . SER B 1 113 ? 16.127 7.147 50.945 1.00 15.78 112 SER B C 1
ATOM 6135 O O . SER B 1 113 ? 15.042 7.117 51.513 1.00 17.01 112 SER B O 1
ATOM 6143 N N . TYR B 1 114 ? 16.605 6.121 50.258 1.00 17.39 113 TYR B N 1
ATOM 6144 C CA . TYR B 1 114 ? 15.889 4.851 50.218 1.00 18.93 113 TYR B CA 1
ATOM 6145 C C . TYR B 1 114 ? 15.787 4.251 51.634 1.00 21.49 113 TYR B C 1
ATOM 6146 O O . TYR B 1 114 ? 14.761 3.656 52.030 1.00 20.10 113 TYR B O 1
ATOM 6164 N N . LYS B 1 115 ? 16.857 4.388 52.406 1.00 18.35 114 LYS B N 1
ATOM 6165 C CA . LYS B 1 115 ? 16.873 3.921 53.781 1.00 18.45 114 LYS B CA 1
ATOM 6166 C C . LYS B 1 115 ? 15.786 4.582 54.637 1.00 22.67 114 LYS B C 1
ATOM 6167 O O . LYS B 1 115 ? 15.124 3.907 55.444 1.00 21.46 114 LYS B O 1
ATOM 6186 N N . ASN B 1 116 ? 15.636 5.897 54.505 1.00 21.02 115 ASN B N 1
ATOM 6187 C CA . ASN B 1 116 ? 14.544 6.632 55.138 1.00 22.10 115 ASN B CA 1
ATOM 6188 C C . ASN B 1 116 ? 14.047 7.721 54.226 1.00 20.96 115 ASN B C 1
ATOM 6189 O O . ASN B 1 116 ? 14.578 8.831 54.238 1.00 19.39 115 ASN B O 1
ATOM 6200 N N . PRO B 1 117 ? 12.990 7.424 53.460 1.00 22.56 116 PRO B N 1
ATOM 6201 C CA . PRO B 1 117 ? 12.513 8.390 52.471 1.00 21.54 116 PRO B CA 1
ATOM 6202 C C . PRO B 1 117 ? 11.916 9.644 53.071 1.00 18.97 116 PRO B C 1
ATOM 6203 O O . PRO B 1 117 ? 11.630 10.577 52.326 1.00 19.84 116 PRO B O 1
ATOM 6214 N N . ASN B 1 118 ? 11.712 9.667 54.380 1.00 19.52 117 ASN B N 1
ATOM 6215 C CA . ASN B 1 118 ? 11.343 10.897 55.072 1.00 23.18 117 ASN B CA 1
ATOM 6216 C C . ASN B 1 118 ? 12.448 11.936 55.089 1.00 18.45 117 ASN B C 1
ATOM 6217 O O . ASN B 1 118 ? 12.224 13.087 55.451 1.00 19.93 117 ASN B O 1
ATOM 6228 N N . LEU B 1 119 ? 13.656 11.502 54.727 1.00 16.60 118 LEU B N 1
ATOM 6229 C CA . LEU B 1 119 ? 14.828 12.355 54.765 1.00 17.84 118 LEU B CA 1
ATOM 6230 C C . LEU B 1 119 ? 15.367 12.518 53.354 1.00 13.74 118 LEU B C 1
ATOM 6231 O O . LEU B 1 119 ? 15.487 11.542 52.623 1.00 16.68 118 LEU B O 1
ATOM 6247 N N . VAL B 1 120 ? 15.654 13.759 52.977 1.00 13.58 119 VAL B N 1
ATOM 6248 C CA . VAL B 1 120 ? 16.041 14.098 51.624 1.00 13.53 119 VAL B CA 1
ATOM 6249 C C . VAL B 1 120 ? 17.299 14.972 51.617 1.00 14.43 119 VAL B C 1
ATOM 6250 O O . VAL B 1 120 ? 17.602 15.644 52.595 1.00 14.91 119 VAL B O 1
ATOM 6263 N N . LEU B 1 121 ? 18.019 14.981 50.502 1.00 12.38 120 LEU B N 1
ATOM 6264 C CA . LEU B 1 121 ? 19.205 15.822 50.384 1.00 10.75 120 LEU B CA 1
ATOM 6265 C C . LEU B 1 121 ? 18.836 17.296 50.524 1.00 12.49 120 LEU B C 1
ATOM 6266 O O . LEU B 1 121 ? 17.810 17.761 50.000 1.00 12.37 120 LEU B O 1
ATOM 6282 N N . TYR B 1 122 ? 19.732 18.015 51.185 1.00 13.67 121 TYR B N 1
ATOM 6283 C CA . TYR B 1 122 ? 19.590 19.427 51.436 1.00 13.59 121 TYR B CA 1
ATOM 6284 C C . TYR B 1 122 ? 20.930 20.081 51.113 1.00 14.59 121 TYR B C 1
ATOM 6285 O O . TYR B 1 122 ? 21.990 19.675 51.609 1.00 15.36 121 TYR B O 1
ATOM 6303 N N . ALA B 1 123 ? 20.889 21.079 50.250 1.00 12.78 122 ALA B N 1
ATOM 6304 C CA . ALA B 1 123 ? 22.069 21.829 49.874 1.00 14.90 122 ALA B CA 1
ATOM 6305 C C . ALA B 1 123 ? 22.355 22.903 50.911 1.00 14.86 122 ALA B C 1
ATOM 6306 O O . ALA B 1 123 ? 21.659 23.927 50.991 1.00 15.76 122 ALA B O 1
ATOM 6313 N N . ASP B 1 124 ? 23.379 22.671 51.721 1.00 15.10 123 ASP B N 1
ATOM 6314 C CA . ASP B 1 124 ? 23.816 23.680 52.670 1.00 15.72 123 ASP B CA 1
ATOM 6315 C C . ASP B 1 124 ? 24.819 24.554 51.928 1.00 15.96 123 ASP B C 1
ATOM 6316 O O . ASP B 1 124 ? 26.009 24.275 51.878 1.00 16.62 123 ASP B O 1
ATOM 6325 N N . THR B 1 125 ? 24.304 25.601 51.303 1.00 18.97 124 THR B N 1
ATOM 6326 C CA . THR B 1 125 ? 25.105 26.431 50.427 1.00 18.60 124 THR B CA 1
ATOM 6327 C C . THR B 1 125 ? 26.155 27.253 51.172 1.00 22.39 124 THR B C 1
ATOM 6328 O O . THR B 1 125 ? 27.182 27.614 50.599 1.00 29.20 124 THR B O 1
ATOM 6339 N N . VAL B 1 126 ? 25.912 27.541 52.443 1.00 21.62 125 VAL B N 1
ATOM 6340 C CA . VAL B 1 126 ? 26.881 28.251 53.267 1.00 21.90 125 VAL B CA 1
ATOM 6341 C C . VAL B 1 126 ? 28.035 27.329 53.643 1.00 24.44 125 VAL B C 1
ATOM 6342 O O . VAL B 1 126 ? 29.192 27.730 53.561 1.00 21.28 125 VAL B O 1
ATOM 6355 N N . ALA B 1 127 ? 27.710 26.098 54.048 1.00 18.60 126 ALA B N 1
ATOM 6356 C CA . ALA B 1 127 ? 28.732 25.116 54.415 1.00 17.68 126 ALA B CA 1
ATOM 6357 C C . ALA B 1 127 ? 29.386 24.502 53.183 1.00 16.58 126 ALA B C 1
ATOM 6358 O O . ALA B 1 127 ? 30.416 23.835 53.286 1.00 17.01 126 ALA B O 1
ATOM 6365 N N . ARG B 1 128 ? 28.759 24.703 52.029 1.00 17.03 127 ARG B N 1
ATOM 6366 C CA . ARG B 1 128 ? 29.174 24.077 50.767 1.00 14.60 127 ARG B CA 1
ATOM 6367 C C . ARG B 1 128 ? 29.243 22.564 50.850 1.00 14.03 127 ARG B C 1
ATOM 6368 O O . ARG B 1 128 ? 30.227 21.957 50.434 1.00 15.24 127 ARG B O 1
ATOM 6389 N N . ASN B 1 129 ? 28.191 21.971 51.399 1.00 13.83 128 ASN B N 1
ATOM 6390 C CA . ASN B 1 129 ? 28.087 20.526 51.454 1.00 14.45 128 ASN B CA 1
ATOM 6391 C C . ASN B 1 129 ? 26.631 20.109 51.489 1.00 15.81 128 ASN B C 1
ATOM 6392 O O . ASN B 1 129 ? 25.749 20.959 51.431 1.00 14.33 128 ASN B O 1
ATOM 6403 N N . LEU B 1 130 ? 26.387 18.801 51.510 1.00 12.91 129 LEU B N 1
ATOM 6404 C CA . LEU B 1 130 ? 25.051 18.240 51.547 1.00 12.50 129 LEU B CA 1
ATOM 6405 C C . LEU B 1 130 ? 24.759 17.669 52.910 1.00 15.58 129 LEU B C 1
ATOM 6406 O O . LEU B 1 130 ? 25.631 17.102 53.555 1.00 17.52 129 LEU B O 1
ATOM 6422 N N . LYS B 1 131 ? 23.513 17.802 53.335 1.00 14.10 130 LYS B N 1
ATOM 6423 C CA . LYS B 1 131 ? 23.055 17.158 54.552 1.00 16.28 130 LYS B CA 1
ATOM 6424 C C . LYS B 1 131 ? 21.750 16.450 54.235 1.00 16.22 130 LYS B C 1
ATOM 6425 O O . LYS B 1 131 ? 21.178 16.665 53.175 1.00 16.82 130 LYS B O 1
ATOM 6444 N N . LEU B 1 132 ? 21.310 15.568 55.122 1.00 18.46 131 LEU B N 1
ATOM 6445 C CA . LEU B 1 132 ? 20.013 14.906 54.969 1.00 22.42 131 LEU B CA 1
ATOM 6446 C C . LEU B 1 132 ? 19.037 15.586 55.919 1.00 21.91 131 LEU B C 1
ATOM 6447 O O . LEU B 1 132 ? 19.391 15.863 57.075 1.00 29.52 131 LEU B O 1
ATOM 6463 N N . SER B 1 133 ? 17.817 15.876 55.443 1.00 23.11 132 SER B N 1
ATOM 6464 C CA . SER B 1 133 ? 16.846 16.683 56.188 1.00 33.36 132 SER B CA 1
ATOM 6465 C C . SER B 1 133 ? 15.403 16.270 55.898 1.00 23.74 132 SER B C 1
ATOM 6466 O O . SER B 1 133 ? 15.134 15.541 54.950 1.00 22.79 132 SER B O 1
ATOM 6474 N N . THR B 1 134 ? 14.466 16.751 56.704 1.00 23.40 133 THR B N 1
ATOM 6475 C CA . THR B 1 134 ? 13.057 16.562 56.383 1.00 18.27 133 THR B CA 1
ATOM 6476 C C . THR B 1 134 ? 12.690 17.440 55.180 1.00 27.83 133 THR B C 1
ATOM 6477 O O . THR B 1 134 ? 13.521 18.200 54.684 1.00 26.48 133 THR B O 1
ATOM 6488 N N . LEU B 1 135 ? 11.463 17.316 54.700 1.00 22.54 134 LEU B N 1
ATOM 6489 C CA . LEU B 1 135 ? 11.018 18.085 53.537 1.00 26.01 134 LEU B CA 1
ATOM 6490 C C . LEU B 1 135 ? 10.424 19.453 53.889 1.00 31.92 134 LEU B C 1
ATOM 6491 O O . LEU B 1 135 ? 10.071 19.717 55.040 1.00 29.80 134 LEU B O 1
ATOM 6507 N N . ASN B 1 136 ? 10.305 20.299 52.868 1.00 31.55 135 ASN B N 1
ATOM 6508 C CA . ASN B 1 136 ? 9.768 21.652 52.986 1.00 27.37 135 ASN B CA 1
ATOM 6509 C C . ASN B 1 136 ? 9.601 22.212 51.565 1.00 24.95 135 ASN B C 1
ATOM 6510 O O . ASN B 1 136 ? 9.912 21.530 50.591 1.00 22.62 135 ASN B O 1
ATOM 6521 N N . ASN B 1 137 ? 9.120 23.447 51.432 1.00 24.16 136 ASN B N 1
ATOM 6522 C CA . ASN B 1 137 ? 8.947 24.039 50.103 1.00 20.82 136 ASN B CA 1
ATOM 6523 C C . ASN B 1 137 ? 10.126 24.900 49.665 1.00 24.32 136 ASN B C 1
ATOM 6524 O O . ASN B 1 137 ? 10.024 25.659 48.693 1.00 25.77 136 ASN B O 1
ATOM 6535 N N . SER B 1 138 ? 11.242 24.778 50.369 1.00 22.40 137 SER B N 1
ATOM 6536 C CA . SER B 1 138 ? 12.404 25.590 50.053 1.00 20.54 137 SER B CA 1
ATOM 6537 C C . SER B 1 138 ? 13.175 25.049 48.852 1.00 21.19 137 SER B C 1
ATOM 6538 O O . SER B 1 138 ? 13.110 23.856 48.511 1.00 18.41 137 SER B O 1
ATOM 6546 N N . SER B 1 139 ? 13.907 25.940 48.205 1.00 19.69 138 SER B N 1
ATOM 6547 C CA . SER B 1 139 ? 14.720 25.540 47.078 1.00 16.77 138 SER B CA 1
ATOM 6548 C C . SER B 1 139 ? 15.919 24.697 47.490 1.00 16.05 138 SER B C 1
ATOM 6549 O O . SER B 1 139 ? 16.578 24.122 46.644 1.00 16.64 138 SER B O 1
ATOM 6557 N N . TYR B 1 140 ? 16.219 24.628 48.787 1.00 17.05 139 TYR B N 1
ATOM 6558 C CA . TYR B 1 140 ? 17.434 23.946 49.215 1.00 14.13 139 TYR B CA 1
ATOM 6559 C C . TYR B 1 140 ? 17.333 22.427 49.127 1.00 19.33 139 TYR B C 1
ATOM 6560 O O . TYR B 1 140 ? 18.333 21.734 49.223 1.00 16.72 139 TYR B O 1
ATOM 6578 N N . ILE B 1 141 ? 16.131 21.902 48.934 1.00 14.02 140 ILE B N 1
ATOM 6579 C CA . ILE B 1 141 ? 15.994 20.467 48.736 1.00 12.33 140 ILE B CA 1
ATOM 6580 C C . ILE B 1 141 ? 15.694 20.112 47.289 1.00 11.81 140 ILE B C 1
ATOM 6581 O O . ILE B 1 141 ? 15.281 19.001 47.001 1.00 13.43 140 ILE B O 1
ATOM 6597 N N . LYS B 1 142 ? 15.931 21.059 46.388 1.00 11.69 141 LYS B N 1
ATOM 6598 C CA . LYS B 1 142 ? 15.607 20.864 44.980 1.00 11.44 141 LYS B CA 1
ATOM 6599 C C . LYS B 1 142 ? 16.871 20.926 44.141 1.00 12.27 141 LYS B C 1
ATOM 6600 O O . LYS B 1 142 ? 17.715 21.790 44.343 1.00 12.41 141 LYS B O 1
ATOM 6619 N N . PHE B 1 143 ? 16.984 20.002 43.190 1.00 12.45 142 PHE B N 1
ATOM 6620 C CA . PHE B 1 143 ? 18.206 19.807 42.426 1.00 13.87 142 PHE B CA 1
ATOM 6621 C C . PHE B 1 143 ? 17.922 19.686 40.940 1.00 10.14 142 PHE B C 1
ATOM 6622 O O . PHE B 1 143 ? 16.866 19.228 40.512 1.00 11.75 142 PHE B O 1
ATOM 6639 N N . ILE B 1 144 ? 18.902 20.133 40.177 1.00 10.76 143 ILE B N 1
ATOM 6640 C CA . ILE B 1 144 ? 18.880 20.079 38.727 1.00 11.35 143 ILE B CA 1
ATOM 6641 C C . ILE B 1 144 ? 19.784 18.944 38.267 1.00 9.82 143 ILE B C 1
ATOM 6642 O O . ILE B 1 144 ? 20.993 18.975 38.477 1.00 12.00 143 ILE B O 1
ATOM 6658 N N . ILE B 1 145 ? 19.160 17.917 37.680 1.00 11.72 144 ILE B N 1
ATOM 6659 C CA . ILE B 1 145 ? 19.895 16.739 37.204 1.00 11.50 144 ILE B CA 1
ATOM 6660 C C . ILE B 1 145 ? 19.910 16.780 35.685 1.00 13.10 144 ILE B C 1
ATOM 6661 O O . ILE B 1 145 ? 18.848 16.803 35.056 1.00 15.13 144 ILE B O 1
ATOM 6677 N N . GLU B 1 146 ? 21.108 16.806 35.096 1.00 12.74 145 GLU B N 1
ATOM 6678 C CA . GLU B 1 146 ? 21.249 17.059 33.672 1.00 11.22 145 GLU B CA 1
ATOM 6679 C C . GLU B 1 146 ? 22.344 16.190 33.089 1.00 11.94 145 GLU B C 1
ATOM 6680 O O . GLU B 1 146 ? 23.392 16.026 33.684 1.00 14.80 145 GLU B O 1
ATOM 6692 N N . ASP B 1 147 ? 22.081 15.656 31.896 1.00 13.16 146 ASP B N 1
ATOM 6693 C CA . ASP B 1 147 ? 23.079 14.979 31.110 1.00 13.36 146 ASP B CA 1
ATOM 6694 C C . ASP B 1 147 ? 24.342 15.842 31.084 1.00 12.24 146 ASP B C 1
ATOM 6695 O O . ASP B 1 147 ? 24.269 17.031 30.850 1.00 13.45 146 ASP B O 1
ATOM 6704 N N . TYR B 1 148 ? 25.502 15.264 31.336 1.00 14.33 147 TYR B N 1
ATOM 6705 C CA . TYR B 1 148 ? 26.663 16.097 31.571 1.00 13.64 147 TYR B CA 1
ATOM 6706 C C . TYR B 1 148 ? 27.109 16.897 30.361 1.00 13.77 147 TYR B C 1
ATOM 6707 O O . TYR B 1 148 ? 27.687 17.969 30.509 1.00 14.78 147 TYR B O 1
ATOM 6725 N N . VAL B 1 149 ? 26.884 16.365 29.164 1.00 15.99 148 VAL B N 1
ATOM 6726 C CA . VAL B 1 149 ? 27.261 17.082 27.958 1.00 16.42 148 VAL B CA 1
ATOM 6727 C C . VAL B 1 149 ? 26.385 18.319 27.808 1.00 15.12 148 VAL B C 1
ATOM 6728 O O . VAL B 1 149 ? 26.867 19.414 27.493 1.00 16.92 148 VAL B O 1
ATOM 6741 N N . ILE B 1 150 ? 25.086 18.147 28.019 1.00 14.57 149 ILE B N 1
ATOM 6742 C CA . ILE B 1 150 ? 24.184 19.280 28.021 1.00 14.71 149 ILE B CA 1
ATOM 6743 C C . ILE B 1 150 ? 24.601 20.292 29.087 1.00 16.38 149 ILE B C 1
ATOM 6744 O O . ILE B 1 150 ? 24.670 21.485 28.844 1.00 15.19 149 ILE B O 1
ATOM 6760 N N . SER B 1 151 ? 24.885 19.812 30.284 1.00 13.33 150 SER B N 1
ATOM 6761 C CA . SER B 1 151 ? 25.296 20.707 31.342 1.00 15.20 150 SER B CA 1
ATOM 6762 C C . SER B 1 151 ? 26.562 21.450 30.964 1.00 16.11 150 SER B C 1
ATOM 6763 O O . SER B 1 151 ? 26.649 22.660 31.138 1.00 14.51 150 SER B O 1
ATOM 6771 N N . ASP B 1 152 ? 27.541 20.751 30.404 1.00 14.61 151 ASP B N 1
ATOM 6772 C CA . ASP B 1 152 ? 28.791 21.410 30.057 1.00 14.58 151 ASP B CA 1
ATOM 6773 C C . ASP B 1 152 ? 28.624 22.434 28.920 1.00 15.27 151 ASP B C 1
ATOM 6774 O O . ASP B 1 152 ? 29.289 23.470 28.916 1.00 16.76 151 ASP B O 1
ATOM 6783 N N . PHE B 1 153 ? 27.777 22.128 27.938 1.00 15.79 152 PHE B N 1
ATOM 6784 C CA . PHE B 1 153 ? 27.801 22.855 26.671 1.00 13.88 152 PHE B CA 1
ATOM 6785 C C . PHE B 1 153 ? 26.506 23.589 26.326 1.00 13.56 152 PHE B C 1
ATOM 6786 O O . PHE B 1 153 ? 26.372 24.103 25.211 1.00 13.82 152 PHE B O 1
ATOM 6803 N N . LYS B 1 154 ? 25.602 23.759 27.279 1.00 14.44 153 LYS B N 1
ATOM 6804 C CA . LYS B 1 154 ? 24.323 24.372 26.933 1.00 15.71 153 LYS B CA 1
ATOM 6805 C C . LYS B 1 154 ? 24.424 25.883 26.809 1.00 15.72 153 LYS B C 1
ATOM 6806 O O . LYS B 1 154 ? 23.589 26.512 26.153 1.00 16.08 153 LYS B O 1
ATOM 6825 N N . ASN B 1 155 ? 25.434 26.468 27.436 1.00 14.30 154 ASN B N 1
ATOM 6826 C CA . ASN B 1 155 ? 25.666 27.901 27.355 1.00 16.26 154 ASN B CA 1
ATOM 6827 C C . ASN B 1 155 ? 27.117 28.172 27.757 1.00 16.61 154 ASN B C 1
ATOM 6828 O O . ASN B 1 155 ? 27.400 28.507 28.905 1.00 19.52 154 ASN B O 1
ATOM 6839 N N . PHE B 1 156 ? 28.035 27.973 26.816 1.00 13.67 155 PHE B N 1
ATOM 6840 C CA . PHE B 1 156 ? 29.453 27.912 27.146 1.00 14.37 155 PHE B CA 1
ATOM 6841 C C . PHE B 1 156 ? 30.295 28.601 26.103 1.00 13.14 155 PHE B C 1
ATOM 6842 O O . PHE B 1 156 ? 30.250 28.209 24.936 1.00 13.13 155 PHE B O 1
ATOM 6859 N N . THR B 1 157 ? 31.048 29.620 26.517 1.00 14.29 156 THR B N 1
ATOM 6860 C CA . THR B 1 157 ? 32.013 30.269 25.631 1.00 13.97 156 THR B CA 1
ATOM 6861 C C . THR B 1 157 ? 33.305 29.474 25.660 1.00 12.96 156 THR B C 1
ATOM 6862 O O . THR B 1 157 ? 33.900 29.253 26.713 1.00 15.48 156 THR B O 1
ATOM 6873 N N . CYS B 1 158 ? 33.715 29.027 24.484 1.00 13.86 157 CYS B N 1
ATOM 6874 C CA . CYS B 1 158 ? 34.733 28.011 24.390 1.00 13.87 157 CYS B CA 1
ATOM 6875 C C . CYS B 1 158 ? 35.702 28.298 23.260 1.00 13.66 157 CYS B C 1
ATOM 6876 O O . CYS B 1 158 ? 35.468 29.174 22.398 1.00 13.18 157 CYS B O 1
ATOM 6884 N N . ARG B 1 159 ? 36.775 27.515 23.265 1.00 13.55 158 ARG B N 1
ATOM 6885 C CA . ARG B 1 159 ? 37.583 27.293 22.069 1.00 12.75 158 ARG B CA 1
ATOM 6886 C C . ARG B 1 159 ? 37.523 25.803 21.734 1.00 10.80 158 ARG B C 1
ATOM 6887 O O . ARG B 1 159 ? 37.395 24.950 22.617 1.00 13.45 158 ARG B O 1
ATOM 6908 N N . ILE B 1 160 ? 37.591 25.505 20.442 1.00 11.96 159 ILE B N 1
ATOM 6909 C CA . ILE B 1 160 ? 37.467 24.161 19.905 1.00 9.89 159 ILE B CA 1
ATOM 6910 C C . ILE B 1 160 ? 38.795 23.846 19.257 1.00 11.89 159 ILE B C 1
ATOM 6911 O O . ILE B 1 160 ? 39.232 24.577 18.349 1.00 12.37 159 ILE B O 1
ATOM 6927 N N . SER B 1 161 ? 39.442 22.767 19.691 1.00 11.44 160 SER B N 1
ATOM 6928 C CA A SER B 1 161 ? 40.758 22.415 19.177 0.44 12.60 160 SER B CA 1
ATOM 6929 C CA B SER B 1 161 ? 40.760 22.408 19.181 0.56 11.89 160 SER B CA 1
ATOM 6930 C C . SER B 1 161 ? 40.792 20.973 18.682 1.00 10.69 160 SER B C 1
ATOM 6931 O O . SER B 1 161 ? 40.195 20.090 19.292 1.00 12.40 160 SER B O 1
ATOM 6944 N N . PRO B 1 162 ? 41.495 20.734 17.576 1.00 10.66 161 PRO B N 1
ATOM 6945 C CA . PRO B 1 162 ? 41.645 19.334 17.159 1.00 10.94 161 PRO B CA 1
ATOM 6946 C C . PRO B 1 162 ? 42.573 18.572 18.112 1.00 11.77 161 PRO B C 1
ATOM 6947 O O . PRO B 1 162 ? 43.558 19.139 18.590 1.00 13.88 161 PRO B O 1
ATOM 6958 N N . ILE B 1 163 ? 42.321 17.290 18.368 1.00 13.09 162 ILE B N 1
ATOM 6959 C CA . ILE B 1 163 ? 43.260 16.539 19.194 1.00 13.61 162 ILE B CA 1
ATOM 6960 C C . ILE B 1 163 ? 44.649 16.426 18.556 1.00 14.92 162 ILE B C 1
ATOM 6961 O O . ILE B 1 163 ? 45.634 16.213 19.252 1.00 17.04 162 ILE B O 1
ATOM 6977 N N . LEU B 1 164 ? 44.763 16.660 17.245 1.00 15.28 163 LEU B N 1
ATOM 6978 C CA . LEU B 1 164 ? 46.039 16.555 16.555 1.00 14.73 163 LEU B CA 1
ATOM 6979 C C . LEU B 1 164 ? 46.886 17.824 16.729 1.00 14.98 163 LEU B C 1
ATOM 6980 O O . LEU B 1 164 ? 48.083 17.827 16.423 1.00 19.45 163 LEU B O 1
ATOM 6996 N N . ALA B 1 165 ? 46.266 18.902 17.205 1.00 15.84 164 ALA B N 1
ATOM 6997 C CA . ALA B 1 165 ? 46.997 20.168 17.399 1.00 16.55 164 ALA B CA 1
ATOM 6998 C C . ALA B 1 165 ? 46.317 20.963 18.502 1.00 14.67 164 ALA B C 1
ATOM 6999 O O . ALA B 1 165 ? 45.552 21.903 18.261 1.00 15.19 164 ALA B O 1
ATOM 7006 N N . GLY B 1 166 ? 46.607 20.572 19.724 1.00 14.83 165 GLY B N 1
ATOM 7007 C CA . GLY B 1 166 ? 45.944 21.121 20.879 1.00 16.83 165 GLY B CA 1
ATOM 7008 C C . GLY B 1 166 ? 46.156 22.596 21.128 1.00 18.72 165 GLY B C 1
ATOM 7009 O O . GLY B 1 166 ? 45.381 23.196 21.863 1.00 21.70 165 GLY B O 1
ATOM 7013 N N . GLY B 1 167 ? 47.175 23.189 20.513 1.00 15.51 166 GLY B N 1
ATOM 7014 C CA . GLY B 1 167 ? 47.408 24.619 20.642 1.00 15.77 166 GLY B CA 1
ATOM 7015 C C . GLY B 1 167 ? 46.806 25.461 19.534 1.00 17.07 166 GLY B C 1
ATOM 7016 O O . GLY B 1 167 ? 46.995 26.678 19.505 1.00 16.32 166 GLY B O 1
ATOM 7020 N N . LYS B 1 168 ? 46.057 24.816 18.645 1.00 13.80 167 LYS B N 1
ATOM 7021 C CA . LYS B 1 168 ? 45.378 25.510 17.554 1.00 11.93 167 LYS B CA 1
ATOM 7022 C C . LYS B 1 168 ? 43.881 25.353 17.698 1.00 11.41 167 LYS B C 1
ATOM 7023 O O . LYS B 1 168 ? 43.411 24.454 18.383 1.00 12.49 167 LYS B O 1
ATOM 7042 N N . VAL B 1 169 ? 43.132 26.220 17.031 1.00 11.13 168 VAL B N 1
ATOM 7043 C CA . VAL B 1 169 ? 41.696 26.257 17.205 1.00 10.71 168 VAL B CA 1
ATOM 7044 C C . VAL B 1 169 ? 40.945 26.441 15.890 1.00 9.61 168 VAL B C 1
ATOM 7045 O O . VAL B 1 169 ? 41.494 26.967 14.905 1.00 9.80 168 VAL B O 1
ATOM 7058 N N . VAL B 1 170 ? 39.691 25.992 15.905 1.00 9.54 169 VAL B N 1
ATOM 7059 C CA . VAL B 1 170 ? 38.715 26.301 14.878 1.00 9.47 169 VAL B CA 1
ATOM 7060 C C . VAL B 1 170 ? 38.329 27.783 15.010 1.00 9.43 169 VAL B C 1
ATOM 7061 O O . VAL B 1 170 ? 37.871 28.222 16.071 1.00 10.80 169 VAL B O 1
ATOM 7074 N N . GLN B 1 171 ? 38.483 28.542 13.924 1.00 9.71 170 GLN B N 1
ATOM 7075 C CA . GLN B 1 171 ? 38.174 29.967 13.937 1.00 10.53 170 GLN B CA 1
ATOM 7076 C C . GLN B 1 171 ? 37.460 30.411 12.676 1.00 10.50 170 GLN B C 1
ATOM 7077 O O . GLN B 1 171 ? 37.666 29.844 11.594 1.00 9.66 170 GLN B O 1
ATOM 7091 N N . GLN B 1 172 ? 36.614 31.421 12.810 1.00 9.72 171 GLN B N 1
ATOM 7092 C CA . GLN B 1 172 ? 36.178 32.192 11.652 1.00 10.20 171 GLN B CA 1
ATOM 7093 C C . GLN B 1 172 ? 37.410 33.006 11.198 1.00 11.22 171 GLN B C 1
ATOM 7094 O O . GLN B 1 172 ? 38.147 33.543 12.023 1.00 11.29 171 GLN B O 1
ATOM 7108 N N . VAL B 1 173 ? 37.635 33.153 9.897 1.00 10.18 172 VAL B N 1
ATOM 7109 C CA . VAL B 1 173 ? 38.866 33.788 9.430 1.00 10.61 172 VAL B CA 1
ATOM 7110 C C . VAL B 1 173 ? 39.000 35.244 9.892 1.00 11.22 172 VAL B C 1
ATOM 7111 O O . VAL B 1 173 ? 40.074 35.663 10.344 1.00 11.37 172 VAL B O 1
ATOM 7124 N N . SER B 1 174 ? 37.921 36.002 9.765 1.00 11.25 173 SER B N 1
ATOM 7125 C CA . SER B 1 174 ? 37.894 37.386 10.198 1.00 11.57 173 SER B CA 1
ATOM 7126 C C . SER B 1 174 ? 36.449 37.803 10.321 1.00 11.62 173 SER B C 1
ATOM 7127 O O . SER B 1 174 ? 35.525 37.057 10.008 1.00 11.18 173 SER B O 1
ATOM 7135 N N . MET B 1 175 ? 36.209 39.030 10.743 1.00 12.29 174 MET B N 1
ATOM 7136 C CA . MET B 1 175 ? 34.832 39.441 10.893 1.00 12.82 174 MET B CA 1
ATOM 7137 C C . MET B 1 175 ? 34.084 39.351 9.577 1.00 12.47 174 MET B C 1
ATOM 7138 O O . MET B 1 175 ? 32.890 39.041 9.573 1.00 14.10 174 MET B O 1
ATOM 7152 N N . THR B 1 176 ? 34.761 39.693 8.472 1.00 12.89 175 THR B N 1
ATOM 7153 C CA . THR B 1 176 ? 34.122 39.748 7.148 1.00 14.40 175 THR B CA 1
ATOM 7154 C C . THR B 1 176 ? 34.364 38.525 6.280 1.00 15.02 175 THR B C 1
ATOM 7155 O O . THR B 1 176 ? 33.645 38.315 5.299 1.00 18.06 1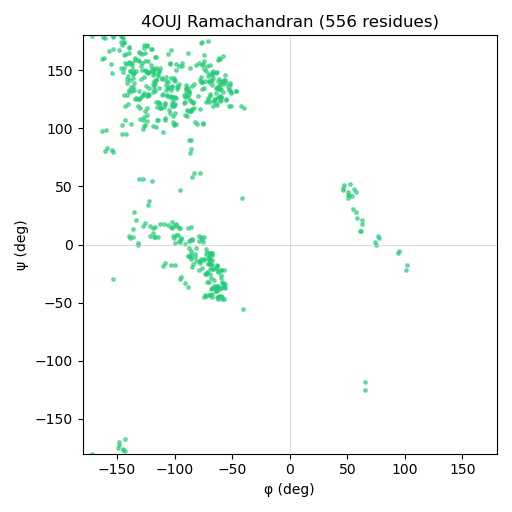75 THR B O 1
ATOM 7166 N N . ASN B 1 177 ? 35.364 37.718 6.612 1.00 12.02 176 ASN B N 1
ATOM 7167 C CA . ASN B 1 177 ? 35.596 36.469 5.901 1.00 11.78 176 ASN B CA 1
ATOM 7168 C C . ASN B 1 177 ? 35.044 35.338 6.747 1.00 12.47 176 ASN B C 1
ATOM 7169 O O . ASN B 1 177 ? 35.626 34.983 7.780 1.00 10.49 176 ASN B O 1
ATOM 7180 N N . LEU B 1 178 ? 33.899 34.812 6.308 1.00 11.56 177 LEU B N 1
ATOM 7181 C CA . LEU B 1 178 ? 33.131 33.825 7.078 1.00 10.44 177 LEU B CA 1
ATOM 7182 C C . LEU B 1 178 ? 33.581 32.396 6.894 1.00 10.37 177 LEU B C 1
ATOM 7183 O O . LEU B 1 178 ? 32.981 31.476 7.471 1.00 10.29 177 LEU B O 1
ATOM 7199 N N . ALA B 1 179 ? 34.656 32.198 6.135 1.00 10.51 178 ALA B N 1
ATOM 7200 C CA . ALA B 1 179 ? 35.289 30.887 6.119 1.00 10.36 178 ALA B CA 1
ATOM 7201 C C . ALA B 1 179 ? 35.773 30.487 7.501 1.00 10.02 178 ALA B C 1
ATOM 7202 O O . ALA B 1 179 ? 35.981 31.335 8.364 1.00 10.27 178 ALA B O 1
ATOM 7209 N N . VAL B 1 180 ? 35.964 29.189 7.681 1.00 9.03 179 VAL B N 1
ATOM 7210 C CA . VAL B 1 180 ? 36.371 28.617 8.940 1.00 8.69 179 VAL B CA 1
ATOM 7211 C C . VAL B 1 180 ? 37.590 27.747 8.697 1.00 10.34 179 VAL B C 1
ATOM 7212 O O . VAL B 1 180 ? 37.612 26.888 7.790 1.00 11.24 179 VAL B O 1
ATOM 7225 N N . ASN B 1 181 ? 38.630 27.988 9.485 1.00 9.28 180 ASN B N 1
ATOM 7226 C CA . ASN B 1 181 ? 39.871 27.272 9.319 1.00 11.31 180 ASN B CA 1
ATOM 7227 C C . ASN B 1 181 ? 40.548 27.053 10.660 1.00 10.69 180 ASN B C 1
ATOM 7228 O O . ASN B 1 181 ? 40.002 27.386 11.719 1.00 10.36 180 ASN B O 1
ATOM 7239 N N . LEU B 1 182 ? 41.699 26.399 10.621 1.00 10.26 181 LEU B N 1
ATOM 7240 C CA . LEU B 1 182 ? 42.500 26.140 11.798 1.00 9.71 181 LEU B CA 1
ATOM 7241 C C . LEU B 1 182 ? 43.581 27.196 11.937 1.00 10.14 181 LEU B C 1
ATOM 7242 O O . LEU B 1 182 ? 44.215 27.586 10.959 1.00 10.73 181 LEU B O 1
ATOM 7258 N N . TYR B 1 183 ? 43.810 27.663 13.155 1.00 10.31 182 TYR B N 1
ATOM 7259 C CA . TYR B 1 183 ? 44.848 28.665 13.370 1.00 11.52 182 TYR B CA 1
ATOM 7260 C C . TYR B 1 183 ? 45.357 28.594 14.804 1.00 11.22 182 TYR B C 1
ATOM 7261 O O . TYR B 1 183 ? 44.611 28.266 15.730 1.00 11.03 182 TYR B O 1
ATOM 7279 N N . ILE B 1 184 ? 46.641 28.899 15.005 1.00 11.88 183 ILE B N 1
ATOM 7280 C CA . ILE B 1 184 ? 47.178 28.885 16.349 1.00 13.97 183 ILE B CA 1
ATOM 7281 C C . ILE B 1 184 ? 46.361 29.813 17.261 1.00 13.28 183 ILE B C 1
ATOM 7282 O O . ILE B 1 184 ? 45.863 30.861 16.833 1.00 12.84 183 ILE B O 1
ATOM 7298 N N . TRP B 1 185 ? 46.222 29.443 18.532 1.00 14.25 184 TRP B N 1
ATOM 7299 C CA . TRP B 1 185 ? 45.449 30.255 19.472 1.00 13.00 184 TRP B CA 1
ATOM 7300 C C . TRP B 1 185 ? 46.063 31.630 19.694 1.00 15.10 184 TRP B C 1
ATOM 7301 O O . TRP B 1 185 ? 47.262 31.757 19.976 1.00 16.63 184 TRP B O 1
ATOM 7322 N N . ASN B 1 186 ? 45.232 32.666 19.580 1.00 14.61 185 ASN B N 1
ATOM 7323 C CA . ASN B 1 186 ? 45.687 34.034 19.853 1.00 15.30 185 ASN B CA 1
ATOM 7324 C C . ASN B 1 186 ? 44.678 34.869 20.634 1.00 15.23 185 ASN B C 1
ATOM 7325 O O . ASN B 1 186 ? 44.908 36.055 20.851 1.00 17.06 185 ASN B O 1
ATOM 7336 N N . ASN B 1 187 ? 43.595 34.234 21.063 1.00 16.61 186 ASN B N 1
ATOM 7337 C CA . ASN B 1 187 ? 42.522 34.877 21.822 1.00 21.41 186 ASN B CA 1
ATOM 7338 C C . ASN B 1 187 ? 41.774 35.984 21.080 1.00 23.26 186 ASN B C 1
ATOM 7339 O O . ASN B 1 187 ? 41.088 36.788 21.708 1.00 24.26 186 ASN B O 1
ATOM 7350 N N . ASP B 1 188 ? 41.882 36.036 19.755 1.00 16.96 187 ASP B N 1
ATOM 7351 C CA . ASP B 1 188 ? 41.033 36.941 18.983 1.00 14.85 187 ASP B CA 1
ATOM 7352 C C . ASP B 1 188 ? 39.562 36.466 19.092 1.00 13.27 187 ASP B C 1
ATOM 7353 O O . ASP B 1 188 ? 39.278 35.280 19.267 1.00 14.03 187 ASP B O 1
ATOM 7362 N N . LEU B 1 189 ? 38.632 37.416 19.023 1.00 13.86 188 LEU B N 1
ATOM 7363 C CA . LEU B 1 189 ? 37.211 37.127 19.203 1.00 14.16 188 LEU B CA 1
ATOM 7364 C C . LEU B 1 189 ? 36.726 36.060 18.234 1.00 11.87 188 LEU B C 1
ATOM 7365 O O . LEU B 1 189 ? 35.869 35.244 18.558 1.00 12.91 188 LEU B O 1
ATOM 7381 N N . ASN B 1 190 ? 37.244 36.095 17.010 1.00 11.69 189 ASN B N 1
ATOM 7382 C CA . ASN B 1 190 ? 36.868 35.121 15.993 1.00 10.84 189 ASN B CA 1
ATOM 7383 C C . ASN B 1 190 ? 37.322 33.682 16.250 1.00 11.64 189 ASN B C 1
ATOM 7384 O O . ASN B 1 190 ? 36.917 32.761 15.542 1.00 11.06 189 ASN B O 1
ATOM 7395 N N . GLN B 1 191 ? 38.131 33.490 17.292 1.00 10.99 190 GLN B N 1
ATOM 7396 C CA . GLN B 1 191 ? 38.579 32.160 17.707 1.00 10.45 190 GLN B CA 1
ATOM 7397 C C . GLN B 1 191 ? 37.718 31.569 18.824 1.00 11.28 190 GLN B C 1
ATOM 7398 O O . GLN B 1 191 ? 38.021 30.483 19.303 1.00 11.74 190 GLN B O 1
ATOM 7412 N N . LYS B 1 192 ? 36.676 32.292 19.245 1.00 11.46 191 LYS B N 1
ATOM 7413 C CA . LYS B 1 192 ? 35.835 31.853 20.345 1.00 10.89 191 LYS B CA 1
ATOM 7414 C C . LYS B 1 192 ? 34.400 31.684 19.903 1.00 10.78 191 LYS B C 1
ATOM 7415 O O . LYS B 1 192 ? 33.925 32.393 19.019 1.00 12.36 191 LYS B O 1
ATOM 7434 N N . TRP B 1 193 ? 33.705 30.745 20.534 1.00 11.72 192 TRP B N 1
ATOM 7435 C CA . TRP B 1 193 ? 32.352 30.393 20.156 1.00 10.89 192 TRP B CA 1
ATOM 7436 C C . TRP B 1 193 ? 31.549 30.260 21.417 1.00 15.17 192 TRP B C 1
ATOM 7437 O O . TRP B 1 193 ? 32.041 29.750 22.416 1.00 19.08 192 TRP B O 1
ATOM 7458 N N . THR B 1 194 ? 30.296 30.676 21.362 1.00 12.06 193 THR B N 1
ATOM 7459 C CA . THR B 1 194 ? 29.356 30.357 22.430 1.00 11.39 193 THR B CA 1
ATOM 7460 C C . THR B 1 194 ? 28.466 29.231 21.966 1.00 11.59 193 THR B C 1
ATOM 7461 O O . THR B 1 194 ? 27.757 29.361 20.955 1.00 12.23 193 THR B O 1
ATOM 7472 N N . ILE B 1 195 ? 28.503 28.115 22.693 1.00 11.08 194 ILE B N 1
ATOM 7473 C CA . ILE B 1 195 ? 27.666 26.978 22.368 1.00 10.83 194 ILE B CA 1
ATOM 7474 C C . ILE B 1 195 ? 26.344 27.186 23.065 1.00 13.55 194 ILE B C 1
ATOM 7475 O O . ILE B 1 195 ? 26.309 27.500 24.253 1.00 13.67 194 ILE B O 1
ATOM 7491 N N . ILE B 1 196 ? 25.238 27.018 22.349 1.00 13.42 195 ILE B N 1
ATOM 7492 C CA . ILE B 1 196 ? 23.902 27.144 22.916 1.00 13.06 195 ILE B CA 1
ATOM 7493 C C . ILE B 1 196 ? 23.095 25.912 22.576 1.00 13.58 195 ILE B C 1
ATOM 7494 O O . ILE B 1 196 ? 22.995 25.533 21.411 1.00 14.40 195 ILE B O 1
ATOM 7510 N N . TYR B 1 197 ? 22.506 25.284 23.583 1.00 13.47 196 TYR B N 1
ATOM 7511 C CA . TYR B 1 197 ? 21.666 24.112 23.353 1.00 13.75 196 TYR B CA 1
ATOM 7512 C C . TYR B 1 197 ? 20.222 24.532 23.128 1.00 14.38 196 TYR B C 1
ATOM 7513 O O . TYR B 1 197 ? 19.645 25.318 23.890 1.00 17.41 196 TYR B O 1
ATOM 7531 N N . ASN B 1 198 ? 19.643 23.980 22.072 1.00 15.25 197 ASN B N 1
ATOM 7532 C CA . ASN B 1 198 ? 18.231 24.147 21.750 1.00 16.88 197 ASN B CA 1
ATOM 7533 C C . ASN B 1 198 ? 17.495 22.892 22.193 1.00 17.63 197 ASN B C 1
ATOM 7534 O O . ASN B 1 198 ? 17.674 21.817 21.629 1.00 17.46 197 ASN B O 1
ATOM 7545 N N . GLU B 1 199 ? 16.678 23.031 23.225 1.00 21.19 198 GLU B N 1
ATOM 7546 C CA . GLU B 1 199 ? 15.994 21.888 23.823 1.00 23.61 198 GLU B CA 1
ATOM 7547 C C . GLU B 1 199 ? 15.010 21.239 22.851 1.00 30.06 198 GLU B C 1
ATOM 7548 O O . GLU B 1 199 ? 14.844 20.020 22.840 1.00 29.20 198 GLU B O 1
ATOM 7560 N N . GLU B 1 200 ? 14.357 22.058 22.040 1.00 25.51 199 GLU B N 1
ATOM 7561 C CA . GLU B 1 200 ? 13.331 21.556 21.128 1.00 26.78 199 GLU B CA 1
ATOM 7562 C C . GLU B 1 200 ? 13.937 20.677 20.029 1.00 24.37 199 GLU B C 1
ATOM 7563 O O . GLU B 1 200 ? 13.381 19.637 19.684 1.00 29.90 199 GLU B O 1
ATOM 7575 N N . LYS B 1 201 ? 15.063 21.112 19.470 1.00 25.23 200 LYS B N 1
ATOM 7576 C CA . LYS B 1 201 ? 15.755 20.347 18.438 1.00 21.25 200 LYS B CA 1
ATOM 7577 C C . LYS B 1 201 ? 16.707 19.310 19.028 1.00 19.88 200 LYS B C 1
ATOM 7578 O O . LYS B 1 201 ? 17.211 18.444 18.309 1.00 19.99 200 LYS B O 1
ATOM 7597 N N . ALA B 1 202 ? 16.970 19.422 20.331 1.00 15.94 201 ALA B N 1
ATOM 7598 C CA . ALA B 1 202 ? 17.953 18.598 21.020 1.00 15.95 201 ALA B CA 1
ATOM 7599 C C . ALA B 1 202 ? 19.269 18.656 20.286 1.00 16.77 201 ALA B C 1
ATOM 7600 O O . ALA B 1 202 ? 19.840 17.629 19.940 1.00 17.05 201 ALA B O 1
ATOM 7607 N N . ALA B 1 203 ? 19.739 19.878 20.034 1.00 12.18 202 ALA B N 1
ATOM 7608 C CA . ALA B 1 203 ? 20.970 20.067 19.278 1.00 13.50 202 ALA B CA 1
ATOM 7609 C C . ALA B 1 203 ? 21.552 21.417 19.622 1.00 10.92 202 ALA B C 1
ATOM 7610 O O . ALA B 1 203 ? 20.878 22.240 20.239 1.00 13.01 202 ALA B O 1
ATOM 7617 N N . TYR B 1 204 ? 22.809 21.619 19.237 1.00 9.73 203 TYR B N 1
ATOM 7618 C CA . TYR B 1 204 ? 23.571 22.797 19.637 1.00 9.84 203 TYR B CA 1
ATOM 7619 C C . TYR B 1 204 ? 23.877 23.704 18.471 1.00 10.54 203 TYR B C 1
ATOM 7620 O O . TYR B 1 204 ? 24.019 23.256 17.361 1.00 10.92 203 TYR B O 1
ATOM 7638 N N . GLN B 1 205 ? 24.031 24.988 18.756 1.00 9.83 204 GLN B N 1
ATOM 7639 C CA . GLN B 1 205 ? 24.612 25.919 17.803 1.00 9.61 204 GLN B CA 1
ATOM 7640 C C . GLN B 1 205 ? 25.882 26.515 18.370 1.00 9.56 204 GLN B C 1
ATOM 7641 O O . GLN B 1 205 ? 26.021 26.650 19.594 1.00 9.85 204 GLN B O 1
ATOM 7655 N N . PHE B 1 206 ? 26.803 26.859 17.481 1.00 9.63 205 PHE B N 1
ATOM 7656 C CA . PHE B 1 206 ? 28.046 27.503 17.841 1.00 9.76 205 PHE B CA 1
ATOM 7657 C C . PHE B 1 206 ? 28.048 28.908 17.256 1.00 8.44 205 PHE B C 1
ATOM 7658 O O . PHE B 1 206 ? 28.163 29.094 16.042 1.00 9.73 205 PHE B O 1
ATOM 7675 N N . PHE B 1 207 ? 27.890 29.904 18.119 1.00 8.62 206 PHE B N 1
ATOM 7676 C CA . PHE B 1 207 ? 27.885 31.319 17.733 1.00 9.53 206 PHE B CA 1
ATOM 7677 C C . PHE B 1 207 ? 29.287 31.879 17.804 1.00 10.03 206 PHE B C 1
ATOM 7678 O O . PHE B 1 207 ? 29.899 31.856 18.866 1.00 12.88 206 PHE B O 1
ATOM 7695 N N . ASN B 1 208 ? 29.786 32.417 16.699 1.00 10.45 207 ASN B N 1
ATOM 7696 C CA . ASN B 1 208 ? 31.114 32.994 16.732 1.00 9.77 207 ASN B CA 1
ATOM 7697 C C . ASN B 1 208 ? 31.099 34.326 17.459 1.00 11.14 207 ASN B C 1
ATOM 7698 O O . ASN B 1 208 ? 30.224 35.150 17.231 1.00 12.51 207 ASN B O 1
ATOM 7709 N N . LYS B 1 209 ? 32.066 34.546 18.339 1.00 11.70 208 LYS B N 1
ATOM 7710 C CA . LYS B 1 209 ? 32.041 35.733 19.196 1.00 13.53 208 LYS B CA 1
ATOM 7711 C C . LYS B 1 209 ? 32.261 37.056 18.464 1.00 14.04 208 LYS B C 1
ATOM 7712 O O . LYS B 1 209 ? 31.978 38.129 19.013 1.00 16.77 208 LYS B O 1
ATOM 7731 N N . ILE B 1 210 ? 32.774 37.013 17.237 1.00 13.45 209 ILE B N 1
ATOM 7732 C CA . ILE B 1 210 ? 33.031 38.236 16.495 1.00 14.44 209 ILE B CA 1
ATOM 7733 C C . ILE B 1 210 ? 31.784 38.790 15.799 1.00 14.75 209 ILE B C 1
ATOM 7734 O O . ILE B 1 210 ? 31.791 39.950 15.384 1.00 16.97 209 ILE B O 1
ATOM 7750 N N . LEU B 1 211 ? 30.714 37.999 15.761 1.00 14.40 210 LEU B N 1
ATOM 7751 C CA . LEU B 1 211 ? 29.419 38.397 15.216 1.00 16.79 210 LEU B CA 1
ATOM 7752 C C . LEU B 1 211 ? 28.322 38.302 16.286 1.00 16.14 210 LEU B C 1
ATOM 7753 O O . LEU B 1 211 ? 28.521 37.704 17.337 1.00 19.49 210 LEU B O 1
ATOM 7769 N N . SER B 1 212 ? 27.153 38.857 16.011 1.00 20.12 211 SER B N 1
ATOM 7770 C CA . SER B 1 212 ? 26.056 38.771 16.970 1.00 23.77 211 SER B CA 1
ATOM 7771 C C . SER B 1 212 ? 25.177 37.547 16.724 1.00 27.54 211 SER B C 1
ATOM 7772 O O . SER B 1 212 ? 24.639 36.938 17.654 1.00 34.78 211 SER B O 1
ATOM 7780 N N . ASN B 1 213 ? 25.054 37.186 15.457 1.00 17.50 212 ASN B N 1
ATOM 7781 C CA . ASN B 1 213 ? 24.090 36.193 15.010 1.00 18.36 212 ASN B CA 1
ATOM 7782 C C . ASN B 1 213 ? 24.678 35.165 14.070 1.00 20.17 212 ASN B C 1
ATOM 7783 O O . ASN B 1 213 ? 23.937 34.540 13.306 1.00 23.51 212 ASN B O 1
ATOM 7794 N N . GLY B 1 214 ? 25.994 34.993 14.085 1.00 14.28 213 GLY B N 1
ATOM 7795 C CA . GLY B 1 214 ? 26.634 34.104 13.133 1.00 13.92 213 GLY B CA 1
ATOM 7796 C C . GLY B 1 214 ? 26.933 32.760 13.747 1.00 11.99 213 GLY B C 1
ATOM 7797 O O . GLY B 1 214 ? 27.565 32.668 14.783 1.00 12.56 213 GLY B O 1
ATOM 7801 N N . VAL B 1 215 ? 26.481 31.697 13.092 1.00 10.30 214 VAL B N 1
ATOM 7802 C CA . VAL B 1 215 ? 26.629 30.362 13.613 1.00 10.98 214 VAL B CA 1
ATOM 7803 C C . VAL B 1 215 ? 27.376 29.452 12.639 1.00 9.14 214 VAL B C 1
ATOM 7804 O O . VAL B 1 215 ? 27.306 29.586 11.411 1.00 10.23 214 VAL B O 1
ATOM 7817 N N . LEU B 1 216 ? 28.112 28.507 13.205 1.00 7.84 215 LEU B N 1
ATOM 7818 C CA . LEU B 1 216 ? 28.805 27.484 12.429 1.00 7.80 215 LEU B CA 1
ATOM 7819 C C . LEU B 1 216 ? 27.780 26.679 11.611 1.00 9.25 215 LEU B C 1
ATOM 7820 O O . LEU B 1 216 ? 26.847 26.098 12.178 1.00 9.81 215 LEU B O 1
ATOM 7836 N N . THR B 1 217 ? 28.006 26.588 10.303 1.00 8.59 216 THR B N 1
ATOM 7837 C CA . THR B 1 217 ? 27.023 26.046 9.356 1.00 9.92 216 THR B CA 1
ATOM 7838 C C . THR B 1 217 ? 27.679 25.145 8.340 1.00 9.52 216 THR B C 1
ATOM 7839 O O . THR B 1 217 ? 28.698 25.473 7.759 1.00 10.38 216 THR B O 1
ATOM 7850 N N . TRP B 1 218 ? 27.053 24.002 8.079 1.00 9.33 217 TRP B N 1
ATOM 7851 C CA . TRP B 1 218 ? 27.406 23.188 6.935 1.00 8.65 217 TRP B CA 1
ATOM 7852 C C . TRP B 1 218 ? 26.685 23.745 5.724 1.00 8.46 217 TRP B C 1
ATOM 7853 O O . TRP B 1 218 ? 25.451 23.780 5.673 1.00 10.08 217 TRP B O 1
ATOM 7874 N N . ILE B 1 219 ? 27.460 24.193 4.755 1.00 9.18 218 ILE B N 1
ATOM 7875 C CA . ILE B 1 219 ? 26.942 24.724 3.513 1.00 10.45 218 ILE B CA 1
ATOM 7876 C C . ILE B 1 219 ? 26.745 23.518 2.597 1.00 10.23 218 ILE B C 1
ATOM 7877 O O . ILE B 1 219 ? 27.568 23.242 1.711 1.00 10.65 218 ILE B O 1
ATOM 7893 N N . PHE B 1 220 ? 25.656 22.806 2.822 1.00 10.55 219 PHE B N 1
ATOM 7894 C CA . PHE B 1 220 ? 25.456 21.496 2.202 1.00 10.89 219 PHE B CA 1
ATOM 7895 C C . PHE B 1 220 ? 25.268 21.583 0.703 1.00 11.93 219 PHE B C 1
ATOM 7896 O O . PHE B 1 220 ? 25.406 20.574 0.010 1.00 13.84 219 PHE B O 1
ATOM 7913 N N . SER B 1 221 ? 24.939 22.770 0.180 1.00 12.43 220 SER B N 1
ATOM 7914 C CA . SER B 1 221 ? 24.841 22.939 -1.261 1.00 13.57 220 SER B CA 1
ATOM 7915 C C . SER B 1 221 ? 26.192 23.155 -1.916 1.00 13.56 220 SER B C 1
ATOM 7916 O O . SER B 1 221 ? 26.275 23.229 -3.130 1.00 14.60 220 SER B O 1
ATOM 7924 N N . ASP B 1 222 ? 27.239 23.219 -1.105 1.00 12.63 221 ASP B N 1
ATOM 7925 C CA . ASP B 1 222 ? 28.594 23.398 -1.603 1.00 12.66 221 ASP B CA 1
ATOM 7926 C C . ASP B 1 222 ? 29.476 22.289 -1.009 1.00 12.92 221 ASP B C 1
ATOM 7927 O O . ASP B 1 222 ? 30.498 22.540 -0.380 1.00 12.51 221 ASP B O 1
ATOM 7936 N N . GLY B 1 223 ? 29.075 21.048 -1.236 1.00 12.39 222 GLY B N 1
ATOM 7937 C CA . GLY B 1 223 ? 29.911 19.936 -0.832 1.00 12.81 222 GLY B CA 1
ATOM 7938 C C . GLY B 1 223 ? 30.061 19.852 0.675 1.00 11.62 222 GLY B C 1
ATOM 7939 O O . GLY B 1 223 ? 29.085 19.754 1.416 1.00 12.48 222 GLY B O 1
ATOM 7943 N N . ASN B 1 224 ? 31.315 19.846 1.121 1.00 12.30 223 ASN B N 1
ATOM 7944 C CA . ASN B 1 224 ? 31.658 19.671 2.522 1.00 10.24 223 ASN B CA 1
ATOM 7945 C C . ASN B 1 224 ? 31.937 20.995 3.231 1.00 9.64 223 ASN B C 1
ATOM 7946 O O . ASN B 1 224 ? 32.363 20.992 4.380 1.00 10.51 223 ASN B O 1
ATOM 7957 N N . THR B 1 225 ? 31.676 22.111 2.567 1.00 9.57 224 THR B N 1
ATOM 7958 C CA . THR B 1 225 ? 32.064 23.447 3.054 1.00 9.32 224 THR B CA 1
ATOM 7959 C C . THR B 1 225 ? 31.394 23.761 4.377 1.00 10.36 224 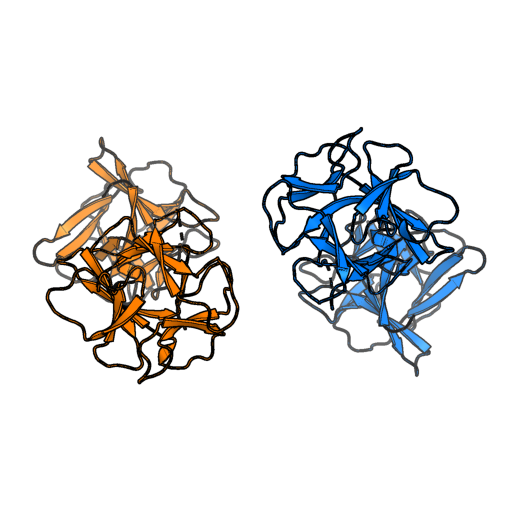THR B C 1
ATOM 7960 O O . THR B 1 225 ? 30.202 23.532 4.548 1.00 10.12 224 THR B O 1
ATOM 7971 N N . VAL B 1 226 ? 32.177 24.320 5.294 1.00 8.86 225 VAL B N 1
ATOM 7972 C CA . VAL B 1 226 ? 31.677 24.898 6.537 1.00 8.74 225 VAL B CA 1
ATOM 7973 C C . VAL B 1 226 ? 32.028 26.367 6.560 1.00 10.80 225 VAL B C 1
ATOM 7974 O O . VAL B 1 226 ? 33.165 26.731 6.281 1.00 12.56 225 VAL B O 1
ATOM 7987 N N . ARG B 1 227 ? 31.031 27.187 6.863 1.00 9.39 226 ARG B N 1
ATOM 7988 C CA . ARG B 1 227 ? 31.173 28.630 7.010 1.00 10.06 226 ARG B CA 1
ATOM 7989 C C . ARG B 1 227 ? 30.349 29.103 8.180 1.00 9.35 226 ARG B C 1
ATOM 7990 O O . ARG B 1 227 ? 29.479 28.406 8.667 1.00 12.01 226 ARG B O 1
ATOM 8011 N N . VAL B 1 228 ? 30.612 30.325 8.622 1.00 10.74 227 VAL B N 1
ATOM 8012 C CA . VAL B 1 228 ? 29.714 31.006 9.542 1.00 11.80 227 VAL B CA 1
ATOM 8013 C C . VAL B 1 228 ? 28.644 31.664 8.698 1.00 14.94 227 VAL B C 1
ATOM 8014 O O . VAL B 1 228 ? 28.934 32.178 7.605 1.00 16.45 227 VAL B O 1
ATOM 8027 N N . SER B 1 229 ? 27.395 31.553 9.134 1.00 11.65 228 SER B N 1
ATOM 8028 C CA . SER B 1 229 ? 26.263 32.135 8.422 1.00 12.37 228 SER B CA 1
ATOM 8029 C C . SER B 1 229 ? 25.252 32.651 9.422 1.00 15.11 228 SER B C 1
ATOM 8030 O O . SER B 1 229 ? 25.199 32.198 10.560 1.00 14.31 228 SER B O 1
ATOM 8038 N N . SER B 1 230 ? 24.439 33.609 9.008 1.00 16.82 229 SER B N 1
ATOM 8039 C CA . SER B 1 230 ? 23.467 34.200 9.923 1.00 16.93 229 SER B CA 1
ATOM 8040 C C . SER B 1 230 ? 22.471 33.135 10.368 1.00 19.27 229 SER B C 1
ATOM 8041 O O . SER B 1 230 ? 21.988 32.350 9.547 1.00 18.04 229 SER B O 1
ATOM 8049 N N . SER B 1 231 ? 22.175 33.086 11.667 1.00 17.01 230 SER B N 1
ATOM 8050 C CA . SER B 1 231 ? 21.199 32.134 12.166 1.00 19.95 230 SER B CA 1
ATOM 8051 C C . SER B 1 231 ? 19.873 32.315 11.409 1.00 26.52 230 SER B C 1
ATOM 8052 O O . SER B 1 231 ? 19.337 33.426 11.315 1.00 29.73 230 SER B O 1
ATOM 8060 N N . ALA B 1 232 ? 19.408 31.217 10.817 1.00 35.15 231 ALA B N 1
ATOM 8061 C CA . ALA B 1 232 ? 18.153 31.160 10.069 1.00 40.58 231 ALA B CA 1
ATOM 8062 C C . ALA B 1 232 ? 17.265 30.091 10.704 1.00 40.60 231 ALA B C 1
ATOM 8063 O O . ALA B 1 232 ? 17.719 28.986 10.998 1.00 48.82 231 ALA B O 1
ATOM 8070 N N . GLN B 1 233 ? 15.994 30.421 10.899 1.00 58.45 232 GLN B N 1
ATOM 8071 C CA . GLN B 1 233 ? 15.107 29.603 11.721 1.00 48.01 232 GLN B CA 1
ATOM 8072 C C . GLN B 1 233 ? 14.993 28.151 11.256 1.00 62.73 232 GLN B C 1
ATOM 8073 O O . GLN B 1 233 ? 14.911 27.236 12.077 1.00 75.29 232 GLN B O 1
ATOM 8079 N N . ASN B 1 234 ? 15.005 27.940 9.944 1.00 56.58 233 ASN B N 1
ATOM 8080 C CA . ASN B 1 234 ? 14.608 26.653 9.383 1.00 68.70 233 ASN B CA 1
ATOM 8081 C C . ASN B 1 234 ? 15.765 25.762 8.938 1.00 54.24 233 ASN B C 1
ATOM 8082 O O . ASN B 1 234 ? 15.536 24.788 8.222 1.00 68.28 233 ASN B O 1
ATOM 8088 N N . ASN B 1 235 ? 16.995 26.069 9.340 1.00 48.67 234 ASN B N 1
ATOM 8089 C CA . ASN B 1 235 ? 18.130 25.330 8.793 1.00 21.34 234 ASN B CA 1
ATOM 8090 C C . ASN B 1 235 ? 18.835 24.404 9.782 1.00 13.43 234 ASN B C 1
ATOM 8091 O O . ASN B 1 235 ? 19.722 24.793 10.555 1.00 14.76 234 ASN B O 1
ATOM 8102 N N . ASP B 1 236 ? 18.457 23.137 9.733 1.00 15.43 235 ASP B N 1
ATOM 8103 C CA . ASP B 1 236 ? 19.103 22.111 10.543 1.00 12.60 235 ASP B CA 1
ATOM 8104 C C . ASP B 1 236 ? 20.608 21.993 10.333 1.00 11.93 235 ASP B C 1
ATOM 8105 O O . ASP B 1 236 ? 21.306 21.462 11.198 1.00 10.61 235 ASP B O 1
ATOM 8114 N N . ALA B 1 237 ? 21.116 22.448 9.193 1.00 10.61 236 ALA B N 1
ATOM 8115 C CA . ALA B 1 237 ? 22.551 22.413 8.946 1.00 10.21 236 ALA B CA 1
ATOM 8116 C C . ALA B 1 237 ? 23.327 23.390 9.821 1.00 10.38 236 ALA B C 1
ATOM 8117 O O . ALA B 1 237 ? 24.560 23.380 9.798 1.00 9.59 236 ALA B O 1
ATOM 8124 N N . GLN B 1 238 ? 22.608 24.227 10.560 1.00 11.37 237 GLN B N 1
ATOM 8125 C CA . GLN B 1 238 ? 23.222 25.138 11.528 1.00 11.54 237 GLN B CA 1
ATOM 8126 C C . GLN B 1 238 ? 23.189 24.562 12.942 1.00 9.64 237 GLN B C 1
ATOM 8127 O O . GLN B 1 238 ? 23.509 25.273 13.902 1.00 11.79 237 GLN B O 1
ATOM 8141 N N . TYR B 1 239 ? 22.779 23.304 13.054 1.00 9.69 238 TYR B N 1
ATOM 8142 C CA . TYR B 1 239 ? 22.722 22.608 14.346 1.00 10.51 238 TYR B CA 1
ATOM 8143 C C . TYR B 1 239 ? 23.607 21.376 14.364 1.00 9.52 238 TYR B C 1
ATOM 8144 O O . TYR B 1 239 ? 23.854 20.759 13.334 1.00 10.24 238 TYR B O 1
ATOM 8162 N N . TRP B 1 240 ? 24.084 21.007 15.548 1.00 9.33 239 TRP B N 1
ATOM 8163 C CA . TRP B 1 240 ? 25.088 19.953 15.695 1.00 9.83 239 TRP B CA 1
ATOM 8164 C C . TRP B 1 240 ? 24.824 19.146 16.949 1.00 9.69 239 TRP B C 1
ATOM 8165 O O . TRP B 1 240 ? 24.264 19.663 17.912 1.00 10.94 239 TRP B O 1
ATOM 8186 N N . LEU B 1 241 ? 25.246 17.890 16.918 1.00 9.55 240 LEU B N 1
ATOM 8187 C CA . LEU B 1 241 ? 25.235 17.015 18.072 1.00 9.81 240 LEU B CA 1
ATOM 8188 C C . LEU B 1 241 ? 26.657 16.862 18.574 1.00 12.54 240 LEU B C 1
ATOM 8189 O O . LEU B 1 241 ? 27.590 16.756 17.786 1.00 12.42 240 LEU B O 1
ATOM 8205 N N . ILE B 1 242 ? 26.816 16.862 19.891 1.00 11.15 241 ILE B N 1
ATOM 8206 C CA . ILE B 1 242 ? 28.127 16.756 20.518 1.00 10.95 241 ILE B CA 1
ATOM 8207 C C . ILE B 1 242 ? 28.166 15.454 21.280 1.00 12.03 241 ILE B C 1
ATOM 8208 O O . ILE B 1 242 ? 27.368 15.236 22.161 1.00 14.01 241 ILE B O 1
ATOM 8224 N N . ASN B 1 243 ? 29.068 14.566 20.900 1.00 11.17 242 ASN B N 1
ATOM 8225 C CA . ASN B 1 243 ? 29.106 13.262 21.531 1.00 15.39 242 ASN B CA 1
ATOM 8226 C C . ASN B 1 243 ? 30.507 12.882 21.964 1.00 12.02 242 ASN B C 1
ATOM 8227 O O . ASN B 1 243 ? 31.461 12.981 21.208 1.00 14.03 242 ASN B O 1
ATOM 8238 N N . PRO B 1 244 ? 30.632 12.417 23.198 1.00 13.00 243 PRO B N 1
ATOM 8239 C CA . PRO B 1 244 ? 31.941 12.023 23.679 1.00 13.70 243 PRO B CA 1
ATOM 8240 C C . PRO B 1 244 ? 32.420 10.794 22.946 1.00 18.81 243 PRO B C 1
ATOM 8241 O O . PRO B 1 244 ? 31.616 9.936 22.561 1.00 20.78 243 PRO B O 1
ATOM 8252 N N . VAL B 1 245 ? 33.724 10.706 22.758 1.00 19.68 244 VAL B N 1
ATOM 8253 C CA . VAL B 1 245 ? 34.319 9.556 22.108 1.00 25.30 244 VAL B CA 1
ATOM 8254 C C . VAL B 1 245 ? 34.119 8.303 22.973 1.00 48.93 244 VAL B C 1
ATOM 8255 O O . VAL B 1 245 ? 33.895 7.199 22.461 1.00 37.16 244 VAL B O 1
ATOM 8268 N N . SER B 1 246 ? 34.171 8.482 24.288 1.00 32.44 245 SER B N 1
ATOM 8269 C CA . SER B 1 246 ? 33.680 7.454 25.205 1.00 47.92 245 SER B CA 1
ATOM 8270 C C . SER B 1 246 ? 33.236 8.072 26.528 1.00 37.18 245 SER B C 1
ATOM 8271 O O . SER B 1 246 ? 33.570 9.218 26.823 1.00 36.37 245 SER B O 1
ATOM 8279 N N . ASP B 1 250 ? 36.887 13.371 27.482 1.00 33.20 249 ASP B N 1
ATOM 8280 C CA . ASP B 1 250 ? 36.500 14.712 27.052 1.00 25.53 249 ASP B CA 1
ATOM 8281 C C . ASP B 1 250 ? 37.095 15.061 25.694 1.00 24.44 249 ASP B C 1
ATOM 8282 O O . ASP B 1 250 ? 37.657 16.131 25.481 1.00 21.68 249 ASP B O 1
ATOM 8291 N N . ARG B 1 251 ? 36.949 14.112 24.789 1.00 18.49 250 ARG B N 1
ATOM 8292 C CA . ARG B 1 251 ? 37.131 14.322 23.367 1.00 15.03 250 ARG B CA 1
ATOM 8293 C C . ARG B 1 251 ? 35.765 14.099 22.759 1.00 15.44 250 ARG B C 1
ATOM 8294 O O . ARG B 1 251 ? 35.006 13.268 23.242 1.00 17.92 250 ARG B O 1
ATOM 8315 N N . TYR B 1 252 ? 35.445 14.814 21.693 1.00 12.01 251 TYR B N 1
ATOM 8316 C CA . TYR B 1 252 ? 34.108 14.803 21.131 1.00 11.25 251 TYR B CA 1
ATOM 8317 C C . TYR B 1 252 ? 34.123 14.765 19.625 1.00 10.59 251 TYR B C 1
ATOM 8318 O O . TYR B 1 252 ? 35.033 15.309 18.972 1.00 12.14 251 TYR B O 1
ATOM 8336 N N . THR B 1 253 ? 33.091 14.138 19.071 1.00 10.75 252 THR B N 1
ATOM 8337 C CA . THR B 1 253 ? 32.748 14.336 17.681 1.00 10.42 252 THR B CA 1
ATOM 8338 C C . THR B 1 253 ? 31.611 15.351 17.628 1.00 12.45 252 THR B C 1
ATOM 8339 O O . THR B 1 253 ? 30.813 15.466 18.556 1.00 13.23 252 THR B O 1
ATOM 8350 N N . ILE B 1 254 ? 31.566 16.110 16.549 1.00 8.80 253 ILE B N 1
ATOM 8351 C CA . ILE B 1 254 ? 30.602 17.183 16.366 1.00 9.81 253 ILE B CA 1
ATOM 8352 C C . ILE B 1 254 ? 29.903 16.844 15.060 1.00 10.00 253 ILE B C 1
ATOM 8353 O O . ILE B 1 254 ? 30.481 16.961 13.966 1.00 9.41 253 ILE B O 1
ATOM 8369 N N . THR B 1 255 ? 28.660 16.384 15.178 1.00 9.18 254 THR B N 1
ATOM 8370 C CA . THR B 1 255 ? 27.907 15.809 14.074 1.00 8.35 254 THR B CA 1
ATOM 8371 C C . THR B 1 255 ? 26.837 16.764 13.581 1.00 9.50 254 THR B C 1
ATOM 8372 O O . THR B 1 255 ? 26.131 17.341 14.381 1.00 10.97 254 THR B O 1
ATOM 8383 N N . ASN B 1 256 ? 26.677 16.935 12.268 1.00 9.27 255 ASN B N 1
ATOM 8384 C CA . ASN B 1 256 ? 25.650 17.857 11.789 1.00 9.23 255 ASN B CA 1
ATOM 8385 C C . ASN B 1 256 ? 24.247 17.258 11.871 1.00 10.22 255 ASN B C 1
ATOM 8386 O O . ASN B 1 256 ? 24.047 16.071 11.593 1.00 11.53 255 ASN B O 1
ATOM 8397 N N . LEU B 1 257 ? 23.283 18.073 12.267 1.00 9.29 256 LEU B N 1
ATOM 8398 C CA . LEU B 1 257 ? 21.913 17.609 12.411 1.00 10.30 256 LEU B CA 1
ATOM 8399 C C . LEU B 1 257 ? 21.230 17.295 11.075 1.00 10.59 256 LEU B C 1
ATOM 8400 O O . LEU B 1 257 ? 20.368 16.400 11.019 1.00 12.88 256 LEU B O 1
ATOM 8416 N N . ARG B 1 258 ? 21.575 18.021 10.017 1.00 10.95 257 ARG B N 1
ATOM 8417 C CA . ARG B 1 258 ? 20.915 17.770 8.734 1.00 11.91 257 ARG B CA 1
ATOM 8418 C C . ARG B 1 258 ? 21.212 16.368 8.199 1.00 12.61 257 ARG B C 1
ATOM 8419 O O . ARG B 1 258 ? 20.342 15.701 7.626 1.00 12.09 257 ARG B O 1
ATOM 8440 N N . ASP B 1 259 ? 22.451 15.936 8.355 1.00 11.79 258 ASP B N 1
ATOM 8441 C CA . ASP B 1 259 ? 22.880 14.613 7.920 1.00 11.57 258 ASP B CA 1
ATOM 8442 C C . ASP B 1 259 ? 23.871 14.105 8.949 1.00 10.84 258 ASP B C 1
ATOM 8443 O O . ASP B 1 259 ? 25.018 14.590 9.019 1.00 11.04 258 ASP B O 1
ATOM 8452 N N . LYS B 1 260 ? 23.429 13.133 9.745 1.00 11.82 259 LYS B N 1
ATOM 8453 C CA . LYS B 1 260 ? 24.198 12.704 10.891 1.00 12.55 259 LYS B CA 1
ATOM 8454 C C . LYS B 1 260 ? 25.343 11.784 10.515 1.00 13.37 259 LYS B C 1
ATOM 8455 O O . LYS B 1 260 ? 26.061 11.306 11.393 1.00 16.34 259 LYS B O 1
ATOM 8474 N N . THR B 1 261 ? 25.549 11.540 9.229 1.00 11.48 260 THR B N 1
ATOM 8475 C CA . THR B 1 261 ? 26.796 10.899 8.784 1.00 13.79 260 THR B CA 1
ATOM 8476 C C . THR B 1 261 ? 27.922 11.910 8.569 1.00 12.76 260 THR B C 1
ATOM 8477 O O . THR B 1 261 ? 29.043 11.504 8.291 1.00 13.14 260 THR B O 1
ATOM 8488 N N . LYS B 1 262 ? 27.631 13.207 8.681 1.00 10.98 261 LYS B N 1
ATOM 8489 C CA . LYS B 1 262 ? 28.615 14.268 8.468 1.00 9.20 261 LYS B CA 1
ATOM 8490 C C . LYS B 1 262 ? 29.088 14.830 9.806 1.00 9.17 261 LYS B C 1
ATOM 8491 O O . LYS B 1 262 ? 28.281 15.227 10.644 1.00 12.49 261 LYS B O 1
ATOM 8510 N N . VAL B 1 263 ? 30.406 14.870 9.982 1.00 8.77 262 VAL B N 1
ATOM 8511 C CA . VAL B 1 263 ? 31.011 15.359 11.215 1.00 7.80 262 VAL B CA 1
ATOM 8512 C C . VAL B 1 263 ? 32.068 16.403 10.916 1.00 8.58 262 VAL B C 1
ATOM 8513 O O . VAL B 1 263 ? 32.647 16.414 9.832 1.00 8.32 262 VAL B O 1
ATOM 8526 N N . LEU B 1 264 ? 32.296 17.293 11.867 1.00 8.75 263 LEU B N 1
ATOM 8527 C CA . LEU B 1 264 ? 33.339 18.310 11.717 1.00 8.54 263 LEU B CA 1
ATOM 8528 C C . LEU B 1 264 ? 34.707 17.644 11.569 1.00 7.43 263 LEU B C 1
ATOM 8529 O O . LEU B 1 264 ? 35.036 16.705 12.297 1.00 8.25 263 LEU B O 1
ATOM 8545 N N . ASP B 1 265 ? 35.476 18.127 10.591 1.00 8.53 264 ASP B N 1
ATOM 8546 C CA . ASP B 1 265 ? 36.622 17.407 10.066 1.00 9.82 264 ASP B CA 1
ATOM 8547 C C . ASP B 1 265 ? 37.742 18.390 9.768 1.00 10.22 264 ASP B C 1
ATOM 8548 O O . ASP B 1 265 ? 37.532 19.416 9.106 1.00 9.44 264 ASP B O 1
ATOM 8557 N N . LEU B 1 266 ? 38.932 18.103 10.278 1.00 9.86 265 LEU B N 1
ATOM 8558 C CA . LEU B 1 266 ? 40.132 18.869 9.959 1.00 8.86 265 LEU B CA 1
ATOM 8559 C C . LEU B 1 266 ? 40.781 18.242 8.729 1.00 9.66 265 LEU B C 1
ATOM 8560 O O . LEU B 1 266 ? 41.221 17.089 8.768 1.00 10.77 265 LEU B O 1
ATOM 8576 N N . TYR B 1 267 ? 40.836 18.983 7.627 1.00 10.02 266 TYR B N 1
ATOM 8577 C CA . TYR B 1 267 ? 41.185 18.447 6.327 1.00 9.95 266 TYR B CA 1
ATOM 8578 C C . TYR B 1 267 ? 42.500 17.679 6.363 1.00 10.76 266 TYR B C 1
ATOM 8579 O O . TYR B 1 267 ? 43.549 18.242 6.683 1.00 11.91 266 TYR B O 1
ATOM 8597 N N . GLY B 1 268 ? 42.443 16.390 6.033 1.00 11.77 267 GLY B N 1
ATOM 8598 C CA . GLY B 1 268 ? 43.629 15.561 5.970 1.00 12.90 267 GLY B CA 1
ATOM 8599 C C . GLY B 1 268 ? 44.431 15.387 7.250 1.00 13.52 267 GLY B C 1
ATOM 8600 O O . GLY B 1 268 ? 45.537 14.850 7.216 1.00 16.02 267 GLY B O 1
ATOM 8604 N N . GLY B 1 269 ? 43.884 15.805 8.379 1.00 12.71 268 GLY B N 1
ATOM 8605 C CA . GLY B 1 269 ? 44.650 15.855 9.607 1.00 12.23 268 GLY B CA 1
ATOM 8606 C C . GLY B 1 269 ? 45.827 16.815 9.560 1.00 13.78 268 GLY B C 1
ATOM 8607 O O . GLY B 1 269 ? 46.772 16.675 10.346 1.00 15.13 268 GLY B O 1
ATOM 8611 N N . GLN B 1 270 ? 45.773 17.774 8.636 1.00 12.68 269 GLN B N 1
ATOM 8612 C CA . GLN B 1 270 ? 46.827 18.773 8.489 1.00 12.74 269 GLN B CA 1
ATOM 8613 C C . GLN B 1 270 ? 46.684 19.801 9.584 1.00 12.20 269 GLN B C 1
ATOM 8614 O O . GLN B 1 270 ? 45.583 20.140 9.984 1.00 13.00 269 GLN B O 1
ATOM 8628 N N . THR B 1 271 ? 47.815 20.284 10.073 1.00 14.27 270 THR B N 1
ATOM 8629 C CA . THR B 1 271 ? 47.804 21.172 11.230 1.00 13.58 270 THR B CA 1
ATOM 8630 C C . THR B 1 271 ? 48.437 22.531 10.969 1.00 12.52 270 THR B C 1
ATOM 8631 O O . THR B 1 271 ? 48.527 23.329 11.895 1.00 15.10 270 THR B O 1
ATOM 8642 N N . ALA B 1 272 ? 48.799 22.837 9.724 1.00 12.83 271 ALA B N 1
ATOM 8643 C CA . ALA B 1 272 ? 49.304 24.165 9.396 1.00 13.54 271 ALA B CA 1
ATOM 8644 C C . ALA B 1 272 ? 48.230 25.214 9.642 1.00 12.42 271 ALA B C 1
ATOM 8645 O O . ALA B 1 272 ? 47.034 24.942 9.457 1.00 11.86 271 ALA B O 1
ATOM 8652 N N . ASP B 1 273 ? 48.652 26.423 10.021 1.00 13.30 272 ASP B N 1
ATOM 8653 C CA . ASP B 1 273 ? 47.729 27.527 10.068 1.00 12.63 272 ASP B CA 1
ATOM 8654 C C . ASP B 1 273 ? 47.042 27.625 8.718 1.00 12.05 272 ASP B C 1
ATOM 8655 O O . ASP B 1 273 ? 47.684 27.518 7.678 1.00 14.14 272 ASP B O 1
ATOM 8664 N N . GLY B 1 274 ? 45.731 27.824 8.727 1.00 11.33 273 GLY B N 1
ATOM 8665 C CA . GLY B 1 274 ? 44.974 27.985 7.501 1.00 11.92 273 GLY B CA 1
ATOM 8666 C C . GLY B 1 274 ? 44.343 26.715 6.986 1.00 12.20 273 GLY B C 1
ATOM 8667 O O . GLY B 1 274 ? 43.609 26.749 5.995 1.00 12.23 273 GLY B O 1
ATOM 8671 N N . THR B 1 275 ? 44.627 25.586 7.618 1.00 10.64 274 THR B N 1
ATOM 8672 C CA . THR B 1 275 ? 44.057 24.325 7.166 1.00 11.02 274 THR B CA 1
ATOM 8673 C C . THR B 1 275 ? 42.534 24.414 7.200 1.00 10.10 274 THR B C 1
ATOM 8674 O O . THR B 1 275 ? 41.934 24.905 8.140 1.00 10.55 274 THR B O 1
ATOM 8685 N N . THR B 1 276 ? 41.920 23.854 6.172 1.00 11.21 275 THR B N 1
ATOM 8686 C CA . THR B 1 276 ? 40.488 23.842 6.011 1.00 12.57 275 THR B CA 1
ATOM 8687 C C . THR B 1 276 ? 39.799 23.050 7.112 1.00 10.10 275 THR B C 1
ATOM 8688 O O . THR B 1 276 ? 40.230 21.949 7.472 1.00 9.82 275 THR B O 1
ATOM 8699 N N . ILE B 1 277 ? 38.731 23.645 7.641 1.00 8.29 276 ILE B N 1
ATOM 8700 C CA . ILE B 1 277 ? 37.779 22.957 8.507 1.00 9.13 276 ILE B CA 1
ATOM 8701 C C . ILE B 1 277 ? 36.511 22.755 7.678 1.00 11.02 276 ILE B C 1
ATOM 8702 O O . ILE B 1 277 ? 36.075 23.674 6.973 1.00 11.01 276 ILE B O 1
ATOM 8718 N N . GLN B 1 278 ? 35.952 21.550 7.698 1.00 9.36 277 GLN B N 1
ATOM 8719 C CA . GLN B 1 278 ? 34.852 21.190 6.821 1.00 8.42 277 GLN B CA 1
ATOM 8720 C C . GLN B 1 278 ? 34.010 20.175 7.559 1.00 8.86 277 GLN B C 1
ATOM 8721 O O . GLN B 1 278 ? 34.250 19.893 8.750 1.00 9.73 277 GLN B O 1
ATOM 8735 N N . VAL B 1 279 ? 32.999 19.621 6.895 1.00 9.30 278 VAL B N 1
ATOM 8736 C CA . VAL B 1 279 ? 32.432 18.364 7.356 1.00 9.33 278 VAL B CA 1
ATOM 8737 C C . VAL B 1 279 ? 32.928 17.238 6.465 1.00 9.49 278 VAL B C 1
ATOM 8738 O O . VAL B 1 279 ? 33.489 17.467 5.400 1.00 10.55 278 VAL B O 1
ATOM 8751 N N . PHE B 1 280 ? 32.709 16.009 6.915 1.00 9.25 279 PHE B N 1
ATOM 8752 C CA . PHE B 1 280 ? 33.110 14.834 6.131 1.00 9.45 279 PHE B CA 1
ATOM 8753 C C . PHE B 1 280 ? 32.383 13.624 6.655 1.00 11.50 279 PHE B C 1
ATOM 8754 O O . PHE B 1 280 ? 31.944 13.594 7.813 1.00 10.91 279 PHE B O 1
ATOM 8771 N N . ASN B 1 281 ? 32.301 12.593 5.824 1.00 12.73 280 ASN B N 1
ATOM 8772 C CA . ASN B 1 281 ? 31.781 11.329 6.278 1.00 12.07 280 ASN B CA 1
ATOM 8773 C C . ASN B 1 281 ? 32.528 10.897 7.535 1.00 11.37 280 ASN B C 1
ATOM 8774 O O . ASN B 1 281 ? 33.752 10.900 7.590 1.00 12.93 280 ASN B O 1
ATOM 8785 N N . SER B 1 282 ? 31.765 10.480 8.536 1.00 10.86 281 SER B N 1
ATOM 8786 C CA . SER B 1 282 ? 32.325 10.043 9.802 1.00 14.40 281 SER B CA 1
ATOM 8787 C C . SER B 1 282 ? 33.169 8.793 9.578 1.00 12.75 281 SER B C 1
ATOM 8788 O O . SER B 1 282 ? 32.688 7.798 9.034 1.00 13.46 281 SER B O 1
ATOM 8796 N N . ASN B 1 283 ? 34.442 8.864 9.950 1.00 12.37 282 ASN B N 1
ATOM 8797 C CA . ASN B 1 283 ? 35.366 7.783 9.638 1.00 12.59 282 ASN B CA 1
ATOM 8798 C C . ASN B 1 283 ? 36.299 7.360 10.788 1.00 13.03 282 ASN B C 1
ATOM 8799 O O . ASN B 1 283 ? 37.178 6.517 10.611 1.00 15.87 282 ASN B O 1
ATOM 8810 N N . GLY B 1 284 ? 36.068 7.942 11.965 1.00 13.50 283 GLY B N 1
ATOM 8811 C CA . GLY B 1 284 ? 36.768 7.545 13.167 1.00 15.27 283 GLY B CA 1
ATOM 8812 C C . GLY B 1 284 ? 38.171 8.102 13.238 1.00 13.07 283 GLY B C 1
ATOM 8813 O O . GLY B 1 284 ? 38.928 7.718 14.141 1.00 15.23 283 GLY B O 1
ATOM 8817 N N . GLY B 1 285 ? 38.551 8.956 12.293 1.00 13.16 284 GLY B N 1
ATOM 8818 C CA . GLY B 1 285 ? 39.888 9.506 12.304 1.00 14.27 284 GLY B CA 1
ATOM 8819 C C . GLY B 1 285 ? 40.150 10.473 13.452 1.00 12.24 284 GLY B C 1
ATOM 8820 O O . GLY B 1 285 ? 39.238 11.122 13.957 1.00 12.08 284 GLY B O 1
ATOM 8824 N N . ASP B 1 286 ? 41.418 10.590 13.839 1.00 13.80 285 ASP B N 1
ATOM 8825 C CA . ASP B 1 286 ? 41.800 11.555 14.869 1.00 14.95 285 ASP B CA 1
ATOM 8826 C C . ASP B 1 286 ? 41.441 12.982 14.448 1.00 12.62 285 ASP B C 1
ATOM 8827 O O . ASP B 1 286 ? 41.219 13.823 15.295 1.00 12.64 285 ASP B O 1
ATOM 8836 N N . ASN B 1 287 ? 41.420 13.252 13.137 1.00 11.83 286 ASN B N 1
ATOM 8837 C CA . ASN B 1 287 ? 41.070 14.561 12.585 1.00 10.93 286 ASN B CA 1
ATOM 8838 C C . ASN B 1 287 ? 39.563 14.884 12.641 1.00 9.65 286 ASN B C 1
ATOM 8839 O O . ASN B 1 287 ? 39.128 15.928 12.146 1.00 9.87 286 ASN B O 1
ATOM 8850 N N . GLN B 1 288 ? 38.777 14.024 13.286 1.00 11.30 287 GLN B N 1
ATOM 8851 C CA . GLN B 1 288 ? 37.354 14.263 13.502 1.00 10.79 287 GLN B CA 1
ATOM 8852 C C . GLN B 1 288 ? 37.025 14.263 14.994 1.00 10.81 287 GLN B C 1
ATOM 8853 O O . GLN B 1 288 ? 35.868 14.182 15.384 1.00 10.84 287 GLN B O 1
ATOM 8867 N N . LYS B 1 289 ? 38.057 14.383 15.819 1.00 9.93 288 LYS B N 1
ATOM 8868 C CA . LYS B 1 289 ? 37.902 14.430 17.284 1.00 11.96 288 LYS B CA 1
ATOM 8869 C C . LYS B 1 289 ? 38.420 15.750 17.828 1.00 12.22 288 LYS B C 1
ATOM 8870 O O . LYS B 1 289 ? 39.461 16.257 17.400 1.00 11.35 288 LYS B O 1
ATOM 8889 N N . TRP B 1 290 ? 37.676 16.311 18.781 1.00 10.96 289 TRP B N 1
ATOM 8890 C CA . TRP B 1 290 ? 37.890 17.687 19.211 1.00 9.59 289 TRP B CA 1
ATOM 8891 C C . TRP B 1 290 ? 37.865 17.827 20.726 1.00 10.27 289 TRP B C 1
ATOM 8892 O O . TRP B 1 290 ? 37.123 17.126 21.412 1.00 12.94 289 TRP B O 1
ATOM 8913 N N . ASN B 1 291 ? 38.656 18.768 21.226 1.00 11.50 290 ASN B N 1
ATOM 8914 C CA . ASN B 1 291 ? 38.520 19.212 22.589 1.00 12.80 290 ASN B CA 1
ATOM 8915 C C . ASN B 1 291 ? 37.756 20.522 22.615 1.00 12.83 290 ASN B C 1
ATOM 8916 O O . ASN B 1 291 ? 37.897 21.373 21.726 1.00 12.99 290 ASN B O 1
ATOM 8927 N N . ILE B 1 292 ? 36.901 20.675 23.610 1.00 13.82 291 ILE B N 1
ATOM 8928 C CA . ILE B 1 292 ? 36.081 21.862 23.765 1.00 13.76 291 ILE B CA 1
ATOM 8929 C C . ILE B 1 292 ? 36.381 22.411 25.154 1.00 14.61 291 ILE B C 1
ATOM 8930 O O . ILE B 1 292 ? 36.062 21.774 26.181 1.00 16.44 291 ILE B O 1
ATOM 8946 N N . ARG B 1 293 ? 37.036 23.564 25.209 1.00 15.79 292 ARG B N 1
ATOM 8947 C CA . ARG B 1 293 ? 37.638 24.054 26.455 1.00 16.58 292 ARG B CA 1
ATOM 8948 C C . ARG B 1 293 ? 37.356 25.521 26.742 1.00 15.05 292 ARG B C 1
ATOM 8949 O O . ARG B 1 293 ? 37.023 26.270 25.841 1.00 15.46 292 ARG B O 1
ATOM 8970 N N . ASN B 1 294 ? 37.477 25.932 28.002 1.00 18.52 293 ASN B N 1
ATOM 8971 C CA . ASN B 1 294 ? 37.370 27.346 28.315 1.00 18.69 293 ASN B CA 1
ATOM 8972 C C . ASN B 1 294 ? 38.568 28.084 27.710 1.00 28.19 293 ASN B C 1
ATOM 8973 O O . ASN B 1 294 ? 39.653 27.516 27.604 1.00 29.60 293 ASN B O 1
ATOM 8984 N N . PRO B 1 295 ? 38.371 29.336 27.266 1.00 22.23 294 PRO B N 1
ATOM 8985 C CA . PRO B 1 295 ? 39.545 30.101 26.814 1.00 21.41 294 PRO B CA 1
ATOM 8986 C C . PRO B 1 295 ? 40.539 30.376 27.935 1.00 25.41 294 PRO B C 1
ATOM 8987 O O . PRO B 1 295 ? 40.071 30.491 29.062 1.00 28.54 294 PRO B O 1
#

Foldseek 3Di:
DAFFKKWKAFLVDRQWTWFQDPPDFATFTDGDDLDQRRIWTWHADPVLRWTWTWGPPVVDGQWTWFQPPPFFFITTDGDPVDQRRTWHWAQDPVVRWTQTARSVGRQWTWFQPPVVRGITIHGDDDDRRRTMDIGRSVCVNQQWAKWFKFQPLAVQKTWFQPDLPRFFTAIDGDDPDQRRIWTWHADPVLRWIWTHGRSDDAWTWFAPVVPPFGITTDGDDDDDQRRTWDWADDCCKTWTAGRVDRQWTWFFPPSDRDGGTGITIDGDDPDSRRIIHIGHD/DAFFKKWKAFLVDRQWTWFQDPPDFATFTDGDDLDQRRIWTWHADPVLRWTWTWGPPVVDGQWTWFQPPPFFFITTDGDPVDQRRTWHWAQDPVVRWTWTARSNGRQWTWFQPPVVRGITIHGDDPDRRRTMDIGRSVCVNQQWAKWFKFQPLCRQKTWFQPDLPRFFIAIAGDDPDQRRIWTWHADPVLRWIWTHRRSDDAWTWFAPVVVPFGITTDGDDDPDQRRTWDWDDPVLKTWTAGRVDRQWTWFFPPSDRDGGTHITIDGDDPDSRRIIHIGHD

Nearest PDB structures (foldseek):
  4ouj-assembly1_A  TM=1.004E+00  e=1.268E-52  Clostridium botulinum B1 str. Okra
  3win-assembly1_B  TM=9.905E-01  e=1.815E-44  Clostridium botulinum B
  4lo0-assembly1_A  TM=9.272E-01  e=1.272E-44  Clostridium botulinum
  5bqu-assembly1_B  TM=9.245E-01  e=8.707E-41  Clostridium botulinum
  2vse-assembly1_A  TM=4.927E-01  e=1.421E-20  Lysinibacillus sphaericus

Radius of gyration: 31.3 Å; Cα contacts (8 Å, |Δi|>4): 1477; chains: 2; bounding box: 90×52×64 Å

Organism: Clostridium botulinum (strain Okra / Type B1) (NCBI:txid498213)

InterPro domains:
  IPR000772 Ricin B, lectin domain [PF14200] (189-278)
  IPR000772 Ricin B, lectin domain [SM00458] (12-145)
  IPR000772 Ricin B, lectin domain [SM00458] (156-292)
  IPR035992 Ricin B-like lectins [SSF50370] (7-148)
  IPR035992 Ricin B-like lectins [SSF50370] (156-291)

Secondary structure (DSSP, 8-state):
-TT-EEEEEETTEEEEEEEE-TTSSBEEEE----SGGG-EEEEEETTTTEEEEEE--SSSTTEEEEE-TTSSBEEEEE----GGG-EEEEEETTTTEEEEEESS-TT-EEEEETTTTEEEEE---SSGGG-EEEEEHHHHHHSEEEEEEEETT-TTEEEEESSSS--BEEEEE----GGG-EEEEEETTTTEEEEEETTSSSEEEEE-GGGTTBEEEEE--TT-GGG-EEEEE----EEEEESS-TTEEEEEGGG--STTPBEEEEE----GGG-EEEE--/-TT-EEEEEETTEEEEEEEE-TTSSBEEEE----SGGG-EEEEEETTTTEEEEEE--SSSTTEEEEE-TTSSBEEEEE----GGG-EEEEEETTTTEEEEEESS-TT-EEEEETTTTEEEEE---SSGGG-EEEEEHHHHHHSEEEEEEEETT-TTEEEEESSSS--BEEEEE----GGG-EEEEEETTTTEEEEEETTSSSEEEEE-GGGTTBEEEEE--TT-GGG-EEEEE----EEEEESS-TTEEEEEGGG--STT-BEEEEE----GGG-EEEE--

Sequence (562 aa):
LNDKIVTISCKANTDLFFYQVPGNGNVSLFQQTRNYLERWRIIYDSNKAAYKIKSMNIYNTNLVLTWNAPTHNNISAQQDSNADNQYWLLLKDIGNNSFIIASYKNPNLVLYADTVARNLKLSTLNNSSYIKFIIEDYVISDFKNFTCRISPILAGGKVVQQVSMTNLAVNLYIWNNDLNQKWTIIYNEEKAAYQFFNKILSNGVLTWIFSDGNTVRVSSSAQNNDAQYWLINPVSDRYTITNLRDKTKVLDLYGGQTADGTTIQVFNSNGGDNQKWNIRNPLNDKIVTISCKANTDLFFYQVPGNGNVSLFQQTRNYLERWRIIYDSNKAAYKIKSMNIYNTNLVLTWNAPTHNISAQQDSNADNQYWLLLKDIGNNSFIIASYKNPNLVLYADTVARNLKLSTLNNSSYIKFIIEDYVISDFKNFTCRISSPILAGGKVVQQVSMTNLAVNLYIWNNDLNQKWTIIYNEEKAAYQFFNKILSNGVLTWIFSDGNTVRVSSSAQNNDAQYWLINPVSDRYTITNLRDKTKVLDLYGGQTADGTTIQVFNSNGGDNQKWNIRNP

Solvent-accessible surface area: 25894 Å² total; per-residue (Å²): 93,78,83,104,38,4,6,0,7,0,69,34,58,78,103,6,12,0,24,0,38,72,88,75,23,83,7,21,1,73,120,57,40,64,50,62,21,2,14,0,66,0,42,91,34,96,148,49,59,0,42,16,0,27,2,50,13,97,186,59,79,69,13,0,0,4,19,44,39,129,63,96,71,12,15,2,74,102,34,84,77,38,64,32,6,4,0,44,25,79,110,50,146,78,59,114,1,23,25,0,1,0,70,109,49,65,102,24,0,0,65,0,39,30,143,53,110,44,2,65,7,23,91,92,69,164,38,52,86,0,19,0,46,26,41,60,24,13,39,6,3,4,90,102,13,46,0,22,0,0,0,33,77,15,36,47,46,0,0,11,0,50,42,106,125,67,50,32,6,29,0,97,91,61,95,84,63,93,18,2,32,0,22,0,66,43,43,149,158,62,53,0,9,16,0,46,1,92,33,60,115,72,2,0,0,3,18,39,84,102,83,52,54,40,5,88,1,29,83,39,52,114,104,37,60,0,2,22,0,38,9,69,61,49,158,98,116,3,35,0,14,0,29,126,48,128,76,47,4,0,4,0,109,64,23,95,53,66,72,42,10,66,2,18,0,84,78,59,88,58,22,72,24,3,42,0,32,15,99,106,67,95,86,83,111,37,3,6,0,7,0,68,33,53,80,101,6,12,0,25,0,40,75,87,75,23,84,8,20,1,75,121,58,40,67,49,63,20,2,15,0,68,0,40,95,32,91,141,49,62,0,37,15,0,28,2,50,13,102,187,60,76,71,12,0,0,1,18,45,38,132,65,102,78,12,15,1,81,102,33,84,76,36,65,37,7,4,0,43,24,82,108,50,163,72,56,106,1,19,25,0,1,0,70,107,50,67,105,25,0,0,64,0,34,30,143,48,112,50,3,64,6,27,92,90,68,167,39,50,84,0,20,0,37,21,40,57,19,11,40,5,2,4,89,102,17,52,0,46,0,0,0,36,78,17,36,47,40,0,0,11,0,49,40,106,126,66,51,30,7,24,0,81,91,66,69,87,75,95,13,0,21,0,17,0,65,44,45,146,160,62,53,0,9,20,0,45,1,86,32,53,112,66,1,0,0,3,17,48,73,104,84,52,50,40,6,87,2,29,70,54,53,102,102,39,54,0,2,16,0,41,9,69,45,65,129,89,122,3,36,0,14,0,24,128,48,120,74,47,4,0,3,0,110,61,22,95,51,67,65,41,12,67,3,18,0,83,80,59,87,57,22,75,25,3,42,0,31,15,83,103,79

CATH classification: 2.80.10.50 (+1 more: 2.80.10.50)